Protein AF-K6ACB8-F1 (afdb_monomer)

Radius of gyration: 43.97 Å; Cα contacts (8 Å, |Δi|>4): 950; chains: 1; bounding box: 107×72×126 Å

Structure (mmCIF, N/CA/C/O backbone):
data_AF-K6ACB8-F1
#
_entry.id   AF-K6ACB8-F1
#
loop_
_atom_site.group_PDB
_atom_site.id
_atom_site.type_symbol
_atom_site.label_atom_id
_atom_site.label_alt_id
_atom_site.label_comp_id
_atom_site.label_asym_id
_atom_site.label_entity_id
_atom_site.label_seq_id
_atom_site.pdbx_PDB_ins_code
_atom_site.Cartn_x
_atom_site.Cartn_y
_atom_site.Cartn_z
_atom_site.occupancy
_atom_site.B_iso_or_equiv
_atom_site.auth_seq_id
_atom_site.auth_comp_id
_atom_site.auth_asym_id
_atom_site.auth_atom_id
_atom_site.pdbx_PDB_model_num
ATOM 1 N N . MET A 1 1 ? -70.035 5.439 -23.340 1.00 44.81 1 MET A N 1
ATOM 2 C CA . MET A 1 1 ? -68.671 5.122 -23.829 1.00 44.81 1 MET A CA 1
ATOM 3 C C . MET A 1 1 ? -67.648 6.242 -23.545 1.00 44.81 1 MET A C 1
ATOM 5 O O . MET A 1 1 ? -66.600 6.256 -24.169 1.00 44.81 1 MET A O 1
ATOM 9 N N . SER A 1 2 ? -67.902 7.170 -22.604 1.00 49.31 2 SER A N 1
ATOM 10 C CA . SER A 1 2 ? -67.088 8.393 -22.425 1.00 49.31 2 SER A CA 1
ATOM 11 C C . SER A 1 2 ? -66.385 8.543 -21.066 1.00 49.31 2 SER A C 1
ATOM 13 O O . SER A 1 2 ? -65.501 9.389 -20.952 1.00 49.31 2 SER A O 1
ATOM 15 N N . GLU A 1 3 ? -66.698 7.729 -20.052 1.00 41.22 3 GLU A N 1
ATOM 16 C CA . GLU A 1 3 ? -66.040 7.839 -18.734 1.00 41.22 3 GLU A CA 1
ATOM 17 C C . GLU A 1 3 ? -64.888 6.845 -18.530 1.00 41.22 3 GLU A C 1
ATOM 19 O O . GLU A 1 3 ? -63.887 7.180 -17.898 1.00 41.22 3 GLU A O 1
ATOM 24 N N . TRP A 1 4 ? -64.940 5.673 -19.169 1.00 35.53 4 TRP A N 1
ATOM 25 C CA . TRP A 1 4 ? -63.866 4.674 -19.085 1.00 35.53 4 TRP A CA 1
ATOM 26 C C . TRP A 1 4 ? -62.577 5.089 -19.823 1.00 35.53 4 TRP A C 1
ATOM 28 O O . TRP A 1 4 ? -61.481 4.794 -19.352 1.00 35.53 4 TRP A O 1
ATOM 38 N N . CYS A 1 5 ? -62.670 5.858 -20.918 1.00 37.06 5 CYS A N 1
ATOM 39 C CA . CYS A 1 5 ? -61.485 6.353 -21.638 1.00 37.06 5 CYS A CA 1
ATOM 40 C C . CYS A 1 5 ? -60.727 7.468 -20.895 1.00 37.06 5 CYS A C 1
ATOM 42 O O . CYS A 1 5 ? -59.519 7.604 -21.078 1.00 37.06 5 CYS A O 1
ATOM 44 N N . LYS A 1 6 ? -61.386 8.249 -20.025 1.00 43.75 6 LYS A N 1
ATOM 45 C CA . LYS A 1 6 ? -60.704 9.297 -19.241 1.00 43.75 6 LYS A CA 1
ATOM 46 C C . LYS A 1 6 ? -59.892 8.717 -18.081 1.00 43.75 6 LYS A C 1
ATOM 48 O O . LYS A 1 6 ? -58.807 9.217 -17.790 1.00 43.75 6 LYS A O 1
ATOM 53 N N . TYR A 1 7 ? -60.373 7.636 -17.464 1.00 39.72 7 TYR A N 1
ATOM 54 C CA . TYR A 1 7 ? -59.703 7.012 -16.320 1.00 39.72 7 TYR A CA 1
ATOM 55 C C . TYR A 1 7 ? -58.422 6.255 -16.718 1.00 39.72 7 TYR A C 1
ATOM 57 O O . TYR A 1 7 ? -57.434 6.266 -15.983 1.00 39.72 7 TYR A O 1
ATOM 65 N N . ILE A 1 8 ? -58.405 5.652 -17.913 1.00 46.03 8 ILE A N 1
ATOM 66 C CA . ILE A 1 8 ? -57.231 4.939 -18.444 1.00 46.03 8 ILE A CA 1
ATOM 67 C C . ILE A 1 8 ? -56.143 5.930 -18.896 1.00 46.03 8 ILE A C 1
ATOM 69 O O . ILE A 1 8 ? -54.969 5.717 -18.591 1.00 46.03 8 ILE A O 1
ATOM 73 N N . ASN A 1 9 ? -56.516 7.062 -19.508 1.00 50.16 9 ASN A N 1
ATOM 74 C CA . ASN A 1 9 ? -55.547 8.088 -19.915 1.00 50.16 9 ASN A CA 1
ATOM 75 C C . ASN A 1 9 ? -54.851 8.764 -18.724 1.00 50.16 9 ASN A C 1
ATOM 77 O O . ASN A 1 9 ? -53.656 9.029 -18.801 1.00 50.16 9 ASN A O 1
ATOM 81 N N . GLY A 1 10 ? -55.546 8.988 -17.603 1.00 46.25 10 GLY A N 1
ATOM 82 C CA . GLY A 1 10 ? -54.934 9.593 -16.413 1.00 46.25 10 GLY A CA 1
ATOM 83 C C . GLY A 1 10 ? -53.836 8.727 -15.784 1.00 46.25 10 GLY A C 1
ATOM 84 O O . GLY A 1 10 ? -52.773 9.235 -15.434 1.00 46.25 10 GLY A O 1
ATOM 85 N N . LYS A 1 11 ? -54.050 7.406 -15.695 1.00 47.59 11 LYS A N 1
ATOM 86 C CA . LYS A 1 11 ? -53.046 6.472 -15.155 1.00 47.59 11 LYS A CA 1
ATOM 87 C C . LYS A 1 11 ? -51.891 6.218 -16.120 1.00 47.59 11 LYS A C 1
ATOM 89 O O . LYS A 1 11 ? -50.762 6.089 -15.659 1.00 47.59 11 LYS A O 1
ATOM 94 N N . LEU A 1 12 ? -52.151 6.181 -17.429 1.00 49.16 12 LEU A N 1
ATOM 95 C CA . LEU A 1 12 ? -51.104 5.996 -18.437 1.00 49.16 12 LEU A CA 1
ATOM 96 C C . LEU A 1 12 ? -50.181 7.223 -18.516 1.00 49.16 12 LEU A C 1
ATOM 98 O O . LEU A 1 12 ? -48.966 7.069 -18.555 1.00 49.16 12 LEU A O 1
ATOM 102 N N . VAL A 1 13 ? -50.741 8.436 -18.447 1.00 54.50 13 VAL A N 1
ATOM 103 C CA . VAL A 1 13 ? -49.963 9.686 -18.412 1.00 54.50 13 VAL A CA 1
ATOM 104 C C . VAL A 1 13 ? -49.143 9.789 -17.126 1.00 54.50 13 VAL A C 1
ATOM 106 O O . VAL A 1 13 ? -47.977 10.169 -17.192 1.00 54.50 13 VAL A O 1
ATOM 109 N N . LEU A 1 14 ? -49.695 9.379 -15.976 1.00 48.53 14 LEU A N 1
ATOM 110 C CA . LEU A 1 14 ? -48.953 9.345 -14.712 1.00 48.53 14 LEU A CA 1
ATOM 111 C C . LEU A 1 14 ? -47.809 8.317 -14.748 1.00 48.53 14 LEU A C 1
ATOM 113 O O . LEU A 1 14 ? -46.712 8.637 -14.312 1.00 48.53 14 LEU A O 1
ATOM 117 N N . LEU A 1 15 ? -48.034 7.128 -15.323 1.00 51.59 15 LEU A N 1
ATOM 118 C CA . LEU A 1 15 ? -47.010 6.088 -15.497 1.00 51.59 15 LEU A CA 1
ATOM 119 C C . LEU A 1 15 ? -45.886 6.528 -16.442 1.00 51.59 15 LEU A C 1
ATOM 121 O O . LEU A 1 15 ? -44.714 6.303 -16.140 1.00 51.59 15 LEU A O 1
ATOM 125 N N . ILE A 1 16 ? -46.226 7.197 -17.547 1.00 55.41 16 ILE A N 1
ATOM 126 C CA . ILE A 1 16 ? -45.246 7.739 -18.497 1.00 55.41 16 ILE A CA 1
ATOM 127 C C . ILE A 1 16 ? -44.465 8.898 -17.863 1.00 55.41 16 ILE A C 1
ATOM 129 O O . ILE A 1 16 ? -43.254 8.947 -18.034 1.00 55.41 16 ILE A O 1
ATOM 133 N N . LEU A 1 17 ? -45.102 9.774 -17.075 1.00 50.09 17 LEU A N 1
ATOM 134 C CA . LEU A 1 17 ? -44.422 10.838 -16.318 1.00 50.09 17 LEU A CA 1
ATOM 135 C C . LEU A 1 17 ? -43.514 10.283 -15.215 1.00 50.09 17 LEU A C 1
ATOM 137 O O . LEU A 1 17 ? -42.391 10.750 -15.059 1.00 50.09 17 LEU A O 1
ATOM 141 N N . THR A 1 18 ? -43.940 9.251 -14.480 1.00 53.41 18 THR A N 1
ATOM 142 C CA . THR A 1 18 ? -43.072 8.591 -13.492 1.00 53.41 18 THR A CA 1
ATOM 143 C C . THR A 1 18 ? -41.926 7.829 -14.156 1.00 53.41 18 THR A C 1
ATOM 145 O O . THR A 1 18 ? -40.823 7.804 -13.620 1.00 53.41 18 THR A O 1
ATOM 148 N N . GLY A 1 19 ? -42.160 7.258 -15.343 1.00 48.25 19 GLY A N 1
ATOM 149 C CA . GLY A 1 19 ? -41.153 6.551 -16.131 1.00 48.25 19 GLY A CA 1
ATOM 150 C C . GLY A 1 19 ? -40.124 7.488 -16.764 1.00 48.25 19 GLY A C 1
ATOM 151 O O . GLY A 1 19 ? -38.938 7.174 -16.749 1.00 48.25 19 GLY A O 1
ATOM 152 N N . THR A 1 20 ? -40.536 8.662 -17.254 1.00 53.19 20 THR A N 1
ATOM 153 C CA . THR A 1 20 ? -39.617 9.678 -17.793 1.00 53.19 20 THR A CA 1
ATOM 154 C C . THR A 1 20 ? -38.852 10.405 -16.694 1.00 53.19 20 THR A C 1
ATOM 156 O O . THR A 1 20 ? -37.671 10.678 -16.882 1.00 53.19 20 THR A O 1
ATOM 159 N N . ILE A 1 21 ? -39.449 10.633 -15.518 1.00 51.03 21 ILE A N 1
ATOM 160 C CA . ILE A 1 21 ? -38.726 11.152 -14.345 1.00 51.03 21 ILE A CA 1
ATOM 161 C C . ILE A 1 21 ? -37.691 10.129 -13.848 1.00 51.03 21 ILE A C 1
ATOM 163 O O . ILE A 1 21 ? -36.564 10.520 -13.551 1.00 51.03 21 ILE A O 1
ATOM 167 N N . LEU A 1 22 ? -38.004 8.824 -13.839 1.00 48.09 22 LEU A N 1
ATOM 168 C CA . LEU A 1 22 ? -37.006 7.789 -13.536 1.00 48.09 22 LEU A CA 1
ATOM 169 C C . LEU A 1 22 ? -35.892 7.732 -14.593 1.00 48.09 22 LEU A C 1
ATOM 171 O O . LEU A 1 22 ? -34.725 7.621 -14.228 1.00 48.09 22 LEU A O 1
ATOM 175 N N . LEU A 1 23 ? -36.224 7.858 -15.884 1.00 45.00 23 LEU A N 1
ATOM 176 C CA . LEU A 1 23 ? -35.227 7.824 -16.959 1.00 45.00 23 LEU A CA 1
ATOM 177 C C . LEU A 1 23 ? -34.291 9.040 -16.926 1.00 45.00 23 LEU A C 1
ATOM 179 O O . LEU A 1 23 ? -33.081 8.866 -17.052 1.00 45.00 23 LEU A O 1
ATOM 183 N N . VAL A 1 24 ? -34.817 10.243 -16.665 1.00 46.47 24 VAL A N 1
ATOM 184 C CA . VAL A 1 24 ? -34.018 11.475 -16.528 1.00 46.47 24 VAL A CA 1
ATOM 185 C C . VAL A 1 24 ? -33.127 11.435 -15.278 1.00 46.47 24 VAL A C 1
ATOM 187 O O . VAL A 1 24 ? -32.009 11.951 -15.311 1.00 46.47 24 VAL A O 1
ATOM 190 N N . LEU A 1 25 ? -33.559 10.756 -14.208 1.00 40.09 25 LEU A N 1
ATOM 191 C CA . LEU A 1 25 ? -32.727 10.502 -13.025 1.00 40.09 25 LEU A CA 1
ATOM 192 C C . LEU A 1 25 ? -31.642 9.437 -13.274 1.00 40.09 25 LEU A C 1
ATOM 194 O O . LEU A 1 25 ? -30.581 9.517 -12.663 1.00 40.09 25 LEU A O 1
ATOM 198 N N . THR A 1 26 ? -31.844 8.493 -14.202 1.00 41.00 26 THR A N 1
ATOM 199 C CA . THR A 1 26 ? -30.806 7.509 -14.581 1.00 41.00 26 THR A CA 1
ATOM 200 C C . THR A 1 26 ? -29.807 8.015 -15.625 1.00 41.00 26 THR A C 1
ATOM 202 O O . THR A 1 26 ? -28.664 7.570 -15.628 1.00 41.00 26 THR A O 1
ATOM 205 N N . THR A 1 27 ? -30.177 8.971 -16.486 1.00 33.94 27 THR A N 1
ATOM 206 C CA . THR A 1 27 ? -29.257 9.546 -17.490 1.00 33.94 27 THR A CA 1
ATOM 207 C C . THR A 1 27 ? -28.462 10.745 -16.984 1.00 33.94 27 THR A C 1
ATOM 209 O O . THR A 1 27 ? -27.560 11.216 -17.670 1.00 33.94 27 THR A O 1
ATOM 212 N N . CYS A 1 28 ? -28.754 11.228 -15.775 1.00 33.97 28 CYS A N 1
ATOM 213 C CA . CYS A 1 28 ? -27.942 12.222 -15.084 1.00 33.97 28 CYS A CA 1
ATOM 214 C C . CYS A 1 28 ? -27.212 11.589 -13.893 1.00 33.97 28 CYS A C 1
ATOM 216 O O . CYS A 1 28 ? -27.163 12.156 -12.803 1.00 33.97 28 CYS A O 1
ATOM 218 N N . SER A 1 29 ? -26.584 10.425 -14.100 1.00 38.28 29 SER A N 1
ATOM 219 C CA . SER A 1 29 ? -25.398 10.114 -13.309 1.00 38.28 29 SER A CA 1
ATOM 220 C C . SER A 1 29 ? -24.325 11.112 -13.743 1.00 38.28 29 SER A C 1
ATOM 222 O O . SER A 1 29 ? -23.550 10.866 -14.672 1.00 38.28 29 SER A O 1
ATOM 224 N N . LYS A 1 30 ? -24.265 12.274 -13.083 1.00 35.50 30 LYS A N 1
ATOM 225 C CA . LYS A 1 30 ? -22.963 12.916 -12.901 1.00 35.50 30 LYS A CA 1
ATOM 226 C C . LYS A 1 30 ? -22.046 11.783 -12.453 1.00 35.50 30 LYS A C 1
ATOM 228 O O . LYS A 1 30 ? -22.329 11.173 -11.427 1.00 35.50 30 LYS A O 1
ATOM 233 N N . ARG A 1 31 ? -21.025 11.447 -13.251 1.00 34.62 31 ARG A N 1
ATOM 234 C CA . ARG A 1 31 ? -19.879 10.690 -12.742 1.00 34.62 31 ARG A CA 1
ATOM 235 C C . ARG A 1 31 ? -19.476 11.445 -11.484 1.00 34.62 31 ARG A C 1
ATOM 237 O O . ARG A 1 31 ? -18.997 12.575 -11.598 1.00 34.62 31 ARG A O 1
ATOM 244 N N . GLU A 1 32 ? -19.793 10.901 -10.311 1.00 36.16 32 GLU A N 1
ATOM 245 C CA . GLU A 1 32 ? -19.153 11.344 -9.087 1.00 36.16 32 GLU A CA 1
ATOM 246 C C . GLU A 1 32 ? -17.672 11.203 -9.394 1.00 36.16 32 GLU A C 1
ATOM 248 O O . GLU A 1 32 ? -17.184 10.116 -9.698 1.00 36.16 32 GLU A O 1
ATOM 253 N N . LYS A 1 33 ? -17.003 12.348 -9.504 1.00 42.16 33 LYS A N 1
ATOM 254 C CA . LYS A 1 33 ? -15.558 12.392 -9.629 1.00 42.16 33 LYS A CA 1
ATOM 255 C C . LYS A 1 33 ? -15.080 11.686 -8.366 1.00 42.16 33 LYS A C 1
ATOM 257 O O . LYS A 1 33 ? -15.388 12.196 -7.289 1.00 42.16 33 LYS A O 1
ATOM 262 N N . GLU A 1 34 ? -14.498 10.492 -8.502 1.00 54.28 34 GLU A N 1
ATOM 263 C CA . GLU A 1 34 ? -14.070 9.695 -7.350 1.00 54.28 34 GLU A CA 1
ATOM 264 C C . GLU A 1 34 ? -13.308 10.619 -6.398 1.00 54.28 34 GLU A C 1
ATOM 266 O O . GLU A 1 34 ? -12.374 11.321 -6.793 1.00 54.28 34 GLU A O 1
ATOM 271 N N . GLU A 1 35 ? -13.826 10.736 -5.178 1.00 64.31 35 GLU A N 1
ATOM 272 C CA . GLU A 1 35 ? -13.274 11.618 -4.163 1.00 64.31 35 GLU A CA 1
ATOM 273 C C . GLU A 1 35 ? -11.849 11.136 -3.867 1.00 64.31 35 GLU A C 1
ATOM 275 O O . GLU A 1 35 ? -11.658 9.990 -3.460 1.00 64.31 35 GLU A O 1
ATOM 280 N N . MET A 1 36 ? -10.849 11.989 -4.116 1.00 83.81 36 MET A N 1
ATOM 281 C CA . MET A 1 36 ? -9.441 11.677 -3.862 1.00 83.81 36 MET A CA 1
ATOM 282 C C . MET A 1 36 ? -9.274 11.146 -2.433 1.00 83.81 36 MET A C 1
ATOM 284 O O . MET A 1 36 ? -9.703 11.780 -1.467 1.00 83.81 36 MET A O 1
ATOM 288 N N . HIS A 1 37 ? -8.640 9.985 -2.289 1.00 89.50 37 HIS A N 1
ATOM 289 C CA . HIS A 1 37 ? -8.497 9.334 -0.994 1.00 89.50 37 HIS A CA 1
ATOM 290 C C . HIS A 1 37 ? -7.350 9.951 -0.189 1.00 89.50 37 HIS A C 1
ATOM 292 O O . HIS A 1 37 ? -6.181 9.767 -0.521 1.00 89.50 37 HIS A O 1
ATOM 298 N N . THR A 1 38 ? -7.663 10.629 0.910 1.00 92.62 38 THR A N 1
ATOM 299 C CA . THR A 1 38 ? -6.647 11.093 1.864 1.00 92.62 38 THR A CA 1
ATOM 300 C C . THR A 1 38 ? -6.257 9.969 2.826 1.00 92.62 38 THR A C 1
ATOM 302 O O . THR A 1 38 ? -7.117 9.345 3.453 1.00 92.62 38 THR A O 1
ATOM 305 N N . ILE A 1 39 ? -4.955 9.714 2.947 1.00 94.06 39 ILE A N 1
ATOM 306 C CA . ILE A 1 39 ? -4.366 8.655 3.765 1.00 94.06 39 ILE A CA 1
ATOM 307 C C . ILE A 1 39 ? -3.438 9.290 4.804 1.00 94.06 39 ILE A C 1
ATOM 309 O O . ILE A 1 39 ? -2.364 9.782 4.470 1.00 94.06 39 ILE A O 1
ATOM 313 N N . ASP A 1 40 ? -3.830 9.235 6.075 1.00 92.69 40 ASP A N 1
ATOM 314 C CA . ASP A 1 40 ? -3.013 9.724 7.187 1.00 92.69 40 ASP A CA 1
ATOM 315 C C . ASP A 1 40 ? -2.018 8.661 7.666 1.00 92.69 40 ASP A C 1
ATOM 317 O O . ASP A 1 40 ? -2.412 7.633 8.224 1.00 92.69 40 ASP A O 1
ATOM 321 N N . ILE A 1 41 ? -0.725 8.912 7.444 1.00 90.81 41 ILE A N 1
ATOM 322 C CA . ILE A 1 41 ? 0.380 8.038 7.873 1.00 90.81 41 ILE A CA 1
ATOM 323 C C . ILE A 1 41 ? 1.342 8.708 8.852 1.00 90.81 41 ILE A C 1
ATOM 325 O O . ILE A 1 41 ? 2.375 8.125 9.175 1.00 90.81 41 ILE A O 1
ATOM 329 N N . ARG A 1 42 ? 1.000 9.889 9.373 1.00 86.25 42 ARG A N 1
ATOM 330 C CA . ARG A 1 42 ? 1.903 10.750 10.157 1.00 86.25 42 ARG A CA 1
ATOM 331 C C . ARG A 1 42 ? 2.543 10.050 11.345 1.00 86.25 42 ARG A C 1
ATOM 333 O O . ARG A 1 42 ? 3.759 9.930 11.434 1.00 86.25 42 ARG A O 1
ATOM 340 N N . SER A 1 43 ? 1.715 9.559 12.265 1.00 85.38 43 SER A N 1
ATOM 341 C CA . SER A 1 43 ? 2.197 8.783 13.410 1.00 85.38 43 SER A CA 1
ATOM 342 C C . SER A 1 43 ? 2.629 7.384 12.984 1.00 85.38 43 S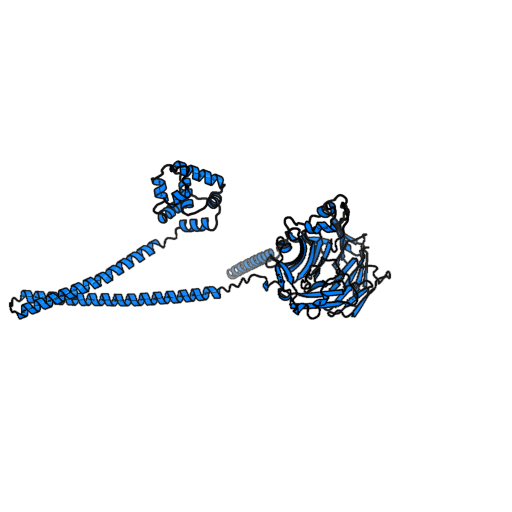ER A C 1
ATOM 344 O O . SER A 1 43 ? 3.566 6.830 13.547 1.00 85.38 43 SER A O 1
ATOM 346 N N . GLY A 1 44 ? 1.979 6.827 11.962 1.00 87.25 44 GLY A N 1
ATOM 347 C CA . GLY A 1 44 ? 2.186 5.461 11.507 1.00 87.25 44 GLY A CA 1
ATOM 348 C C . GLY A 1 44 ? 3.567 5.179 10.916 1.00 87.25 44 GLY A C 1
ATOM 349 O O . GLY A 1 44 ? 4.062 4.066 11.073 1.00 87.25 44 GLY A O 1
ATOM 350 N N . CYS A 1 45 ? 4.200 6.154 10.256 1.00 87.94 45 CYS A N 1
ATOM 351 C CA . CYS A 1 45 ? 5.548 5.991 9.701 1.00 87.94 45 CYS A CA 1
ATOM 352 C C . CYS A 1 45 ? 6.659 6.145 10.757 1.00 87.94 45 CYS A C 1
ATOM 354 O O . CYS A 1 45 ? 7.778 5.689 10.535 1.00 87.94 45 CYS A O 1
ATOM 356 N N . ILE A 1 46 ? 6.357 6.760 11.909 1.00 89.19 46 ILE A N 1
ATOM 357 C CA . ILE A 1 46 ? 7.304 6.967 13.021 1.00 89.19 46 ILE A CA 1
ATOM 358 C C . ILE A 1 46 ? 7.105 5.919 14.129 1.00 89.19 46 ILE A C 1
ATOM 360 O O . ILE A 1 46 ? 8.062 5.484 14.767 1.00 89.19 46 ILE A O 1
ATOM 364 N N . TYR A 1 47 ? 5.866 5.488 14.358 1.00 90.81 47 TYR A N 1
ATOM 365 C CA . TYR A 1 47 ? 5.486 4.559 15.422 1.00 90.81 47 TYR A CA 1
ATOM 366 C C . TYR A 1 47 ? 4.553 3.460 14.881 1.00 90.81 47 TYR A C 1
ATOM 368 O O . TYR A 1 47 ? 3.387 3.383 15.282 1.00 90.81 47 TYR A O 1
ATOM 376 N N . PRO A 1 48 ? 5.024 2.607 13.950 1.00 92.88 48 PRO A N 1
ATOM 377 C CA . PRO A 1 48 ? 4.225 1.490 13.463 1.00 92.88 48 PRO A CA 1
ATOM 378 C C . PRO A 1 48 ? 3.951 0.479 14.582 1.00 92.88 48 PRO A C 1
ATOM 380 O O . PRO A 1 48 ? 4.778 0.249 15.465 1.00 92.88 48 PRO A O 1
ATOM 383 N N . GLN A 1 49 ? 2.790 -0.170 14.527 1.00 92.81 49 GLN A N 1
ATOM 384 C CA . GLN A 1 49 ? 2.443 -1.220 15.476 1.00 92.81 49 GLN A CA 1
ATOM 385 C C . GLN A 1 49 ? 3.077 -2.549 15.054 1.00 92.81 49 GLN A C 1
ATOM 387 O O . GLN A 1 49 ? 2.776 -3.070 13.980 1.00 92.81 49 GLN A O 1
ATOM 392 N N . ALA A 1 50 ? 3.902 -3.144 15.915 1.00 92.56 50 ALA A N 1
ATOM 393 C CA . ALA A 1 50 ? 4.415 -4.490 15.680 1.00 92.56 50 ALA A CA 1
ATOM 394 C C . ALA A 1 50 ? 3.286 -5.529 15.766 1.00 92.56 50 ALA A C 1
ATOM 396 O O . ALA A 1 50 ? 2.603 -5.628 16.789 1.00 92.56 50 ALA A O 1
ATOM 397 N N . ILE A 1 51 ? 3.094 -6.313 14.702 1.00 93.25 51 ILE A N 1
ATOM 398 C CA . ILE A 1 51 ? 2.095 -7.388 14.650 1.00 93.25 51 ILE A CA 1
ATOM 399 C C . ILE A 1 51 ? 2.665 -8.649 13.982 1.00 93.25 51 ILE A C 1
ATOM 401 O O . ILE A 1 51 ? 3.514 -8.547 13.094 1.00 93.25 51 ILE A O 1
ATOM 405 N N . PRO A 1 52 ? 2.180 -9.853 14.335 1.00 94.19 52 PRO A N 1
ATOM 406 C CA . PRO A 1 52 ? 2.555 -11.072 13.624 1.00 94.19 52 PRO A CA 1
ATOM 407 C C . PRO A 1 52 ? 2.101 -11.033 12.160 1.00 94.19 52 PRO A C 1
ATOM 409 O O . PRO A 1 52 ? 0.946 -10.716 11.880 1.00 94.19 52 PRO A O 1
ATOM 412 N N . LEU A 1 53 ? 2.955 -11.435 11.221 1.00 95.00 53 LEU A N 1
ATOM 413 C CA . LEU A 1 53 ? 2.638 -11.518 9.791 1.00 95.00 53 LEU A CA 1
ATOM 414 C C . LEU A 1 53 ? 1.437 -12.443 9.527 1.00 95.00 53 LEU A C 1
ATOM 416 O O . LEU A 1 53 ? 0.560 -12.129 8.719 1.00 95.00 53 LEU A O 1
ATOM 420 N N . SER A 1 54 ? 1.339 -13.541 10.277 1.00 94.62 54 SER A N 1
ATOM 421 C CA . SER A 1 54 ? 0.222 -14.499 10.238 1.00 94.62 54 SER A CA 1
ATOM 422 C C . SER A 1 54 ? -1.138 -13.900 10.630 1.00 94.62 54 SER A C 1
ATOM 424 O O . SER A 1 54 ? -2.195 -14.483 10.362 1.00 94.62 54 SER A O 1
ATOM 426 N N . SER A 1 55 ? -1.159 -12.706 11.233 1.00 94.12 55 SER A N 1
ATOM 427 C CA . SER A 1 55 ? -2.402 -11.983 11.513 1.00 94.12 55 SER A CA 1
ATOM 428 C C . SER A 1 55 ? -3.090 -11.515 10.223 1.00 94.12 55 SER A C 1
ATOM 430 O O . SER A 1 55 ? -4.317 -11.608 10.131 1.00 94.12 55 SER A O 1
ATOM 432 N N . ILE A 1 56 ? -2.313 -11.161 9.193 1.00 95.62 56 ILE A N 1
ATOM 433 C CA . ILE A 1 56 ? -2.796 -10.614 7.915 1.00 95.62 56 ILE A CA 1
ATOM 434 C C . ILE A 1 56 ? -2.652 -11.583 6.726 1.00 95.62 56 ILE A C 1
ATOM 436 O O . ILE A 1 56 ? -3.217 -11.332 5.660 1.00 95.62 56 ILE A O 1
ATOM 440 N N . THR A 1 57 ? -1.927 -12.695 6.895 1.00 96.00 57 THR A N 1
ATOM 441 C CA . THR A 1 57 ? -1.593 -13.650 5.818 1.00 96.00 57 THR A CA 1
ATOM 442 C C . THR A 1 57 ? -2.077 -15.074 6.094 1.00 96.00 57 THR A C 1
ATOM 444 O O . THR A 1 57 ? -2.196 -15.486 7.247 1.00 96.00 57 THR A O 1
ATOM 447 N N . ASP A 1 58 ? -2.389 -15.812 5.026 1.00 95.56 58 ASP A N 1
ATOM 448 C CA . ASP A 1 58 ? -2.801 -17.224 5.065 1.00 95.56 58 ASP A CA 1
ATOM 449 C C . ASP A 1 58 ? -1.600 -18.181 5.034 1.00 95.56 58 ASP A C 1
ATOM 451 O O . ASP A 1 58 ? -1.624 -19.239 5.663 1.00 95.56 58 ASP A O 1
ATOM 455 N N . SER A 1 59 ? -0.551 -17.823 4.291 1.00 94.31 59 SER A N 1
ATOM 456 C CA . SER A 1 59 ? 0.659 -18.630 4.137 1.00 94.31 59 SER A CA 1
ATOM 457 C C . SER A 1 59 ? 1.879 -17.760 3.859 1.00 94.31 59 SER A C 1
ATOM 459 O O . SER A 1 59 ? 1.759 -16.659 3.317 1.00 94.31 59 SER A O 1
ATOM 461 N N . VAL A 1 60 ? 3.054 -18.288 4.195 1.00 94.38 60 VAL A N 1
ATOM 462 C CA . VAL A 1 60 ? 4.356 -17.708 3.863 1.00 94.38 60 VAL A CA 1
ATOM 463 C C . VAL A 1 60 ? 5.197 -18.783 3.182 1.00 94.38 60 VAL A C 1
ATOM 465 O O . VAL A 1 60 ? 5.222 -19.926 3.636 1.00 94.38 60 VAL A O 1
ATOM 468 N N . GLU A 1 61 ? 5.845 -18.427 2.079 1.00 93.12 61 GLU A N 1
ATOM 469 C CA . GLU A 1 61 ? 6.745 -19.290 1.313 1.00 93.12 61 GLU A CA 1
ATOM 470 C C . GLU A 1 61 ? 8.105 -18.592 1.187 1.00 93.12 61 GLU A C 1
ATOM 472 O O . GLU A 1 61 ? 8.171 -17.401 0.873 1.00 93.12 61 GLU A O 1
ATOM 477 N N . ILE A 1 62 ? 9.183 -19.334 1.438 1.00 92.12 62 ILE A N 1
ATOM 478 C CA . ILE A 1 62 ? 10.566 -18.880 1.262 1.00 92.12 62 ILE A CA 1
ATOM 479 C C . ILE A 1 62 ? 11.128 -19.615 0.053 1.00 92.12 62 ILE A C 1
ATOM 481 O O . ILE A 1 62 ? 11.065 -20.842 -0.029 1.00 92.12 62 ILE A O 1
ATOM 485 N N . ILE A 1 63 ? 11.622 -18.851 -0.912 1.00 92.38 63 ILE A N 1
ATOM 486 C CA . ILE A 1 63 ? 12.020 -19.344 -2.223 1.00 92.38 63 ILE A CA 1
ATOM 487 C C . ILE A 1 63 ? 13.477 -18.982 -2.450 1.00 92.38 63 ILE A C 1
ATOM 489 O O . ILE A 1 63 ? 13.848 -17.810 -2.409 1.00 92.38 63 ILE A O 1
ATOM 493 N N . HIS A 1 64 ? 14.280 -20.006 -2.716 1.00 90.44 64 HIS A N 1
ATOM 494 C CA . HIS A 1 64 ? 15.700 -19.875 -3.002 1.00 90.44 64 HIS A CA 1
ATOM 495 C C . HIS A 1 64 ? 15.934 -19.986 -4.502 1.00 90.44 64 HIS A C 1
ATOM 497 O O . HIS A 1 64 ? 15.485 -20.941 -5.139 1.00 90.44 64 HIS A O 1
ATOM 503 N N . PHE A 1 65 ? 16.674 -19.031 -5.049 1.00 89.00 65 PHE A N 1
ATOM 504 C CA . PHE A 1 65 ? 17.122 -19.050 -6.430 1.00 89.00 65 PHE A CA 1
ATOM 505 C C . PHE A 1 65 ? 18.585 -19.463 -6.485 1.00 89.00 65 PHE A C 1
ATOM 507 O O . PHE A 1 65 ? 19.398 -19.064 -5.657 1.00 89.00 65 PHE A O 1
ATOM 514 N N . SER A 1 66 ? 18.925 -20.287 -7.474 1.00 83.94 66 SER A N 1
ATOM 515 C CA . SER A 1 66 ? 20.312 -20.712 -7.682 1.00 83.94 66 SER A CA 1
ATOM 516 C C . SER A 1 66 ? 21.196 -19.573 -8.197 1.00 83.94 66 SER A C 1
ATOM 518 O O . SER A 1 66 ? 22.385 -19.546 -7.896 1.00 83.94 66 SER A O 1
ATOM 520 N N . ASP A 1 67 ? 20.610 -18.643 -8.954 1.00 82.62 67 ASP A N 1
ATOM 521 C CA . ASP A 1 67 ? 21.285 -17.470 -9.500 1.00 82.62 67 ASP A CA 1
ATOM 522 C C . ASP A 1 67 ? 20.783 -16.192 -8.806 1.00 82.62 67 ASP A C 1
ATOM 524 O O . ASP A 1 67 ? 19.571 -16.037 -8.623 1.00 82.62 67 ASP A O 1
ATOM 528 N N . PRO A 1 68 ? 21.677 -15.242 -8.470 1.00 85.00 68 PRO A N 1
ATOM 529 C CA . PRO A 1 68 ? 21.266 -13.956 -7.933 1.00 85.00 68 PRO A CA 1
ATOM 530 C C . PRO A 1 68 ? 20.407 -13.154 -8.919 1.00 85.00 68 PRO A C 1
ATOM 532 O O . PRO A 1 68 ? 20.719 -13.051 -10.111 1.00 85.00 68 PRO A O 1
ATOM 535 N N . PHE A 1 69 ? 19.369 -12.517 -8.393 1.00 85.69 69 PHE A N 1
ATOM 536 C CA . PHE A 1 69 ? 18.446 -11.643 -9.097 1.00 85.69 69 PHE A CA 1
ATOM 537 C C . PHE A 1 69 ? 18.589 -10.183 -8.664 1.00 85.69 69 PHE A C 1
ATOM 539 O O . PHE A 1 69 ? 19.106 -9.856 -7.593 1.00 85.69 69 PHE A O 1
ATOM 546 N N . TYR A 1 70 ? 18.071 -9.280 -9.494 1.00 85.75 70 TYR A N 1
ATOM 547 C CA . TYR A 1 70 ? 17.890 -7.884 -9.113 1.00 85.75 70 TYR A CA 1
ATOM 548 C C . TYR A 1 70 ? 16.530 -7.719 -8.432 1.00 85.75 70 TYR A C 1
ATOM 550 O O . TYR A 1 70 ? 15.501 -8.035 -9.023 1.00 85.75 70 TYR A O 1
ATOM 558 N N . ARG A 1 71 ? 16.501 -7.193 -7.200 1.00 83.19 71 ARG A N 1
ATOM 559 C CA . ARG A 1 71 ? 15.279 -7.077 -6.372 1.00 83.19 71 ARG A CA 1
ATOM 560 C C . ARG A 1 71 ? 14.106 -6.335 -7.050 1.00 83.19 71 ARG A C 1
ATOM 562 O O . ARG A 1 71 ? 12.964 -6.524 -6.657 1.00 83.19 71 ARG A O 1
ATOM 569 N N . ASP A 1 72 ? 14.355 -5.494 -8.061 1.00 83.94 72 ASP A N 1
ATOM 570 C CA . ASP A 1 72 ? 13.306 -4.801 -8.838 1.00 83.94 72 ASP A CA 1
ATOM 571 C C . ASP A 1 72 ? 12.844 -5.515 -10.103 1.00 83.94 72 ASP A C 1
ATOM 573 O O . ASP A 1 72 ? 12.011 -4.987 -10.838 1.00 83.94 72 ASP A O 1
ATOM 577 N N . LYS A 1 73 ? 13.401 -6.689 -10.378 1.00 91.75 73 LYS A N 1
ATOM 578 C CA . LYS A 1 73 ? 13.205 -7.416 -11.627 1.00 91.75 73 LYS A CA 1
ATOM 579 C C . LYS A 1 73 ? 12.699 -8.828 -11.373 1.00 91.7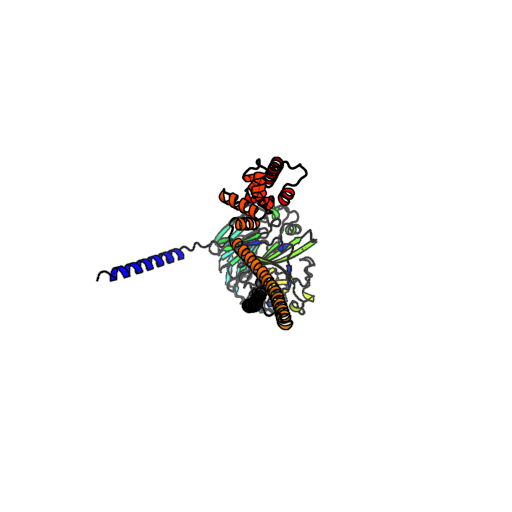5 73 LYS A C 1
ATOM 581 O O . LYS A 1 73 ? 13.143 -9.789 -11.995 1.00 91.75 73 LYS A O 1
ATOM 586 N N . VAL A 1 74 ? 11.762 -8.930 -10.439 1.00 95.00 74 VAL A N 1
ATOM 587 C CA . VAL A 1 74 ? 11.058 -10.163 -10.110 1.00 95.00 74 VAL A CA 1
ATOM 588 C C . VAL A 1 74 ? 9.567 -9.893 -10.241 1.00 95.00 74 VAL A C 1
ATOM 590 O O . VAL A 1 74 ? 9.043 -8.988 -9.601 1.00 95.00 74 VAL A O 1
ATOM 593 N N . LEU A 1 75 ? 8.879 -10.668 -11.074 1.00 95.56 75 LEU A N 1
ATOM 594 C CA . LEU A 1 75 ? 7.425 -10.639 -11.184 1.00 95.56 75 LEU A CA 1
ATOM 595 C C . LEU A 1 75 ? 6.871 -11.944 -10.633 1.00 95.56 75 LEU A C 1
ATOM 597 O O . LEU A 1 75 ? 7.196 -13.026 -11.125 1.00 95.56 75 LEU A O 1
ATOM 601 N N . LEU A 1 76 ? 6.008 -11.837 -9.626 1.00 95.12 76 LEU A N 1
ATOM 602 C CA . LEU A 1 76 ? 5.216 -12.965 -9.165 1.00 95.12 76 LEU A CA 1
ATOM 603 C C . LEU A 1 76 ? 3.883 -12.989 -9.915 1.00 95.12 76 LEU A C 1
ATOM 605 O O . LEU A 1 76 ? 3.054 -12.085 -9.759 1.00 95.12 76 LEU A O 1
ATOM 609 N N . LEU A 1 77 ? 3.703 -14.034 -10.718 1.00 92.50 77 LEU A N 1
ATOM 610 C CA . LEU A 1 77 ? 2.462 -14.357 -11.416 1.00 92.50 77 LEU A CA 1
ATOM 611 C C . LEU A 1 77 ? 1.742 -15.501 -10.676 1.00 92.50 77 LEU A C 1
ATOM 613 O O . LEU A 1 77 ? 2.273 -16.059 -9.713 1.00 92.50 77 LEU A O 1
ATOM 617 N N . ASP A 1 78 ? 0.542 -15.867 -11.136 1.00 82.75 78 ASP A N 1
ATOM 618 C CA . ASP A 1 78 ? -0.347 -16.848 -10.485 1.00 82.75 78 ASP A CA 1
ATOM 619 C C . ASP A 1 78 ? 0.379 -18.127 -10.013 1.00 82.75 78 ASP A C 1
ATOM 621 O O . ASP A 1 78 ? 0.274 -18.524 -8.850 1.00 82.75 78 ASP A O 1
ATOM 625 N N . SER A 1 79 ? 1.146 -18.768 -10.903 1.00 86.44 79 SER A N 1
ATOM 626 C CA . SER A 1 79 ? 1.815 -20.052 -10.636 1.00 86.44 79 SER A CA 1
ATOM 627 C C . SER A 1 79 ? 3.319 -20.059 -10.903 1.00 86.44 79 SER A C 1
ATOM 629 O O . SER A 1 79 ? 3.967 -21.088 -10.703 1.00 86.44 79 SER A O 1
ATOM 631 N N . VAL A 1 80 ? 3.877 -18.948 -11.379 1.00 94.81 80 VAL A N 1
ATOM 632 C CA . VAL A 1 80 ? 5.266 -18.852 -11.846 1.00 94.81 80 VAL A CA 1
ATOM 633 C C . VAL A 1 80 ? 5.892 -17.530 -11.430 1.00 94.81 80 VAL A C 1
ATOM 635 O O . VAL A 1 80 ? 5.198 -16.557 -11.133 1.00 94.81 80 VAL A O 1
ATOM 638 N N . ILE A 1 81 ? 7.218 -17.506 -11.416 1.00 96.38 81 ILE A N 1
ATOM 639 C CA . ILE A 1 81 ? 8.018 -16.344 -11.049 1.00 96.38 81 ILE A CA 1
ATOM 640 C C . ILE A 1 81 ? 8.917 -16.014 -12.227 1.00 96.38 81 ILE A C 1
ATOM 642 O O . ILE A 1 81 ? 9.679 -16.867 -12.682 1.00 96.38 81 ILE A O 1
ATOM 646 N N . VAL A 1 82 ? 8.820 -14.787 -12.722 1.00 96.56 82 VAL A N 1
ATOM 647 C CA . VAL A 1 82 ? 9.711 -14.273 -13.760 1.00 96.56 82 VAL A CA 1
ATOM 648 C C . VAL A 1 82 ? 10.820 -13.500 -13.075 1.00 96.56 82 VAL A C 1
ATOM 650 O O . VAL A 1 82 ? 10.550 -12.594 -12.292 1.00 96.56 82 VAL A O 1
ATOM 653 N N . VAL A 1 83 ? 12.062 -13.862 -13.360 1.00 95.69 83 VAL A N 1
ATOM 654 C CA . VAL A 1 83 ? 13.244 -13.283 -12.732 1.00 95.69 83 VAL A CA 1
ATOM 655 C C . VAL A 1 83 ? 14.194 -12.815 -13.816 1.00 95.69 83 VAL A C 1
ATOM 657 O O . VAL A 1 83 ? 14.647 -13.601 -14.647 1.00 95.69 83 VAL A O 1
ATOM 660 N N . GLU A 1 84 ? 14.525 -11.531 -13.806 1.00 93.94 84 GLU A N 1
ATOM 661 C CA . GLU A 1 84 ? 15.642 -11.022 -14.588 1.00 93.94 84 GLU A CA 1
ATOM 662 C C . GLU A 1 84 ? 16.936 -11.172 -13.785 1.00 93.94 84 GLU A C 1
ATOM 664 O O . GLU A 1 84 ? 17.089 -10.669 -12.668 1.00 93.94 84 GLU A O 1
ATOM 669 N N . SER A 1 85 ? 17.857 -11.933 -14.367 1.00 90.12 85 SER A N 1
ATOM 670 C CA . SER A 1 85 ? 19.163 -12.237 -13.796 1.00 90.12 85 SER A CA 1
ATOM 671 C C . SER A 1 85 ? 20.264 -11.504 -14.559 1.00 90.12 85 SER A C 1
ATOM 673 O O . SER A 1 85 ? 20.044 -10.830 -15.570 1.00 90.12 85 SER A O 1
ATOM 675 N N . LYS A 1 86 ? 21.517 -11.701 -14.143 1.00 85.25 86 LYS A N 1
ATOM 676 C CA . LYS A 1 86 ? 22.671 -11.143 -14.857 1.00 85.25 86 LYS A CA 1
ATOM 677 C C . LYS A 1 86 ? 22.740 -11.568 -16.331 1.00 85.25 86 LYS A C 1
ATOM 679 O O . LYS A 1 86 ? 23.248 -10.779 -17.122 1.00 85.25 86 LYS A O 1
ATOM 684 N N . LYS A 1 87 ? 22.247 -12.756 -16.704 1.00 87.75 87 LYS A N 1
ATOM 685 C CA . LYS A 1 87 ? 22.424 -13.339 -18.052 1.00 87.75 87 LYS A CA 1
ATOM 686 C C . LYS A 1 87 ? 21.162 -13.343 -18.909 1.00 87.75 87 LYS A C 1
ATOM 688 O O . LYS A 1 87 ? 21.261 -13.224 -20.126 1.00 87.75 87 LYS A O 1
ATOM 693 N N . SER A 1 88 ? 20.000 -13.508 -18.295 1.00 94.25 88 SER A N 1
ATOM 694 C CA . SER A 1 88 ? 18.747 -13.697 -19.022 1.00 94.25 88 SER A CA 1
ATOM 695 C C . SER A 1 88 ? 17.530 -13.492 -18.131 1.00 94.25 88 SER A C 1
ATOM 697 O O . SER A 1 88 ? 17.641 -13.412 -16.903 1.00 94.25 88 SER A O 1
ATOM 699 N N . CYS A 1 89 ? 16.365 -13.406 -18.766 1.00 95.81 89 CYS A N 1
ATOM 700 C CA . CYS A 1 89 ? 15.078 -13.408 -18.103 1.00 95.81 89 CYS A CA 1
ATOM 701 C C . CYS A 1 89 ? 14.574 -14.850 -18.078 1.00 95.81 89 CYS A C 1
ATOM 703 O O . CYS A 1 89 ? 14.508 -15.526 -19.109 1.00 95.81 89 CYS A O 1
ATOM 705 N N . GLN A 1 90 ? 14.285 -15.335 -16.880 1.00 95.44 90 GLN A N 1
ATOM 706 C CA . GLN A 1 90 ? 14.073 -16.742 -16.586 1.00 95.44 90 GLN A CA 1
ATOM 707 C C . GLN A 1 90 ? 12.740 -16.938 -15.871 1.00 95.44 90 GLN A C 1
ATOM 709 O O . GLN A 1 90 ? 12.260 -16.060 -15.156 1.00 95.44 90 GLN A O 1
ATOM 714 N N . LEU A 1 91 ? 12.161 -18.116 -16.056 1.00 95.56 91 LEU A N 1
ATOM 715 C CA . LEU A 1 91 ? 10.917 -18.545 -15.446 1.00 95.56 91 LEU A CA 1
ATOM 716 C C . LEU A 1 91 ? 11.202 -19.628 -14.407 1.00 95.56 91 LEU A C 1
ATOM 718 O O . LEU A 1 91 ? 11.894 -20.607 -14.698 1.00 95.56 91 LEU A O 1
ATOM 722 N N . PHE A 1 92 ? 10.623 -19.475 -13.225 1.00 95.50 92 PHE A N 1
ATOM 723 C CA . PHE A 1 92 ? 10.740 -20.398 -12.102 1.00 95.50 92 PHE A CA 1
ATOM 724 C C . PHE A 1 92 ? 9.362 -20.829 -11.605 1.00 95.50 92 PHE A C 1
ATOM 726 O O . PHE A 1 92 ? 8.377 -20.098 -11.739 1.00 95.50 92 PHE A O 1
ATOM 733 N N . ASP A 1 93 ? 9.288 -22.017 -11.011 1.00 93.81 93 ASP A N 1
ATOM 734 C CA . ASP A 1 93 ? 8.104 -22.435 -10.265 1.00 93.81 93 ASP A CA 1
ATOM 735 C C . ASP A 1 93 ? 8.055 -21.779 -8.871 1.00 93.81 93 ASP A C 1
ATOM 737 O O . ASP A 1 93 ? 8.988 -21.110 -8.421 1.00 93.81 93 ASP A O 1
ATOM 741 N N . ARG A 1 94 ? 6.957 -22.009 -8.143 1.00 91.25 94 ARG A N 1
ATOM 742 C CA . ARG A 1 94 ? 6.753 -21.518 -6.766 1.00 91.25 94 ARG A CA 1
ATOM 743 C C . ARG A 1 94 ? 7.738 -22.079 -5.733 1.00 91.25 94 ARG A C 1
ATOM 745 O O . ARG A 1 94 ? 7.721 -21.639 -4.592 1.00 91.25 94 ARG A O 1
ATOM 752 N N . LYS A 1 95 ? 8.570 -23.056 -6.101 1.00 90.88 95 LYS A N 1
ATOM 753 C CA . LYS A 1 95 ? 9.612 -23.642 -5.248 1.00 90.88 95 LYS A CA 1
ATOM 754 C C . LYS A 1 95 ? 11.009 -23.130 -5.607 1.00 90.88 95 LYS A C 1
ATOM 756 O O . LYS A 1 95 ? 11.978 -23.605 -5.023 1.00 90.88 95 LYS A O 1
ATOM 761 N N . GLY A 1 96 ? 11.124 -22.196 -6.556 1.00 91.44 96 GLY A N 1
ATOM 762 C CA . GLY A 1 96 ? 12.409 -21.668 -7.019 1.00 91.44 96 GLY A CA 1
ATOM 763 C C . GLY A 1 96 ? 13.136 -22.603 -7.983 1.00 91.44 96 GLY A C 1
ATOM 764 O O . GLY A 1 96 ? 14.316 -22.408 -8.266 1.00 91.44 96 GLY A O 1
ATOM 765 N N . LYS A 1 97 ? 12.458 -23.625 -8.522 1.00 93.75 97 LYS A N 1
ATOM 766 C CA . LYS A 1 97 ? 13.043 -24.488 -9.545 1.00 93.75 97 LYS A CA 1
ATOM 767 C C . LYS A 1 97 ? 12.949 -23.800 -10.900 1.00 93.75 97 LYS A C 1
ATOM 769 O O . LYS A 1 97 ? 11.865 -23.410 -11.333 1.00 93.75 97 LYS A O 1
ATOM 774 N N . PHE A 1 98 ? 14.086 -23.703 -11.582 1.00 95.00 98 PHE A N 1
ATOM 775 C CA . PHE A 1 98 ? 14.153 -23.204 -12.951 1.00 95.00 98 PHE A CA 1
ATOM 776 C C . PHE A 1 98 ? 13.262 -24.041 -13.879 1.00 95.00 98 PHE A C 1
ATOM 778 O O . PHE A 1 98 ? 13.354 -25.272 -13.905 1.00 95.00 98 PHE A O 1
ATOM 785 N N . ILE A 1 99 ? 12.407 -23.358 -14.637 1.00 95.06 99 ILE A N 1
ATOM 786 C CA . ILE A 1 99 ? 11.550 -23.942 -15.669 1.00 95.06 99 ILE A CA 1
ATOM 787 C C . ILE A 1 99 ? 12.205 -23.730 -17.032 1.00 95.06 99 ILE A C 1
ATOM 789 O O . ILE A 1 99 ? 12.467 -24.702 -17.742 1.00 95.06 99 ILE A O 1
ATOM 793 N N . LYS A 1 100 ? 12.445 -22.467 -17.410 1.00 94.75 100 LYS A N 1
ATOM 794 C CA . LYS A 1 100 ? 13.020 -22.115 -18.711 1.00 94.75 100 LYS A CA 1
ATOM 795 C C . LYS A 1 100 ? 13.558 -20.691 -18.761 1.00 94.75 100 LYS A C 1
ATOM 797 O O . LYS A 1 100 ? 13.222 -19.847 -17.940 1.00 94.75 100 LYS A O 1
ATOM 802 N N . GLU A 1 101 ? 14.343 -20.419 -19.790 1.00 95.94 101 GLU A N 1
ATOM 803 C CA . GLU A 1 101 ? 14.723 -19.070 -20.192 1.00 95.94 101 GLU A CA 1
ATOM 804 C C . GLU A 1 101 ? 13.680 -18.523 -21.175 1.00 95.94 101 GLU A C 1
ATOM 806 O O . GLU A 1 101 ? 13.318 -19.225 -22.122 1.00 95.94 101 GLU A O 1
ATOM 811 N N . ILE A 1 102 ? 13.177 -17.308 -20.932 1.00 96.56 102 ILE A N 1
ATOM 812 C CA . ILE A 1 102 ? 12.153 -16.668 -21.778 1.00 96.56 102 ILE A CA 1
ATOM 813 C C . ILE A 1 102 ? 12.725 -15.574 -22.683 1.00 96.56 102 ILE A C 1
ATOM 815 O O . ILE A 1 102 ? 12.147 -15.284 -23.724 1.00 96.56 102 ILE A O 1
ATOM 819 N N . ALA A 1 103 ? 13.862 -14.983 -22.311 1.00 96.50 103 ALA A N 1
ATOM 820 C CA . ALA A 1 103 ? 14.567 -14.006 -23.132 1.00 96.50 103 ALA A CA 1
ATOM 821 C C . ALA A 1 103 ? 16.057 -13.982 -22.770 1.00 96.50 103 ALA A C 1
ATOM 823 O O . ALA A 1 103 ? 16.412 -14.063 -21.592 1.00 96.50 103 ALA A O 1
ATOM 824 N N . ARG A 1 104 ? 16.933 -13.828 -23.767 1.00 95.25 104 ARG A N 1
ATOM 825 C CA . ARG A 1 104 ? 18.393 -13.766 -23.586 1.00 95.25 104 ARG A CA 1
ATOM 826 C C . ARG A 1 104 ? 18.909 -12.342 -23.635 1.00 95.25 104 ARG A C 1
ATOM 828 O O . ARG A 1 104 ? 18.397 -11.524 -24.402 1.00 95.25 104 ARG A O 1
ATOM 835 N N . LYS A 1 105 ? 19.965 -12.076 -22.860 1.00 94.81 105 LYS A N 1
ATOM 836 C CA . LYS A 1 105 ? 20.700 -10.827 -23.012 1.00 94.81 105 LYS A CA 1
ATOM 837 C C . LYS A 1 105 ? 21.611 -10.852 -24.222 1.00 94.81 105 LYS A C 1
ATOM 839 O O . LYS A 1 105 ? 22.388 -11.789 -24.387 1.00 94.81 105 LYS A O 1
ATOM 844 N N . GLY A 1 106 ? 21.572 -9.772 -24.985 1.00 94.69 106 GLY A N 1
ATOM 845 C CA . GLY A 1 106 ? 22.418 -9.572 -26.147 1.00 94.69 106 GLY A CA 1
ATOM 846 C C . GLY A 1 106 ? 21.850 -8.514 -27.083 1.00 94.69 106 GLY A C 1
ATOM 847 O O . GLY A 1 106 ? 20.977 -7.735 -26.703 1.00 94.69 106 GLY A O 1
ATOM 848 N N . ASN A 1 107 ? 22.394 -8.464 -28.294 1.00 93.25 107 ASN A N 1
ATOM 849 C CA . ASN A 1 107 ? 22.087 -7.426 -29.282 1.00 93.25 107 ASN A CA 1
ATOM 850 C C . ASN A 1 107 ? 21.360 -7.984 -30.513 1.00 93.25 107 ASN A C 1
ATOM 852 O O . ASN A 1 107 ? 21.114 -7.236 -31.461 1.00 93.25 107 ASN A O 1
ATOM 856 N N . ALA A 1 108 ? 21.039 -9.282 -30.538 1.00 94.12 108 ALA A N 1
ATOM 857 C CA . ALA A 1 108 ? 20.254 -9.851 -31.623 1.00 94.12 108 ALA A CA 1
ATOM 858 C C . ALA A 1 108 ? 18.815 -9.279 -31.645 1.00 94.12 108 ALA A C 1
ATOM 860 O O . ALA A 1 108 ? 18.326 -8.746 -30.640 1.00 94.12 108 ALA A O 1
ATOM 861 N N . PRO A 1 109 ? 18.098 -9.375 -32.782 1.00 92.44 109 PRO A N 1
ATOM 862 C CA . PRO A 1 109 ? 16.742 -8.835 -32.917 1.00 92.44 109 PRO A CA 1
ATOM 863 C C . PRO A 1 109 ? 15.731 -9.355 -31.885 1.00 92.44 109 PRO A C 1
ATOM 865 O O . PRO A 1 109 ? 14.820 -8.619 -31.516 1.00 92.44 109 PRO A O 1
ATOM 868 N N . ASP A 1 110 ? 15.914 -10.567 -31.371 1.00 94.69 110 ASP A N 1
ATOM 869 C CA . ASP A 1 110 ? 15.095 -11.225 -30.348 1.00 94.69 110 ASP A CA 1
ATOM 870 C C . ASP A 1 110 ? 15.723 -11.197 -28.938 1.00 94.69 110 ASP A C 1
ATOM 872 O O . ASP A 1 110 ? 15.102 -11.636 -27.973 1.00 94.69 110 ASP A O 1
ATOM 876 N N . GLU A 1 111 ? 16.917 -10.626 -28.777 1.00 95.88 111 GLU A N 1
ATOM 877 C CA . GLU A 1 111 ? 17.621 -10.470 -27.495 1.00 95.88 111 GLU A CA 1
ATOM 878 C C . GLU A 1 111 ? 17.476 -9.052 -26.934 1.00 95.88 111 GLU A C 1
ATOM 880 O O . GLU A 1 111 ? 17.235 -8.106 -27.681 1.00 95.88 111 GLU A O 1
ATOM 885 N N . TYR A 1 112 ? 17.654 -8.871 -25.625 1.00 95.00 112 TYR A N 1
ATOM 886 C CA . TYR A 1 112 ? 17.598 -7.549 -24.990 1.00 95.00 112 TYR A CA 1
ATOM 887 C C . TYR A 1 112 ? 18.950 -7.165 -24.360 1.00 95.00 112 TYR A C 1
ATOM 889 O O . TYR A 1 112 ? 19.567 -7.985 -23.686 1.00 95.00 112 TYR A O 1
ATOM 897 N N . PRO A 1 113 ? 19.455 -5.932 -24.520 1.00 91.50 113 PRO A N 1
ATOM 898 C CA . PRO A 1 113 ? 20.803 -5.591 -24.055 1.00 91.50 113 PRO A CA 1
ATOM 899 C C . PRO A 1 113 ? 20.871 -5.380 -22.536 1.00 91.50 113 PRO A C 1
ATOM 901 O O . PRO A 1 113 ? 21.846 -5.749 -21.880 1.00 91.50 113 PRO A O 1
ATOM 904 N N . ASN A 1 114 ? 19.834 -4.772 -21.960 1.00 92.12 114 ASN A N 1
ATOM 905 C CA . ASN A 1 114 ? 19.688 -4.519 -20.531 1.00 92.12 114 ASN A CA 1
ATOM 906 C C . ASN A 1 114 ? 18.201 -4.406 -20.160 1.00 92.12 114 ASN A C 1
ATOM 908 O O . ASN A 1 114 ? 17.342 -4.349 -21.037 1.00 92.12 114 ASN A O 1
ATOM 912 N N . CYS A 1 115 ? 17.904 -4.392 -18.860 1.00 93.94 115 CYS A N 1
ATOM 913 C CA . CYS A 1 115 ? 16.542 -4.331 -18.344 1.00 93.94 115 CYS A CA 1
ATOM 914 C C . CYS A 1 115 ? 16.386 -3.154 -17.368 1.00 93.94 115 CYS A C 1
ATOM 916 O O . CYS A 1 115 ? 16.571 -3.302 -16.159 1.00 93.94 115 CYS A O 1
ATOM 918 N N . LEU A 1 116 ? 15.995 -1.990 -17.885 1.00 92.31 116 LEU A N 1
ATOM 919 C CA . LEU A 1 116 ? 15.548 -0.846 -17.088 1.00 92.31 116 LEU A CA 1
ATOM 920 C C . LEU A 1 116 ? 14.209 -1.133 -16.403 1.00 92.31 116 LEU A C 1
ATOM 922 O O . LEU A 1 116 ? 14.040 -0.784 -15.236 1.00 92.31 116 LEU A O 1
ATOM 926 N N . ALA A 1 117 ? 13.260 -1.768 -17.091 1.00 93.81 117 ALA A N 1
ATOM 927 C CA . ALA A 1 117 ? 11.925 -2.068 -16.574 1.00 93.81 117 ALA A CA 1
ATOM 928 C C . ALA A 1 117 ? 11.490 -3.477 -16.991 1.00 93.81 117 ALA A C 1
ATOM 930 O O . ALA A 1 117 ? 11.674 -3.870 -18.140 1.00 93.81 117 ALA A O 1
ATOM 931 N N . LEU A 1 118 ? 10.926 -4.220 -16.037 1.00 95.75 118 LEU A N 1
ATOM 932 C CA . LEU A 1 118 ? 10.346 -5.540 -16.254 1.00 95.75 118 LEU A CA 1
ATOM 933 C C . LEU A 1 118 ? 8.869 -5.442 -15.882 1.00 95.75 118 LEU A C 1
ATOM 935 O O . LEU A 1 118 ? 8.550 -5.197 -14.721 1.00 95.75 118 LEU A O 1
ATOM 939 N N . ASN A 1 119 ? 7.988 -5.593 -16.864 1.00 95.75 119 ASN A N 1
ATOM 940 C CA . ASN A 1 119 ? 6.545 -5.468 -16.690 1.00 95.75 119 ASN A CA 1
ATOM 941 C C . ASN A 1 119 ? 5.829 -6.699 -17.255 1.00 95.75 119 ASN A C 1
ATOM 943 O O . ASN A 1 119 ? 6.360 -7.398 -18.118 1.00 95.75 119 ASN A O 1
ATOM 947 N N . GLU A 1 120 ? 4.601 -6.928 -16.799 1.00 93.75 120 GLU A N 1
ATOM 948 C CA . GLU A 1 120 ? 3.695 -7.925 -17.365 1.00 93.75 120 GLU A CA 1
ATOM 949 C C . GLU A 1 120 ? 2.373 -7.264 -17.757 1.00 93.75 120 GLU A C 1
ATOM 951 O O . GLU A 1 120 ? 1.898 -6.333 -17.097 1.00 93.75 120 GLU A O 1
ATOM 956 N N . TRP A 1 121 ? 1.822 -7.718 -18.882 1.00 93.12 121 TRP A N 1
ATOM 957 C CA . TRP A 1 121 ? 0.489 -7.355 -19.337 1.00 93.12 121 TRP A CA 1
ATOM 958 C C . TRP A 1 121 ? -0.116 -8.494 -20.163 1.00 93.12 121 TRP A C 1
ATOM 960 O O . TRP A 1 121 ? 0.466 -8.911 -21.168 1.00 93.12 121 TRP A O 1
ATOM 970 N N . ASN A 1 122 ? -1.299 -8.972 -19.764 1.00 90.88 122 ASN A N 1
ATOM 971 C CA . ASN A 1 122 ? -2.055 -10.035 -20.440 1.00 90.88 122 ASN A CA 1
ATOM 972 C C . ASN A 1 122 ? -1.236 -11.315 -20.729 1.00 90.88 122 ASN A C 1
ATOM 974 O O . ASN A 1 122 ? -1.389 -11.940 -21.776 1.00 90.88 122 ASN A O 1
ATOM 978 N N . GLY A 1 123 ? -0.362 -11.716 -19.807 1.00 90.38 123 GLY A N 1
ATOM 979 C CA . GLY A 1 123 ? 0.490 -12.902 -19.918 1.00 90.38 123 GLY A CA 1
ATOM 980 C C . GLY A 1 123 ? 1.758 -12.704 -20.751 1.00 90.38 123 GLY A C 1
ATOM 981 O O . GLY A 1 123 ? 2.525 -13.654 -20.914 1.00 90.38 123 GLY A O 1
ATOM 982 N N . ASN A 1 124 ? 2.006 -11.495 -21.257 1.00 96.06 124 ASN A N 1
ATOM 983 C CA . ASN A 1 124 ? 3.229 -11.149 -21.972 1.00 96.06 124 ASN A CA 1
ATOM 984 C C . ASN A 1 124 ? 4.185 -10.365 -21.073 1.00 96.06 124 ASN A C 1
ATOM 986 O O . ASN A 1 124 ? 3.774 -9.512 -20.285 1.00 96.06 124 ASN A O 1
ATOM 990 N N . ILE A 1 125 ? 5.475 -10.636 -21.232 1.00 97.38 125 ILE A N 1
ATOM 991 C CA . ILE A 1 125 ? 6.566 -10.001 -20.503 1.00 97.38 125 ILE A CA 1
ATOM 992 C C . ILE A 1 125 ? 7.177 -8.908 -21.369 1.00 97.38 125 ILE A C 1
ATOM 994 O O . ILE A 1 125 ? 7.625 -9.156 -22.488 1.00 97.38 125 ILE A O 1
ATOM 998 N N . TYR A 1 126 ? 7.204 -7.700 -20.822 1.00 97.38 126 TYR A N 1
ATOM 999 C CA . TYR A 1 126 ? 7.743 -6.505 -21.450 1.00 97.38 126 TYR A CA 1
ATOM 1000 C C . TYR A 1 126 ? 9.059 -6.157 -20.764 1.00 97.38 126 TYR A C 1
ATOM 1002 O O . TYR A 1 126 ? 9.082 -5.810 -19.580 1.00 97.38 126 TYR A O 1
ATOM 1010 N N . ILE A 1 127 ? 10.152 -6.264 -21.514 1.00 96.94 127 ILE A N 1
ATOM 1011 C CA . ILE A 1 127 ? 11.495 -5.911 -21.061 1.00 96.94 127 ILE A CA 1
ATOM 1012 C C . ILE A 1 127 ? 11.897 -4.635 -21.779 1.00 96.94 127 ILE A C 1
ATOM 1014 O O . ILE A 1 127 ? 12.039 -4.637 -23.002 1.00 96.94 127 ILE A O 1
ATOM 1018 N N . THR A 1 128 ? 12.085 -3.557 -21.025 1.00 93.94 128 THR A N 1
ATOM 1019 C CA . THR A 1 128 ? 12.505 -2.276 -21.590 1.00 93.94 128 THR A CA 1
ATOM 1020 C C . THR A 1 128 ? 13.903 -1.905 -21.143 1.00 93.94 128 THR A C 1
ATOM 1022 O O . THR A 1 128 ? 14.230 -2.055 -19.966 1.00 93.94 128 THR A O 1
ATOM 1025 N N . ASP A 1 129 ? 14.712 -1.403 -22.072 1.00 90.56 129 ASP A N 1
ATOM 1026 C CA . ASP A 1 129 ? 16.075 -0.940 -21.824 1.00 90.56 129 ASP A CA 1
ATOM 1027 C C . ASP A 1 129 ? 16.149 0.569 -21.493 1.00 90.56 129 ASP A C 1
ATOM 1029 O O . ASP A 1 129 ? 15.151 1.293 -21.525 1.00 90.56 129 ASP A O 1
ATOM 1033 N N . HIS A 1 130 ? 17.346 1.061 -21.161 1.00 85.19 130 HIS A N 1
ATOM 1034 C CA . HIS A 1 130 ? 17.584 2.484 -20.856 1.00 85.19 130 HIS A CA 1
ATOM 1035 C C . HIS A 1 130 ? 17.354 3.452 -22.030 1.00 85.19 130 HIS A C 1
ATOM 1037 O O . HIS A 1 130 ? 17.160 4.647 -21.803 1.00 85.19 130 HIS A O 1
ATOM 1043 N N . ASN A 1 131 ? 17.357 2.948 -23.264 1.00 84.00 131 ASN A N 1
ATOM 1044 C CA . ASN A 1 131 ? 17.087 3.726 -24.471 1.00 84.00 131 ASN A CA 1
ATOM 1045 C C . ASN A 1 131 ? 15.589 3.721 -24.824 1.00 84.00 131 ASN A C 1
ATOM 1047 O O . ASN A 1 131 ? 15.197 4.245 -25.861 1.00 84.00 131 ASN A O 1
ATOM 1051 N N . GLY A 1 132 ? 14.741 3.116 -23.983 1.00 85.56 132 GLY A N 1
ATOM 1052 C CA . GLY A 1 132 ? 13.305 3.019 -24.216 1.00 85.56 132 GLY A CA 1
ATOM 1053 C C . GLY A 1 132 ? 12.911 1.948 -25.238 1.00 85.56 132 GLY A C 1
ATOM 1054 O O . GLY A 1 132 ? 11.760 1.928 -25.679 1.00 85.56 132 GLY A O 1
ATOM 1055 N N . VAL A 1 133 ? 13.817 1.037 -25.609 1.00 91.56 133 VAL A N 1
ATOM 1056 C CA . VAL A 1 133 ? 13.502 -0.105 -26.476 1.00 91.56 133 VAL A CA 1
ATOM 1057 C C . VAL A 1 133 ? 12.810 -1.174 -25.646 1.00 91.56 133 VAL A C 1
ATOM 1059 O O . VAL A 1 133 ? 13.416 -1.782 -24.766 1.00 91.56 133 VAL A O 1
ATOM 1062 N N . THR A 1 134 ? 11.530 -1.411 -25.926 1.00 94.69 134 THR A N 1
ATOM 1063 C CA . THR A 1 134 ? 10.719 -2.428 -25.249 1.00 94.69 134 THR A CA 1
ATOM 1064 C C . THR A 1 134 ? 10.579 -3.659 -26.126 1.00 94.69 134 THR A C 1
ATOM 1066 O O . THR A 1 134 ? 10.053 -3.571 -27.233 1.00 94.69 134 THR A O 1
ATOM 1069 N N . LYS A 1 135 ? 11.007 -4.816 -25.623 1.00 96.06 135 LYS A N 1
ATOM 1070 C CA . LYS A 1 135 ? 10.828 -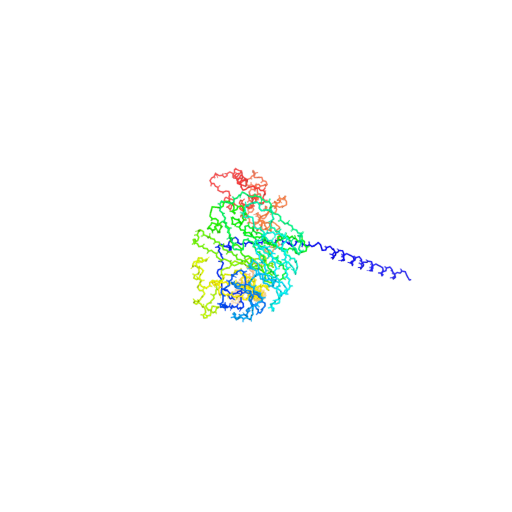6.119 -26.270 1.00 96.06 135 LYS A CA 1
ATOM 1071 C C . LYS A 1 135 ? 9.786 -6.944 -25.535 1.00 96.06 135 LYS A C 1
ATOM 1073 O O . LYS A 1 135 ? 9.769 -6.970 -24.304 1.00 96.06 135 LYS A O 1
ATOM 1078 N N . VAL A 1 136 ? 8.923 -7.601 -26.304 1.00 97.62 136 VAL A N 1
ATOM 1079 C CA . VAL A 1 136 ? 7.780 -8.355 -25.783 1.00 97.62 136 VAL A CA 1
ATOM 1080 C C . VAL A 1 136 ? 7.979 -9.844 -26.019 1.00 97.62 136 VAL A C 1
ATOM 1082 O O . VAL A 1 136 ? 8.269 -10.267 -27.140 1.00 97.62 136 VAL A O 1
ATOM 1085 N N . TYR A 1 137 ? 7.788 -10.632 -24.965 1.00 98.00 137 TYR A N 1
ATOM 1086 C CA . TYR A 1 137 ? 7.953 -12.081 -24.964 1.00 98.00 137 TYR A CA 1
ATOM 1087 C C . TYR A 1 137 ? 6.733 -12.757 -24.344 1.00 98.00 137 TYR A C 1
ATOM 1089 O O . TYR A 1 137 ? 6.170 -12.262 -23.370 1.00 98.00 137 TYR A O 1
ATOM 1097 N N . THR A 1 138 ? 6.343 -13.917 -24.859 1.00 96.75 138 THR A N 1
ATOM 1098 C CA . THR A 1 138 ? 5.399 -14.794 -24.151 1.00 96.75 138 THR A CA 1
ATOM 1099 C C . THR A 1 138 ? 6.085 -15.472 -22.963 1.00 96.75 138 THR A C 1
ATOM 1101 O O . THR A 1 138 ? 7.312 -15.603 -22.928 1.00 96.75 138 THR A O 1
ATOM 1104 N N . LEU A 1 139 ? 5.305 -15.999 -22.015 1.00 94.56 139 LEU A N 1
ATOM 1105 C CA . LEU A 1 139 ? 5.840 -16.865 -20.950 1.00 94.56 139 LEU A CA 1
ATOM 1106 C C . LEU A 1 139 ? 6.500 -18.147 -21.485 1.00 94.56 139 LEU A C 1
ATOM 1108 O O . LEU A 1 139 ? 7.353 -18.730 -20.817 1.00 94.56 139 LEU A O 1
ATOM 1112 N N . ASP A 1 140 ? 6.163 -18.556 -22.709 1.00 94.19 140 ASP A N 1
ATOM 1113 C CA . ASP A 1 140 ? 6.817 -19.660 -23.405 1.00 94.19 140 ASP A CA 1
ATOM 1114 C C . ASP A 1 140 ? 8.143 -19.262 -24.072 1.00 94.19 140 ASP A C 1
ATOM 1116 O O . ASP A 1 140 ? 8.816 -20.120 -24.645 1.00 94.19 140 ASP A O 1
ATOM 1120 N N . GLY A 1 141 ? 8.573 -18.005 -23.963 1.00 94.94 141 GLY A N 1
ATOM 1121 C CA . GLY A 1 141 ? 9.847 -17.524 -24.497 1.00 94.94 141 GLY A CA 1
ATOM 1122 C C . GLY A 1 141 ? 9.836 -17.240 -25.998 1.00 94.94 141 GLY A C 1
ATOM 1123 O O . GLY A 1 141 ? 10.891 -17.147 -26.619 1.00 94.94 141 GLY A O 1
ATOM 1124 N N . GLN A 1 142 ? 8.652 -17.110 -26.600 1.00 96.88 142 GLN A N 1
ATOM 1125 C CA . GLN A 1 142 ? 8.530 -16.621 -27.970 1.00 96.88 142 GLN A CA 1
ATOM 1126 C C . GLN A 1 142 ? 8.629 -15.093 -27.977 1.00 96.88 142 GLN A C 1
ATOM 1128 O O . GLN A 1 142 ? 7.809 -14.422 -27.349 1.00 96.88 142 GLN A O 1
ATOM 1133 N N . PHE A 1 143 ? 9.593 -14.554 -28.723 1.00 97.88 143 PHE A N 1
ATOM 1134 C CA . PHE A 1 143 ? 9.667 -13.128 -29.037 1.00 97.88 143 PHE A CA 1
ATOM 1135 C C . PHE A 1 143 ? 8.510 -12.719 -29.960 1.00 97.88 143 PHE A C 1
ATOM 1137 O O . PHE A 1 143 ? 8.235 -13.395 -30.954 1.00 97.88 143 PHE A O 1
ATOM 1144 N N . LEU A 1 144 ? 7.836 -11.620 -29.621 1.00 96.50 144 LEU A N 1
ATOM 1145 C CA . LEU A 1 144 ? 6.655 -11.136 -30.335 1.00 96.50 144 LEU A CA 1
ATOM 1146 C C . LEU A 1 144 ? 6.941 -9.864 -31.132 1.00 96.50 144 LEU A C 1
ATOM 1148 O O . LEU A 1 144 ? 6.756 -9.839 -32.346 1.00 96.50 144 LEU A O 1
ATOM 1152 N N . GLU A 1 145 ? 7.364 -8.796 -30.456 1.00 95.25 145 GLU A N 1
ATOM 1153 C CA . GLU A 1 145 ? 7.508 -7.478 -31.076 1.00 95.25 145 GLU A CA 1
ATOM 1154 C C . GLU A 1 145 ? 8.527 -6.607 -30.324 1.00 95.25 145 GLU A C 1
ATOM 1156 O O . GLU A 1 145 ? 8.861 -6.848 -29.161 1.00 95.25 145 GLU A O 1
ATOM 1161 N N . THR A 1 146 ? 9.035 -5.579 -31.009 1.00 94.81 146 THR A N 1
ATOM 1162 C CA . THR A 1 146 ? 9.836 -4.495 -30.428 1.00 94.81 146 THR A CA 1
ATOM 1163 C C . THR A 1 146 ? 9.132 -3.155 -30.628 1.00 94.81 146 THR A C 1
ATOM 1165 O O . THR A 1 146 ? 8.693 -2.838 -31.735 1.00 94.81 146 THR A O 1
ATOM 1168 N N . PHE A 1 147 ? 9.084 -2.353 -29.568 1.00 93.19 147 PHE A N 1
ATOM 1169 C CA . PHE A 1 147 ? 8.608 -0.974 -29.566 1.00 93.19 147 PHE A CA 1
ATOM 1170 C C . PHE A 1 147 ? 9.770 -0.041 -29.247 1.00 93.19 147 PHE A C 1
ATOM 1172 O O . PHE A 1 147 ? 10.449 -0.215 -28.236 1.00 93.19 147 PHE A O 1
ATOM 1179 N N . LEU A 1 148 ? 9.988 0.954 -30.103 1.00 90.44 148 LEU A N 1
ATOM 1180 C CA . LEU A 1 148 ? 10.973 2.000 -29.874 1.00 90.44 148 LEU A CA 1
ATOM 1181 C C . LEU A 1 148 ? 10.276 3.211 -29.258 1.00 90.44 148 LEU A C 1
ATOM 1183 O O . LEU A 1 148 ? 9.308 3.727 -29.819 1.00 90.44 148 LEU A O 1
ATOM 1187 N N . CYS A 1 149 ? 10.763 3.661 -28.105 1.00 87.38 149 CYS A N 1
ATOM 1188 C CA . CYS A 1 149 ? 10.347 4.944 -27.569 1.00 87.38 149 CYS A CA 1
ATOM 1189 C C . CYS A 1 149 ? 10.877 6.066 -28.484 1.00 87.38 149 CYS A C 1
ATOM 1191 O O . CYS A 1 149 ? 12.070 6.081 -28.779 1.00 87.38 149 CYS A O 1
ATOM 1193 N N . PRO A 1 150 ? 10.041 7.019 -28.932 1.00 84.94 150 PRO A N 1
ATOM 1194 C CA . PRO A 1 150 ? 10.457 8.088 -29.851 1.00 84.94 150 PRO A CA 1
ATOM 1195 C C . PRO A 1 150 ? 11.337 9.173 -29.193 1.00 84.94 150 PRO A C 1
ATOM 1197 O O . PRO A 1 150 ? 11.484 10.269 -29.731 1.00 84.94 150 PRO A O 1
ATOM 1200 N N . ILE A 1 151 ? 11.865 8.911 -27.999 1.00 82.31 151 ILE A N 1
ATOM 1201 C CA . ILE A 1 151 ? 12.621 9.843 -27.162 1.00 82.31 151 ILE A CA 1
ATOM 1202 C C . ILE A 1 151 ? 13.761 9.111 -26.461 1.00 82.31 151 ILE A C 1
ATOM 1204 O O . ILE A 1 151 ? 13.660 7.924 -26.152 1.00 82.31 151 ILE A O 1
ATOM 1208 N N . ASP A 1 152 ? 14.800 9.867 -26.126 1.00 78.50 152 ASP A N 1
ATOM 1209 C CA . ASP A 1 152 ? 15.953 9.339 -25.413 1.00 78.50 152 ASP A CA 1
ATOM 1210 C C . ASP A 1 152 ? 15.776 9.429 -23.890 1.00 78.50 152 ASP A C 1
ATOM 1212 O O . ASP A 1 152 ? 15.342 10.451 -23.345 1.00 78.50 152 ASP A O 1
ATOM 1216 N N . PHE A 1 153 ? 16.228 8.373 -23.209 1.00 84.25 153 PHE A N 1
ATOM 1217 C CA . PHE A 1 153 ? 16.425 8.280 -21.761 1.00 84.25 153 PHE A CA 1
ATOM 1218 C C . PHE A 1 153 ? 15.154 8.422 -20.900 1.00 84.25 153 PHE A C 1
ATOM 1220 O O . PHE A 1 153 ? 14.606 9.511 -20.696 1.00 84.25 153 PHE A O 1
ATOM 1227 N N . LEU A 1 154 ? 14.743 7.299 -20.305 1.00 89.88 154 LEU A N 1
ATOM 1228 C CA . LEU A 1 154 ? 13.650 7.197 -19.336 1.00 89.88 154 LEU A CA 1
ATOM 1229 C C . LEU A 1 154 ? 14.165 6.619 -18.011 1.00 89.88 154 LEU A C 1
ATOM 1231 O O . LEU A 1 154 ? 15.062 5.778 -17.995 1.00 89.88 154 LEU A O 1
ATOM 1235 N N . SER A 1 155 ? 13.581 7.055 -16.895 1.00 91.25 155 SER A N 1
ATOM 1236 C CA . SER A 1 155 ? 13.942 6.580 -15.550 1.00 91.25 155 SER A CA 1
ATOM 1237 C C . SER A 1 155 ? 13.168 5.332 -15.137 1.00 91.25 155 SER A C 1
ATOM 1239 O O . SER A 1 155 ? 13.662 4.525 -14.356 1.00 91.25 155 SER A O 1
ATOM 1241 N N . THR A 1 156 ? 11.940 5.177 -15.628 1.00 93.12 156 THR A N 1
ATOM 1242 C CA . THR A 1 156 ? 11.128 3.963 -15.484 1.00 93.12 156 THR A CA 1
ATOM 1243 C C . THR A 1 156 ? 9.980 3.994 -16.487 1.00 93.12 156 THR A C 1
ATOM 1245 O O . THR A 1 156 ? 9.635 5.061 -17.006 1.00 93.12 156 THR A O 1
ATOM 1248 N N . ILE A 1 157 ? 9.399 2.830 -16.774 1.00 94.69 157 ILE A N 1
ATOM 1249 C CA . ILE A 1 157 ? 8.375 2.657 -17.806 1.00 94.69 157 ILE A CA 1
ATOM 1250 C C . ILE A 1 157 ? 7.259 1.766 -17.280 1.00 94.69 157 ILE A C 1
ATOM 1252 O O . ILE A 1 157 ? 7.513 0.694 -16.728 1.00 94.69 157 ILE A O 1
ATOM 1256 N N . GLY A 1 158 ? 6.026 2.221 -17.478 1.00 95.19 158 GLY A N 1
ATOM 1257 C CA . GLY A 1 158 ? 4.809 1.465 -17.241 1.00 95.19 158 GLY A CA 1
ATOM 1258 C C . GLY A 1 158 ? 4.155 1.074 -18.562 1.00 95.19 158 GLY A C 1
ATOM 1259 O O . GLY A 1 158 ? 4.071 1.875 -19.493 1.00 95.19 158 GLY A O 1
ATOM 1260 N N . VAL A 1 159 ? 3.666 -0.159 -18.639 1.00 95.69 159 VAL A N 1
ATOM 1261 C CA . VAL A 1 159 ? 2.846 -0.638 -19.760 1.00 95.69 159 VAL A CA 1
ATOM 1262 C C . VAL A 1 159 ? 1.412 -0.205 -19.497 1.00 95.69 159 VAL A C 1
ATOM 1264 O O . VAL A 1 159 ? 0.890 -0.543 -18.439 1.00 95.69 159 VAL A O 1
ATOM 1267 N N . LEU A 1 160 ? 0.776 0.542 -20.404 1.00 94.94 160 LEU A N 1
ATOM 1268 C CA . LEU A 1 160 ? -0.626 0.968 -20.268 1.00 94.94 160 LEU A CA 1
ATOM 1269 C C . LEU A 1 160 ? -1.574 -0.099 -20.810 1.00 94.94 160 LEU A C 1
ATOM 1271 O O . LEU A 1 160 ? -2.548 -0.449 -20.141 1.00 94.94 160 LEU A O 1
ATOM 1275 N N . ASN A 1 161 ? -1.245 -0.603 -21.998 1.00 93.12 161 ASN A N 1
ATOM 1276 C CA . ASN A 1 161 ? -1.908 -1.687 -22.708 1.00 93.12 161 ASN A CA 1
ATOM 1277 C C . ASN A 1 161 ? -0.900 -2.366 -23.659 1.00 93.12 161 ASN A C 1
ATOM 1279 O O . ASN A 1 161 ? 0.298 -2.119 -23.571 1.00 93.12 161 ASN A O 1
ATOM 1283 N N . GLU A 1 162 ? -1.375 -3.201 -24.585 1.00 93.44 162 GLU A N 1
ATOM 1284 C CA . GLU A 1 162 ? -0.520 -4.019 -25.456 1.00 93.44 162 GLU A CA 1
ATOM 1285 C C . GLU A 1 162 ? 0.496 -3.227 -26.297 1.00 93.44 162 GLU A C 1
ATOM 1287 O O . GLU A 1 162 ? 1.526 -3.792 -26.669 1.00 93.44 162 GLU A O 1
ATOM 1292 N N . LYS A 1 163 ? 0.210 -1.953 -26.611 1.00 93.25 163 LYS A N 1
ATOM 1293 C CA . LYS A 1 163 ? 0.993 -1.129 -27.553 1.00 93.25 163 LYS A CA 1
ATOM 1294 C C . LYS A 1 163 ? 1.326 0.275 -27.048 1.00 93.25 163 LYS A C 1
ATOM 1296 O O . LYS A 1 163 ? 2.023 1.014 -27.743 1.00 93.25 163 LYS A O 1
ATOM 1301 N N . GLU A 1 164 ? 0.809 0.658 -25.886 1.00 95.38 164 GLU A N 1
ATOM 1302 C CA . GLU A 1 164 ? 0.981 1.992 -25.317 1.00 95.38 164 GLU A CA 1
ATOM 1303 C C . GLU A 1 164 ? 1.691 1.926 -23.970 1.00 95.38 164 GLU A C 1
ATOM 1305 O O . GLU A 1 164 ? 1.453 1.042 -23.140 1.00 95.38 164 GLU A O 1
ATOM 1310 N N . PHE A 1 165 ? 2.534 2.921 -23.737 1.00 95.81 165 PHE A N 1
ATOM 1311 C CA . PHE A 1 165 ? 3.443 2.990 -22.611 1.00 95.81 165 PHE A CA 1
ATOM 1312 C C . PHE A 1 165 ? 3.441 4.392 -22.011 1.00 95.81 165 PHE A C 1
ATOM 1314 O O . PHE A 1 165 ? 3.097 5.386 -22.659 1.00 95.81 165 PHE A O 1
ATOM 1321 N N . VAL A 1 166 ? 3.873 4.466 -20.759 1.00 96.44 166 VAL A N 1
ATOM 1322 C CA . VAL A 1 166 ? 4.166 5.714 -20.064 1.00 96.44 166 VAL A CA 1
ATOM 1323 C C . VAL A 1 166 ? 5.596 5.662 -19.540 1.00 96.44 166 VAL A C 1
ATOM 1325 O O . VAL A 1 166 ? 5.983 4.726 -18.845 1.00 96.44 166 VAL A O 1
ATOM 1328 N N . GLY A 1 167 ? 6.396 6.660 -19.893 1.00 94.88 167 GLY A N 1
ATOM 1329 C CA . GLY A 1 167 ? 7.744 6.854 -19.375 1.00 94.88 167 GLY A CA 1
ATOM 1330 C C . GLY A 1 167 ? 7.765 7.963 -18.333 1.00 94.88 167 GLY A C 1
ATOM 1331 O O . GLY A 1 167 ? 7.158 9.011 -18.543 1.00 94.88 167 GLY A O 1
ATOM 1332 N N . TYR A 1 168 ? 8.477 7.751 -17.229 1.00 94.88 168 TYR A N 1
ATOM 1333 C CA . TYR A 1 168 ? 8.808 8.797 -16.260 1.00 94.88 168 TYR A CA 1
ATOM 1334 C C . TYR A 1 168 ? 10.236 9.286 -16.499 1.00 94.88 168 TYR A C 1
ATOM 1336 O O . TYR A 1 168 ? 11.144 8.470 -16.688 1.00 94.88 168 TYR A O 1
ATOM 1344 N N . ARG A 1 169 ? 10.441 10.603 -16.452 1.00 92.69 169 ARG A N 1
ATOM 1345 C CA . ARG A 1 169 ? 11.768 11.222 -16.445 1.00 92.69 169 ARG A CA 1
ATOM 1346 C C . ARG A 1 169 ? 11.910 12.022 -15.171 1.00 92.69 169 ARG A C 1
ATOM 1348 O O . ARG A 1 169 ? 11.070 12.842 -14.827 1.00 92.69 169 ARG A O 1
ATOM 1355 N N . ILE A 1 170 ? 12.997 11.747 -14.483 1.00 91.81 170 ILE A N 1
ATOM 1356 C CA . ILE A 1 170 ? 13.357 12.424 -13.249 1.00 91.81 170 ILE A CA 1
ATOM 1357 C C . ILE A 1 170 ? 14.112 13.717 -13.551 1.00 91.81 170 ILE A C 1
ATOM 1359 O O . ILE A 1 170 ? 14.980 13.768 -14.427 1.00 91.81 170 ILE A O 1
ATOM 1363 N N . ASN A 1 171 ? 13.822 14.756 -12.780 1.00 91.62 171 ASN A N 1
ATOM 1364 C CA . ASN A 1 171 ? 14.464 16.050 -12.928 1.00 91.62 171 ASN A CA 1
ATOM 1365 C C . ASN A 1 171 ? 15.807 16.114 -12.182 1.00 91.62 171 ASN A C 1
ATOM 1367 O O . ASN A 1 171 ? 15.935 16.753 -11.149 1.00 91.62 171 ASN A O 1
ATOM 1371 N N . TYR A 1 172 ? 16.846 15.443 -12.684 1.00 87.38 172 TYR A N 1
ATOM 1372 C CA . TYR A 1 172 ? 18.145 15.435 -11.991 1.00 87.38 172 TYR A CA 1
ATOM 1373 C C . TYR A 1 172 ? 18.801 16.816 -11.890 1.00 87.38 172 TYR A C 1
ATOM 1375 O O . TYR A 1 172 ? 19.480 17.102 -10.912 1.00 87.38 172 TYR A O 1
ATOM 1383 N N . LYS A 1 173 ? 18.649 17.650 -12.921 1.00 88.62 173 LYS A N 1
ATOM 1384 C CA . LYS A 1 173 ? 19.376 18.924 -13.062 1.00 88.62 173 LYS A CA 1
ATOM 1385 C C . LYS A 1 173 ? 18.553 20.149 -12.675 1.00 88.62 173 LYS A C 1
ATOM 1387 O O . LYS A 1 173 ? 19.070 21.258 -12.711 1.00 88.62 173 LYS A O 1
ATOM 1392 N N . GLY A 1 174 ? 17.275 19.957 -12.363 1.00 90.62 174 GLY A N 1
ATOM 1393 C CA . GLY A 1 174 ? 16.331 21.033 -12.083 1.00 90.62 174 GLY A CA 1
ATOM 1394 C C . GLY A 1 174 ? 15.676 21.628 -13.330 1.00 90.62 174 GLY A C 1
ATOM 1395 O O . GLY A 1 174 ? 14.679 22.330 -13.198 1.00 90.62 174 GLY A O 1
ATOM 1396 N N . ASN A 1 175 ? 16.154 21.303 -14.533 1.00 91.75 175 ASN A N 1
ATOM 1397 C CA . ASN A 1 175 ? 15.682 21.861 -15.803 1.00 91.75 175 ASN A CA 1
ATOM 1398 C C . ASN A 1 175 ? 15.057 20.833 -16.770 1.00 91.75 175 ASN A C 1
ATOM 1400 O O . ASN A 1 175 ? 14.910 21.125 -17.959 1.00 91.75 175 ASN A O 1
ATOM 1404 N N . GLU A 1 176 ? 14.706 19.633 -16.297 1.00 92.19 176 GLU A N 1
ATOM 1405 C CA . GLU A 1 176 ? 13.947 18.672 -17.101 1.00 92.19 176 GLU A CA 1
ATOM 1406 C C . GLU A 1 176 ? 12.543 19.221 -17.381 1.00 92.19 176 GLU A C 1
ATOM 1408 O O . GLU A 1 176 ? 11.818 19.630 -16.473 1.00 92.19 176 GLU A O 1
ATOM 1413 N N . LYS A 1 177 ? 12.153 19.221 -18.656 1.00 92.00 177 LYS A N 1
ATOM 1414 C CA . LYS A 1 177 ? 10.857 19.742 -19.095 1.00 92.00 177 LYS A CA 1
ATOM 1415 C C . LYS A 1 177 ? 9.784 18.678 -19.048 1.00 92.00 177 LYS A C 1
ATOM 1417 O O . LYS A 1 177 ? 8.649 18.990 -18.704 1.00 92.00 177 LYS A O 1
ATOM 1422 N N . ASP A 1 178 ? 10.123 17.446 -19.402 1.00 93.00 178 ASP A N 1
ATOM 1423 C CA . ASP A 1 178 ? 9.183 16.340 -19.451 1.00 93.00 178 ASP A CA 1
ATOM 1424 C C . ASP A 1 178 ? 9.220 15.562 -18.131 1.00 93.00 178 ASP A C 1
ATOM 1426 O O . ASP A 1 178 ? 10.231 14.967 -17.789 1.00 93.00 178 ASP A O 1
ATOM 1430 N N . ARG A 1 179 ? 8.104 15.515 -17.404 1.00 94.00 179 ARG A N 1
ATOM 1431 C CA . ARG A 1 179 ? 7.921 14.667 -16.214 1.00 94.00 179 ARG A CA 1
ATOM 1432 C C . ARG A 1 179 ? 7.420 13.278 -16.598 1.00 94.00 179 ARG A C 1
ATOM 1434 O O . ARG A 1 179 ? 7.935 12.269 -16.123 1.00 94.00 179 ARG A O 1
ATOM 1441 N N . MET A 1 180 ? 6.406 13.218 -17.461 1.00 95.38 180 MET A N 1
ATOM 1442 C CA . MET A 1 180 ? 5.863 11.958 -17.980 1.00 95.38 180 MET A CA 1
ATOM 1443 C C . MET A 1 180 ? 5.572 12.052 -19.464 1.00 95.38 180 MET A C 1
ATOM 1445 O O . MET A 1 180 ? 5.136 13.093 -19.953 1.00 95.38 180 MET A O 1
ATOM 1449 N N . ILE A 1 181 ? 5.771 10.948 -20.175 1.00 95.12 181 ILE A N 1
ATOM 1450 C CA . ILE A 1 181 ? 5.580 10.892 -21.619 1.00 95.12 181 ILE A CA 1
ATOM 1451 C C . ILE A 1 181 ? 4.773 9.648 -21.959 1.00 95.12 181 ILE A C 1
ATOM 1453 O O . ILE A 1 181 ? 5.169 8.532 -21.633 1.00 95.12 181 ILE A O 1
ATOM 1457 N N . PHE A 1 182 ? 3.635 9.857 -22.612 1.00 96.62 182 PHE A N 1
ATOM 1458 C CA . PHE A 1 182 ? 2.743 8.811 -23.089 1.00 96.62 182 PHE A CA 1
ATOM 1459 C C . PHE A 1 182 ? 3.048 8.557 -24.554 1.00 96.62 182 PHE A C 1
ATOM 1461 O O . PHE A 1 182 ? 2.993 9.483 -25.366 1.00 96.62 182 PHE A O 1
ATOM 1468 N N . TYR A 1 183 ? 3.378 7.320 -24.895 1.00 95.12 183 TYR A N 1
ATOM 1469 C CA . TYR A 1 183 ? 3.838 6.983 -26.234 1.00 95.12 183 TYR A CA 1
ATOM 1470 C C . TYR A 1 183 ? 3.366 5.598 -26.665 1.00 95.12 183 TYR A C 1
ATOM 1472 O O . TYR A 1 183 ? 3.046 4.736 -25.849 1.00 95.12 183 TYR A O 1
ATOM 1480 N N . GLY A 1 184 ? 3.320 5.402 -27.973 1.00 92.31 184 GLY A N 1
ATOM 1481 C CA . GLY A 1 184 ? 3.142 4.110 -28.616 1.00 92.31 184 GLY A CA 1
ATOM 1482 C C . GLY A 1 184 ? 4.240 3.908 -29.648 1.00 92.31 184 GLY A C 1
ATOM 1483 O O . GLY A 1 184 ? 5.278 4.572 -29.609 1.00 92.31 184 GLY A O 1
ATOM 1484 N N . LYS A 1 185 ? 4.000 3.017 -30.607 1.00 86.19 185 LYS A N 1
ATOM 1485 C CA . LYS A 1 185 ? 4.912 2.817 -31.735 1.00 86.19 185 LYS A CA 1
ATOM 1486 C C . LYS A 1 185 ? 5.032 4.111 -32.551 1.00 86.19 185 LYS A C 1
ATOM 1488 O O . LYS A 1 185 ? 4.043 4.581 -33.111 1.00 86.19 185 LYS A O 1
ATOM 1493 N N . ASP A 1 186 ? 6.225 4.701 -32.548 1.00 82.75 186 ASP A N 1
ATOM 1494 C CA . ASP A 1 186 ? 6.605 5.901 -33.312 1.00 82.75 186 ASP A CA 1
ATOM 1495 C C . ASP A 1 186 ? 5.749 7.160 -33.055 1.00 82.75 186 ASP A C 1
ATOM 1497 O O . ASP A 1 186 ? 5.825 8.135 -33.800 1.00 82.75 186 ASP A O 1
ATOM 1501 N N . THR A 1 187 ? 4.927 7.170 -32.000 1.00 91.62 187 THR A N 1
ATOM 1502 C CA . THR A 1 187 ? 3.960 8.246 -31.730 1.00 91.62 187 THR A CA 1
ATOM 1503 C C . THR A 1 187 ? 4.003 8.654 -30.266 1.00 91.62 187 THR A C 1
ATOM 1505 O O . THR A 1 187 ? 4.036 7.805 -29.378 1.00 91.62 187 THR A O 1
ATOM 1508 N N . ILE A 1 188 ? 3.951 9.961 -30.010 1.00 94.81 188 ILE A N 1
ATOM 1509 C CA . ILE A 1 188 ? 3.779 10.531 -28.669 1.00 94.81 188 ILE A CA 1
ATOM 1510 C C . ILE A 1 188 ? 2.344 11.028 -28.552 1.00 94.81 188 ILE A C 1
ATOM 1512 O O . ILE A 1 188 ? 1.927 11.891 -29.321 1.00 94.81 188 ILE A O 1
ATOM 1516 N N . PHE A 1 189 ? 1.602 10.495 -27.586 1.00 95.19 189 PHE A N 1
ATOM 1517 C CA . PHE A 1 189 ? 0.214 10.873 -27.331 1.00 95.19 189 PHE A CA 1
ATOM 1518 C C . PHE A 1 189 ? 0.117 12.109 -26.441 1.00 95.19 189 PHE A C 1
ATOM 1520 O O . PHE A 1 189 ? -0.720 12.975 -26.680 1.00 95.19 189 PHE A O 1
ATOM 1527 N N . ASN A 1 190 ? 0.973 12.202 -25.418 1.00 96.50 190 ASN A N 1
ATOM 1528 C CA . ASN A 1 190 ? 0.977 13.332 -24.495 1.00 96.50 190 ASN A CA 1
ATOM 1529 C C . ASN A 1 190 ? 2.319 13.484 -23.762 1.00 96.50 190 ASN A C 1
ATOM 1531 O O . ASN A 1 190 ? 3.046 12.510 -23.558 1.00 96.50 190 ASN A O 1
ATOM 1535 N N . ARG A 1 191 ? 2.617 14.710 -23.324 1.00 95.75 191 ARG A N 1
ATOM 1536 C CA . ARG A 1 191 ? 3.757 15.060 -22.471 1.00 95.75 191 ARG A CA 1
ATOM 1537 C C . ARG A 1 191 ? 3.250 15.869 -21.288 1.00 95.75 191 ARG A C 1
ATOM 1539 O O . ARG A 1 191 ? 2.632 16.915 -21.463 1.00 95.75 191 ARG A O 1
ATOM 1546 N N . LEU A 1 192 ? 3.519 15.387 -20.083 1.00 96.31 192 LEU A N 1
ATOM 1547 C CA . LEU A 1 192 ? 3.258 16.122 -18.854 1.00 96.31 192 LEU A CA 1
ATOM 1548 C C . LEU A 1 192 ? 4.551 16.783 -18.412 1.00 96.31 192 LEU A C 1
ATOM 1550 O O . LEU A 1 192 ? 5.558 16.096 -18.251 1.00 96.31 192 LEU A O 1
ATOM 1554 N N . SER A 1 193 ? 4.517 18.093 -18.199 1.00 95.19 193 SER A N 1
ATOM 1555 C CA . SER A 1 193 ? 5.707 18.857 -17.836 1.00 95.19 193 SER A CA 1
ATOM 1556 C C . SER A 1 193 ? 5.878 19.035 -16.333 1.00 95.19 193 SER A C 1
ATOM 1558 O O . SER A 1 193 ? 4.907 19.023 -15.569 1.00 95.19 193 SER A O 1
ATOM 1560 N N . TYR A 1 194 ? 7.122 19.250 -15.909 1.00 93.19 194 TYR A N 1
ATOM 1561 C CA . TYR A 1 194 ? 7.392 19.816 -14.590 1.00 93.19 194 TYR A CA 1
ATOM 1562 C C . TYR A 1 194 ? 6.830 21.242 -14.503 1.00 93.19 194 TYR A C 1
ATOM 1564 O O . TYR A 1 194 ? 6.867 22.003 -15.466 1.00 93.19 194 TYR A O 1
ATOM 1572 N N . GLN A 1 195 ? 6.279 21.604 -13.341 1.00 88.31 195 GLN A N 1
ATOM 1573 C CA . GLN A 1 195 ? 5.682 22.931 -13.121 1.00 88.31 195 GLN A CA 1
ATOM 1574 C C . GLN A 1 195 ? 6.694 23.984 -12.655 1.00 88.31 195 GLN A C 1
ATOM 1576 O O . GLN A 1 195 ? 6.386 25.174 -12.649 1.00 88.31 195 GLN A O 1
ATOM 1581 N N . LYS A 1 196 ? 7.869 23.544 -12.201 1.00 88.88 196 LYS A N 1
ATOM 1582 C CA . LYS A 1 196 ? 8.915 24.384 -11.624 1.00 88.88 196 LYS A CA 1
ATOM 1583 C C . LYS A 1 196 ? 10.262 23.965 -12.189 1.00 88.88 196 LYS A C 1
ATOM 1585 O O . LYS A 1 196 ? 10.508 22.772 -12.357 1.00 88.88 196 LYS A O 1
ATOM 1590 N N . GLU A 1 197 ? 11.114 24.953 -12.416 1.00 90.19 197 GLU A N 1
ATOM 1591 C CA . GLU A 1 197 ? 12.534 24.756 -12.676 1.00 90.19 197 GLU A CA 1
ATOM 1592 C C . GLU A 1 197 ? 13.326 25.060 -11.402 1.00 90.19 197 GLU A C 1
ATOM 1594 O O . GLU A 1 197 ? 12.945 25.918 -10.600 1.00 90.19 197 GLU A O 1
ATOM 1599 N N . TYR A 1 198 ? 14.428 24.346 -11.226 1.00 90.62 198 TYR A N 1
ATOM 1600 C CA . TYR A 1 198 ? 15.342 24.482 -10.104 1.00 90.62 198 TYR A CA 1
ATOM 1601 C C . TYR A 1 198 ? 16.761 24.698 -10.623 1.00 90.62 198 TYR A C 1
ATOM 1603 O O . TYR A 1 198 ? 17.095 24.343 -11.755 1.00 90.62 198 TYR A O 1
ATOM 1611 N N . THR A 1 199 ? 17.605 25.293 -9.788 1.00 87.50 199 THR A N 1
ATOM 1612 C CA . THR A 1 199 ? 19.043 25.340 -10.048 1.00 87.50 199 THR A CA 1
ATOM 1613 C C . THR A 1 199 ? 19.649 23.946 -9.919 1.00 87.50 199 THR A C 1
ATOM 1615 O O . THR A 1 199 ? 19.085 23.080 -9.249 1.00 87.50 199 THR A O 1
ATOM 1618 N N . GLU A 1 200 ? 20.820 23.750 -10.523 1.00 85.38 200 GLU A N 1
ATOM 1619 C CA . GLU A 1 200 ? 21.555 22.488 -10.433 1.00 85.38 200 GLU A CA 1
ATOM 1620 C C . GLU A 1 200 ? 21.745 22.069 -8.960 1.00 85.38 200 GLU A C 1
ATOM 1622 O O . GLU A 1 200 ? 22.042 22.931 -8.119 1.00 85.38 200 GLU A O 1
ATOM 1627 N N . PRO A 1 201 ? 21.524 20.784 -8.613 1.00 86.62 201 PRO A N 1
ATOM 1628 C CA . PRO A 1 201 ? 21.666 20.331 -7.236 1.00 86.62 201 PRO A CA 1
ATOM 1629 C C . PRO A 1 201 ? 23.122 20.444 -6.776 1.00 86.62 201 PRO A C 1
ATOM 1631 O O . PRO A 1 201 ? 24.051 20.282 -7.566 1.00 86.62 201 PRO A O 1
ATOM 1634 N N . LYS A 1 202 ? 23.330 20.655 -5.472 1.00 85.44 202 LYS A N 1
ATOM 1635 C CA . LYS A 1 202 ? 24.682 20.669 -4.886 1.00 85.44 202 LYS A CA 1
ATOM 1636 C C . LYS A 1 202 ? 25.420 19.339 -5.068 1.00 85.44 202 LYS A C 1
ATOM 1638 O O . LYS A 1 202 ? 26.631 19.345 -5.253 1.00 85.44 202 LYS A O 1
ATOM 1643 N N . ASN A 1 203 ? 24.693 18.223 -5.000 1.00 85.06 203 ASN A N 1
ATOM 1644 C CA . ASN A 1 203 ? 25.194 16.876 -5.253 1.00 85.06 203 ASN A CA 1
ATOM 1645 C C . ASN A 1 203 ? 24.106 16.004 -5.882 1.00 85.06 203 ASN A C 1
ATOM 1647 O O . ASN A 1 203 ? 22.917 16.151 -5.598 1.00 85.06 203 ASN A O 1
ATOM 1651 N N . TYR A 1 204 ? 24.532 15.063 -6.721 1.00 79.06 204 TYR A N 1
ATOM 1652 C CA . TYR A 1 204 ? 23.644 14.121 -7.390 1.00 79.06 204 TYR A CA 1
ATOM 1653 C C . TYR A 1 204 ? 23.402 12.884 -6.528 1.00 79.06 204 TYR A C 1
ATOM 1655 O O . TYR A 1 204 ? 24.313 12.376 -5.881 1.00 79.06 204 TYR A O 1
ATOM 1663 N N . PHE A 1 205 ? 22.181 12.359 -6.575 1.00 78.75 205 PHE A N 1
ATOM 1664 C CA . PHE A 1 205 ? 21.836 11.072 -5.981 1.00 78.75 205 PHE A CA 1
ATOM 1665 C C . PHE A 1 205 ? 20.852 10.320 -6.865 1.00 78.75 205 PHE A C 1
ATOM 1667 O O . PHE A 1 205 ? 20.048 10.915 -7.587 1.00 78.75 205 PHE A O 1
ATOM 1674 N N . PHE A 1 206 ? 20.903 8.997 -6.765 1.00 74.50 206 PHE A N 1
ATOM 1675 C CA . PHE A 1 206 ? 19.949 8.102 -7.392 1.00 74.50 206 PHE A CA 1
ATOM 1676 C C . PHE A 1 206 ? 19.378 7.176 -6.328 1.00 74.50 206 PHE A C 1
ATOM 1678 O O . PHE A 1 206 ? 20.102 6.354 -5.766 1.00 74.50 206 PHE A O 1
ATOM 1685 N N . PHE A 1 207 ? 18.078 7.291 -6.065 1.00 78.31 207 PHE A N 1
ATOM 1686 C CA . PHE A 1 207 ? 17.378 6.274 -5.295 1.00 78.31 207 PHE A CA 1
ATOM 1687 C C . PHE A 1 207 ? 16.751 5.253 -6.232 1.00 78.31 207 PHE A C 1
ATOM 1689 O O . PHE A 1 207 ? 16.133 5.576 -7.250 1.00 78.31 207 PHE A O 1
ATOM 1696 N N . ARG A 1 208 ? 16.886 3.986 -5.842 1.00 76.62 208 ARG A N 1
ATOM 1697 C CA . ARG A 1 208 ? 16.077 2.901 -6.388 1.00 76.62 208 ARG A CA 1
ATOM 1698 C C . ARG A 1 208 ? 14.602 3.312 -6.282 1.00 76.62 208 ARG A C 1
ATOM 1700 O O . ARG A 1 208 ? 14.198 3.781 -5.227 1.00 76.62 208 ARG A O 1
ATOM 1707 N N . LYS A 1 209 ? 13.834 3.159 -7.367 1.00 85.50 209 LYS A N 1
ATOM 1708 C CA . LYS A 1 209 ? 12.432 3.611 -7.482 1.00 85.50 209 LYS A CA 1
ATOM 1709 C C . LYS A 1 209 ? 12.206 5.090 -7.108 1.00 85.50 209 LYS A C 1
ATOM 1711 O O . LYS A 1 209 ? 11.269 5.409 -6.383 1.00 85.50 209 LYS A O 1
ATOM 1716 N N . ASP A 1 210 ? 13.031 6.004 -7.625 1.00 89.00 210 ASP A N 1
ATOM 1717 C CA . ASP A 1 210 ? 12.745 7.444 -7.499 1.00 89.00 210 ASP A CA 1
ATOM 1718 C C . ASP A 1 210 ? 11.381 7.804 -8.121 1.00 89.00 210 ASP A C 1
ATOM 1720 O O . ASP A 1 210 ? 10.593 8.543 -7.549 1.00 89.00 210 ASP A O 1
ATOM 1724 N N . GLY A 1 211 ? 11.046 7.172 -9.243 1.00 92.06 211 GLY A N 1
ATOM 1725 C CA . GLY A 1 211 ? 9.672 7.035 -9.703 1.00 92.06 211 GLY A CA 1
ATOM 1726 C C . GLY A 1 211 ? 9.408 5.587 -10.075 1.00 92.06 211 GLY A C 1
ATOM 1727 O O . GLY A 1 211 ? 10.287 4.920 -10.633 1.00 92.06 211 GLY A O 1
ATOM 1728 N N . HIS A 1 212 ? 8.217 5.077 -9.775 1.00 93.94 212 HIS A N 1
ATOM 1729 C CA . HIS A 1 212 ? 7.849 3.715 -10.147 1.00 93.94 212 HIS A CA 1
ATOM 1730 C C . HIS A 1 212 ? 6.367 3.547 -10.441 1.00 93.94 212 HIS A C 1
ATOM 1732 O O . HIS A 1 212 ? 5.493 4.086 -9.759 1.00 93.94 212 HIS A O 1
ATOM 1738 N N . PHE A 1 213 ? 6.115 2.718 -11.451 1.00 95.81 213 PHE A N 1
ATOM 1739 C CA . PHE A 1 213 ? 4.786 2.278 -11.827 1.00 95.81 213 PHE A CA 1
ATOM 1740 C C . PHE A 1 213 ? 4.460 0.947 -11.153 1.00 95.81 213 PHE A C 1
ATOM 1742 O O . PHE A 1 213 ? 5.303 0.053 -11.075 1.00 95.81 213 PHE A O 1
ATOM 1749 N N . VAL A 1 214 ? 3.226 0.814 -10.681 1.00 95.19 214 VAL A N 1
ATOM 1750 C CA . VAL A 1 214 ? 2.699 -0.406 -10.072 1.00 95.19 214 VAL A CA 1
ATOM 1751 C C . VAL A 1 214 ? 1.402 -0.765 -10.768 1.00 95.19 214 VAL A C 1
ATOM 1753 O O . VAL A 1 214 ? 0.420 -0.022 -10.706 1.00 95.19 214 VAL A O 1
ATOM 1756 N N . ARG A 1 215 ? 1.393 -1.915 -11.438 1.00 92.12 215 ARG A N 1
ATOM 1757 C CA . ARG A 1 215 ? 0.176 -2.477 -12.015 1.00 92.12 215 ARG A CA 1
ATOM 1758 C C . ARG A 1 215 ? -0.662 -3.100 -10.902 1.00 92.12 215 ARG A C 1
ATOM 1760 O O . ARG A 1 215 ? -0.164 -3.899 -10.117 1.00 92.12 215 ARG A O 1
ATOM 1767 N N . THR A 1 216 ? -1.933 -2.728 -10.850 1.00 89.50 216 THR A N 1
ATOM 1768 C CA . THR A 1 216 ? -2.953 -3.361 -10.012 1.00 89.50 216 THR A CA 1
ATOM 1769 C C . THR A 1 216 ? -3.949 -4.100 -10.913 1.00 89.50 216 THR A C 1
ATOM 1771 O O . THR A 1 216 ? -3.973 -3.854 -12.126 1.00 89.50 216 THR A O 1
ATOM 1774 N N . PRO A 1 217 ? -4.833 -4.946 -10.355 1.00 82.44 217 PRO A N 1
ATOM 1775 C CA . PRO A 1 217 ? -5.903 -5.577 -11.129 1.00 82.44 217 PRO A CA 1
ATOM 1776 C C . PRO A 1 217 ? -6.846 -4.596 -11.849 1.00 82.44 217 PRO A C 1
ATOM 1778 O O . PRO A 1 217 ? -7.577 -5.001 -12.750 1.00 82.44 217 PRO A O 1
ATOM 1781 N N . HIS A 1 218 ? -6.871 -3.320 -11.448 1.00 82.06 218 HIS A N 1
ATOM 1782 C CA . HIS A 1 218 ? -7.826 -2.327 -11.949 1.00 82.06 218 HIS A CA 1
ATOM 1783 C C . HIS A 1 218 ? -7.172 -1.162 -12.699 1.00 82.06 218 HIS A C 1
ATOM 1785 O O . HIS A 1 218 ? -7.818 -0.534 -13.536 1.00 82.06 218 HIS A O 1
ATOM 1791 N N . SER A 1 219 ? -5.913 -0.840 -12.405 1.00 89.69 219 SER A N 1
ATOM 1792 C CA . SER A 1 219 ? -5.280 0.394 -12.868 1.00 89.69 219 SER A CA 1
ATOM 1793 C C . SER A 1 219 ? -3.755 0.290 -12.901 1.00 89.69 219 SER A C 1
ATOM 1795 O O . SER A 1 219 ? -3.159 -0.685 -12.447 1.00 89.69 219 SER A O 1
ATOM 1797 N N . LEU A 1 220 ? -3.108 1.297 -13.485 1.00 95.62 220 LEU A N 1
ATOM 1798 C CA . LEU A 1 220 ? -1.676 1.525 -13.333 1.00 95.62 220 LEU A CA 1
ATOM 1799 C C . LEU A 1 220 ? -1.502 2.705 -12.380 1.00 95.62 220 LEU A C 1
ATOM 1801 O O . LEU A 1 220 ? -2.027 3.785 -12.648 1.00 95.62 220 LEU A O 1
ATOM 1805 N N . LEU A 1 221 ? -0.795 2.505 -11.275 1.00 96.50 221 LEU A N 1
ATOM 1806 C CA . LEU A 1 221 ? -0.489 3.557 -10.312 1.00 96.50 221 LEU A CA 1
ATOM 1807 C C . LEU A 1 221 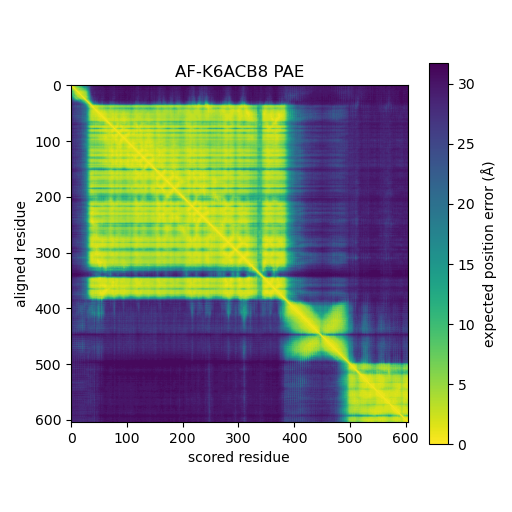? 0.956 4.030 -10.477 1.00 96.50 221 LEU A C 1
ATOM 1809 O O . LEU A 1 221 ? 1.816 3.263 -10.901 1.00 96.50 221 LEU A O 1
ATOM 1813 N N . MET A 1 222 ? 1.225 5.280 -10.115 1.00 96.75 222 MET A N 1
ATOM 1814 C CA . MET A 1 222 ? 2.543 5.907 -10.149 1.00 96.75 222 MET A CA 1
ATOM 1815 C C . MET A 1 222 ? 2.823 6.608 -8.824 1.00 96.75 222 MET A C 1
ATOM 1817 O O . MET A 1 222 ? 1.981 7.353 -8.313 1.00 96.75 222 MET A O 1
ATOM 1821 N N . LYS A 1 223 ? 4.032 6.410 -8.301 1.00 96.00 223 LYS A N 1
ATOM 1822 C CA . LYS A 1 223 ? 4.552 7.141 -7.146 1.00 96.00 223 LYS A CA 1
ATOM 1823 C C . LYS A 1 223 ? 5.937 7.684 -7.474 1.00 96.00 223 LYS A C 1
ATOM 1825 O O . LYS A 1 223 ? 6.788 6.955 -7.967 1.00 96.00 223 LYS A O 1
ATOM 1830 N N . GLU A 1 224 ? 6.138 8.964 -7.187 1.00 94.50 224 GLU A N 1
ATOM 1831 C CA . GLU A 1 224 ? 7.449 9.621 -7.210 1.00 94.50 224 GLU A CA 1
ATOM 1832 C C . GLU A 1 224 ? 7.974 9.773 -5.783 1.00 94.50 224 GLU A C 1
ATOM 1834 O O . GLU A 1 224 ? 7.192 9.841 -4.836 1.00 94.50 224 GLU A O 1
ATOM 1839 N N . LEU A 1 225 ? 9.286 9.869 -5.615 1.00 91.69 225 LEU A N 1
ATOM 1840 C CA . LEU A 1 225 ? 9.967 9.921 -4.330 1.00 91.69 225 LEU A CA 1
ATOM 1841 C C . LEU A 1 225 ? 9.537 11.137 -3.508 1.00 91.69 225 LEU A C 1
ATOM 1843 O O . LEU A 1 225 ? 9.064 10.982 -2.384 1.00 91.69 225 LEU A O 1
ATOM 1847 N N . LEU A 1 226 ? 9.646 12.328 -4.098 1.00 91.44 226 LEU A N 1
ATOM 1848 C CA . LEU A 1 226 ? 9.429 13.622 -3.440 1.00 91.44 226 LEU A CA 1
ATOM 1849 C C . LEU A 1 226 ? 8.043 14.214 -3.724 1.00 91.44 226 LEU A C 1
ATOM 1851 O O . LEU A 1 226 ? 7.858 15.428 -3.730 1.00 91.44 226 LEU A O 1
ATOM 1855 N N . ASN A 1 227 ? 7.065 13.340 -3.959 1.00 91.88 227 ASN A N 1
ATOM 1856 C CA . ASN A 1 227 ? 5.668 13.702 -4.160 1.00 91.88 227 ASN A CA 1
ATOM 1857 C C . ASN A 1 227 ? 4.796 12.967 -3.137 1.00 91.88 227 ASN A C 1
ATOM 1859 O O . ASN A 1 227 ? 4.938 11.760 -2.943 1.00 91.88 227 ASN A O 1
ATOM 1863 N N . ASP A 1 228 ? 3.893 13.675 -2.478 1.00 92.44 228 ASP A N 1
ATOM 1864 C CA . ASP A 1 228 ? 2.957 13.120 -1.494 1.00 92.44 228 ASP A CA 1
ATOM 1865 C C . ASP A 1 228 ? 1.737 12.434 -2.125 1.00 92.44 228 ASP A C 1
ATOM 1867 O O . ASP A 1 228 ? 0.934 11.818 -1.430 1.00 92.44 228 ASP A O 1
ATOM 1871 N N . THR A 1 229 ? 1.590 12.521 -3.440 1.00 94.19 229 THR A N 1
ATOM 1872 C CA . THR A 1 229 ? 0.431 12.029 -4.169 1.00 94.19 229 THR A CA 1
ATOM 1873 C C . THR A 1 229 ? 0.789 10.755 -4.932 1.00 94.19 229 THR A C 1
ATOM 1875 O O . THR A 1 229 ? 1.782 10.689 -5.661 1.00 94.19 229 THR A O 1
ATOM 1878 N N . ILE A 1 230 ? -0.042 9.726 -4.781 1.00 96.06 230 ILE A N 1
ATOM 1879 C CA . ILE A 1 230 ? -0.061 8.560 -5.666 1.00 96.06 230 ILE A CA 1
ATOM 1880 C C . ILE A 1 230 ? -1.056 8.859 -6.779 1.00 96.06 230 ILE A C 1
ATOM 1882 O O . ILE A 1 230 ? -2.222 9.174 -6.521 1.00 96.06 230 ILE A O 1
ATOM 1886 N N . TYR A 1 231 ? -0.604 8.727 -8.018 1.00 96.62 231 TYR A N 1
ATOM 1887 C CA . TYR A 1 231 ? -1.424 8.993 -9.188 1.00 96.62 231 TYR A CA 1
ATOM 1888 C C . TYR A 1 231 ? -1.896 7.699 -9.830 1.00 96.62 231 TYR A C 1
ATOM 1890 O O . TYR A 1 231 ? -1.136 6.741 -9.945 1.00 96.62 231 TYR A O 1
ATOM 1898 N N . GLN A 1 232 ? -3.127 7.698 -10.318 1.00 96.44 232 GLN A N 1
ATOM 1899 C CA . GLN A 1 232 ? -3.577 6.740 -11.310 1.00 96.44 232 GLN A CA 1
ATOM 1900 C C . GLN A 1 232 ? -3.221 7.251 -12.702 1.00 96.44 232 GLN A C 1
ATOM 1902 O O . GLN A 1 232 ? -3.441 8.415 -13.032 1.00 96.44 232 GLN A O 1
ATOM 1907 N N . VAL A 1 233 ? -2.675 6.367 -13.528 1.00 97.31 233 VAL A N 1
ATOM 1908 C CA . VAL A 1 233 ? -2.316 6.654 -14.911 1.00 97.31 233 VAL A CA 1
ATOM 1909 C C . VAL A 1 233 ? -3.435 6.171 -15.827 1.00 97.31 233 VAL A C 1
ATOM 1911 O O . VAL A 1 233 ? -3.792 4.991 -15.836 1.00 97.31 233 VAL A O 1
ATOM 1914 N N . SER A 1 234 ? -4.000 7.091 -16.603 1.00 94.31 234 SER A N 1
ATOM 1915 C CA . SER A 1 234 ? -5.111 6.824 -17.509 1.00 94.31 234 SER A CA 1
ATOM 1916 C C . SER A 1 234 ? -4.608 6.536 -18.920 1.00 94.31 234 SER A C 1
ATOM 1918 O O . SER A 1 234 ? -4.046 7.406 -19.584 1.00 94.31 234 SER A O 1
ATOM 1920 N N . SER A 1 235 ? -4.880 5.323 -19.407 1.00 90.75 235 SER A N 1
ATOM 1921 C CA . SER A 1 235 ? -4.673 4.969 -20.819 1.00 90.75 235 SER A CA 1
ATOM 1922 C C . SER A 1 235 ? -5.673 5.673 -21.743 1.00 90.75 235 SER A C 1
ATOM 1924 O O . SER A 1 235 ? -5.359 5.907 -22.898 1.00 90.75 235 SER A O 1
ATOM 1926 N N . ALA A 1 236 ? -6.864 6.035 -21.252 1.00 92.69 236 ALA A N 1
ATOM 1927 C CA . ALA A 1 236 ? -7.915 6.627 -22.082 1.00 92.69 236 ALA A CA 1
ATOM 1928 C C . ALA A 1 236 ? -7.696 8.120 -22.367 1.00 92.69 236 ALA A C 1
ATOM 1930 O O . ALA A 1 236 ? -8.126 8.622 -23.401 1.00 92.69 236 ALA A O 1
ATOM 1931 N N . THR A 1 237 ? -7.079 8.837 -21.427 1.00 94.75 237 THR A N 1
ATOM 1932 C CA . THR A 1 237 ? -6.840 10.287 -21.526 1.00 94.75 237 THR A CA 1
ATOM 1933 C C . THR A 1 237 ? -5.362 10.636 -21.672 1.00 94.75 237 THR A C 1
ATOM 1935 O O . THR A 1 237 ? -5.039 11.819 -21.760 1.00 94.75 237 THR A O 1
ATOM 1938 N N . HIS A 1 238 ? -4.476 9.630 -21.660 1.00 96.88 238 HIS A N 1
ATOM 1939 C CA . HIS A 1 238 ? -3.016 9.783 -21.653 1.00 96.88 238 HIS A CA 1
ATOM 1940 C C . HIS A 1 238 ? -2.562 10.836 -20.636 1.00 96.88 238 HIS A C 1
ATOM 1942 O O . HIS A 1 238 ? -1.808 11.758 -20.945 1.00 96.88 238 HIS A O 1
ATOM 1948 N N . ASN A 1 239 ? -3.103 10.741 -19.421 1.00 96.44 239 ASN A N 1
ATOM 1949 C CA . ASN A 1 239 ? -2.879 11.694 -18.340 1.00 96.44 239 ASN A CA 1
ATOM 1950 C C . ASN A 1 239 ? -2.831 10.970 -16.987 1.00 96.44 239 ASN A C 1
ATOM 1952 O O . ASN A 1 239 ? -3.090 9.767 -16.900 1.00 96.44 239 ASN A O 1
ATOM 1956 N N . ILE A 1 240 ? -2.501 11.705 -15.931 1.00 95.88 240 ILE A N 1
ATOM 1957 C CA . ILE A 1 240 ? -2.510 11.220 -14.555 1.00 95.88 240 ILE A CA 1
ATOM 1958 C C . ILE A 1 240 ? -3.576 11.931 -13.728 1.00 95.88 240 ILE A C 1
ATOM 1960 O O . ILE A 1 240 ? -3.805 13.131 -13.876 1.00 95.88 240 ILE A O 1
ATOM 1964 N N . GLU A 1 241 ? -4.196 11.188 -12.822 1.00 95.06 241 GLU A N 1
ATOM 1965 C CA . GLU A 1 241 ? -5.215 11.688 -11.904 1.00 95.06 241 GLU A CA 1
ATOM 1966 C C . GLU A 1 241 ? -4.812 11.336 -10.464 1.00 95.06 241 GLU A C 1
ATOM 1968 O O . GLU A 1 241 ? -4.341 10.222 -10.226 1.00 95.06 241 GLU A O 1
ATOM 1973 N N . PRO A 1 242 ? -4.927 12.261 -9.492 1.00 95.38 242 PRO A N 1
ATOM 1974 C CA . PRO A 1 242 ? -4.649 11.948 -8.092 1.00 95.38 242 PRO A CA 1
ATOM 1975 C C . PRO A 1 242 ? -5.565 10.824 -7.597 1.00 95.38 242 PRO A C 1
ATOM 1977 O O . PRO A 1 242 ? -6.783 10.983 -7.600 1.00 95.38 242 PRO A O 1
ATOM 1980 N N . ALA A 1 243 ? -4.982 9.709 -7.157 1.00 94.44 243 ALA A N 1
ATOM 1981 C CA . ALA A 1 243 ? -5.726 8.582 -6.596 1.00 94.44 243 ALA A CA 1
ATOM 1982 C C . ALA A 1 243 ? -5.699 8.615 -5.064 1.00 94.44 243 ALA A C 1
ATOM 1984 O O . ALA A 1 243 ? -6.734 8.475 -4.411 1.00 94.44 243 ALA A O 1
ATOM 1985 N N . TYR A 1 244 ? -4.515 8.861 -4.493 1.00 95.06 244 TYR A N 1
ATOM 1986 C CA . TYR A 1 244 ? -4.319 8.944 -3.049 1.00 95.06 244 TYR A CA 1
ATOM 1987 C C . TYR A 1 244 ? -3.423 10.129 -2.687 1.00 95.06 244 TYR A C 1
ATOM 1989 O O . TYR A 1 244 ? -2.366 10.304 -3.291 1.00 95.06 244 TYR A O 1
ATOM 1997 N N . LEU A 1 245 ? -3.814 10.901 -1.676 1.00 95.12 245 LEU A N 1
ATOM 1998 C CA . LEU A 1 245 ? -2.992 11.942 -1.058 1.00 95.12 245 LEU A CA 1
ATOM 1999 C C . LEU A 1 245 ? -2.465 11.431 0.286 1.00 95.12 245 LEU A C 1
ATOM 2001 O O . LEU A 1 245 ? -3.257 11.051 1.149 1.00 95.12 245 LEU A O 1
ATOM 2005 N N . LEU A 1 246 ? -1.146 11.410 0.464 1.00 95.00 246 LEU A N 1
ATOM 2006 C CA . LEU A 1 246 ? -0.494 10.957 1.691 1.00 95.00 246 LEU A CA 1
ATOM 2007 C C . LEU A 1 246 ? -0.251 12.147 2.629 1.00 95.00 246 LEU A C 1
ATOM 2009 O O . LEU A 1 246 ? 0.557 13.024 2.335 1.00 95.00 246 LEU A O 1
ATOM 2013 N N . GLU A 1 247 ? -0.915 12.157 3.781 1.00 92.81 247 GLU A N 1
ATOM 2014 C CA . GLU A 1 247 ? -0.715 13.186 4.804 1.00 92.81 247 GLU A CA 1
ATOM 2015 C C . GLU A 1 247 ? 0.484 12.828 5.682 1.00 92.81 247 GLU A C 1
ATOM 2017 O O . GLU A 1 247 ? 0.522 11.773 6.325 1.00 92.81 247 GLU A O 1
ATOM 2022 N N . LEU A 1 248 ? 1.470 13.726 5.693 1.00 88.44 248 LEU A N 1
ATOM 2023 C CA . LEU A 1 248 ? 2.771 13.557 6.348 1.00 88.44 248 LEU A CA 1
ATOM 2024 C C . LEU A 1 248 ? 3.175 14.768 7.211 1.00 88.44 248 LEU A C 1
ATOM 2026 O O . LEU A 1 248 ? 4.249 14.752 7.808 1.00 88.44 248 LEU A O 1
ATOM 2030 N N . ASP A 1 249 ? 2.333 15.806 7.293 1.00 84.38 249 ASP A N 1
ATOM 2031 C CA . ASP A 1 249 ? 2.619 17.091 7.952 1.00 84.38 249 ASP A CA 1
ATOM 2032 C C . ASP A 1 249 ? 4.023 17.634 7.607 1.00 84.38 249 ASP A C 1
ATOM 2034 O O . ASP A 1 249 ? 4.308 17.953 6.452 1.00 84.38 249 ASP A O 1
ATOM 2038 N N . SER A 1 250 ? 4.917 17.739 8.598 1.00 84.06 250 SER A N 1
ATOM 2039 C CA . SER A 1 250 ? 6.276 18.269 8.445 1.00 84.06 250 SER A CA 1
ATOM 2040 C C . SER A 1 250 ? 7.214 17.352 7.661 1.00 84.06 250 SER A C 1
ATOM 2042 O O . SER A 1 250 ? 8.272 17.808 7.238 1.00 84.06 250 SER A O 1
ATOM 2044 N N . LEU A 1 251 ? 6.841 16.085 7.458 1.00 87.12 251 LEU A N 1
ATOM 2045 C CA . LEU A 1 251 ? 7.621 15.099 6.706 1.00 87.12 251 LEU A CA 1
ATOM 2046 C C . LEU A 1 251 ? 7.220 15.020 5.226 1.00 87.12 251 LEU A C 1
ATOM 2048 O O . LEU A 1 251 ? 7.650 14.112 4.508 1.00 87.12 251 LEU A O 1
ATOM 2052 N N . ARG A 1 252 ? 6.358 15.931 4.763 1.00 87.94 252 ARG A N 1
ATOM 2053 C CA . ARG A 1 252 ? 5.904 15.988 3.374 1.00 87.94 252 ARG A CA 1
ATOM 2054 C C . ARG A 1 252 ? 7.098 16.071 2.417 1.00 87.94 252 ARG A C 1
ATOM 2056 O O . ARG A 1 252 ? 7.974 16.916 2.580 1.00 87.94 252 ARG A O 1
ATOM 2063 N N . GLY A 1 253 ? 7.104 15.204 1.406 1.00 83.88 253 GLY A N 1
ATOM 2064 C CA . GLY A 1 253 ? 8.087 15.269 0.330 1.00 83.88 253 GLY A CA 1
ATOM 2065 C C . GLY A 1 253 ? 7.901 16.539 -0.501 1.00 83.88 253 GLY A C 1
ATOM 2066 O O . GLY A 1 253 ? 6.783 16.851 -0.910 1.00 83.88 253 GLY A O 1
ATOM 2067 N N . ASP A 1 254 ? 8.994 17.260 -0.742 1.00 86.31 254 ASP A N 1
ATOM 2068 C CA . ASP A 1 254 ? 9.057 18.391 -1.667 1.00 86.31 254 ASP A CA 1
ATOM 2069 C C . ASP A 1 254 ? 10.226 18.172 -2.628 1.00 86.31 254 ASP A C 1
ATOM 2071 O O . ASP A 1 254 ? 11.355 17.924 -2.201 1.00 86.31 254 ASP A O 1
ATOM 2075 N N . GLU A 1 255 ? 9.956 18.288 -3.927 1.00 89.19 255 GLU A N 1
ATOM 2076 C CA . GLU A 1 255 ? 10.952 18.186 -4.994 1.00 89.19 255 GLU A CA 1
ATOM 2077 C C . GLU A 1 255 ? 12.118 19.171 -4.787 1.00 89.19 255 GLU A C 1
ATOM 2079 O O . GLU A 1 255 ? 13.246 18.870 -5.169 1.00 89.19 255 GLU A O 1
ATOM 2084 N N . SER A 1 256 ? 11.892 20.310 -4.113 1.00 89.88 256 SER A N 1
ATOM 2085 C CA . SER A 1 256 ? 12.952 21.272 -3.777 1.00 89.88 256 SER A CA 1
ATOM 2086 C C . SER A 1 256 ? 14.091 20.670 -2.938 1.00 89.88 256 SER A C 1
ATOM 2088 O O . SER A 1 256 ? 15.244 21.083 -3.097 1.00 89.88 256 SER A O 1
ATOM 2090 N N . LEU A 1 257 ? 13.802 19.642 -2.123 1.00 89.69 257 LEU A N 1
ATOM 2091 C CA . LEU A 1 257 ? 14.795 18.944 -1.300 1.00 89.69 257 LEU A CA 1
ATOM 2092 C C . LEU A 1 257 ? 15.906 18.322 -2.150 1.00 89.69 257 LEU A C 1
ATOM 2094 O O . LEU A 1 257 ? 17.059 18.298 -1.722 1.00 89.69 257 LEU A O 1
ATOM 2098 N N . ARG A 1 258 ? 15.592 17.868 -3.372 1.00 89.38 258 ARG A N 1
ATOM 2099 C CA . ARG A 1 258 ? 16.581 17.285 -4.291 1.00 89.38 258 ARG A CA 1
ATOM 2100 C C . ARG A 1 258 ? 17.745 18.237 -4.559 1.00 89.38 258 ARG A C 1
ATOM 2102 O O . ARG A 1 258 ? 18.877 17.789 -4.702 1.00 89.38 258 ARG A O 1
ATOM 2109 N N . TYR A 1 259 ? 17.464 19.536 -4.615 1.00 90.81 259 TYR A N 1
ATOM 2110 C CA . TYR A 1 259 ? 18.424 20.553 -5.041 1.00 90.81 259 TYR A CA 1
ATOM 2111 C C . TYR A 1 259 ? 19.078 21.288 -3.871 1.00 90.81 259 TYR A C 1
ATOM 2113 O O . TYR A 1 259 ? 20.147 21.872 -4.038 1.00 90.81 259 TYR A O 1
ATOM 2121 N N . SER A 1 260 ? 18.460 21.261 -2.686 1.00 90.06 260 SER A N 1
ATOM 2122 C CA . SER A 1 260 ? 18.957 21.983 -1.512 1.00 90.06 260 SER A CA 1
ATOM 2123 C C . SER A 1 260 ? 19.940 21.188 -0.650 1.00 90.06 260 SER A C 1
ATOM 2125 O O . SER A 1 260 ? 20.751 21.797 0.052 1.00 90.06 260 SER A O 1
ATOM 2127 N N . LEU A 1 261 ? 19.847 19.853 -0.656 1.00 89.69 261 LEU A N 1
ATOM 2128 C CA . LEU A 1 261 ? 20.626 18.982 0.229 1.00 89.69 261 LEU A CA 1
ATOM 2129 C C . LEU A 1 261 ? 22.095 18.885 -0.196 1.00 89.69 261 LEU A C 1
ATOM 2131 O O . LEU A 1 261 ? 22.410 18.831 -1.383 1.00 89.69 261 LEU A O 1
ATOM 2135 N N . GLU A 1 262 ? 22.994 18.834 0.789 1.00 90.31 262 GLU A N 1
ATOM 2136 C CA . GLU A 1 262 ? 24.432 18.674 0.545 1.00 90.31 262 GLU A CA 1
ATOM 2137 C C . GLU A 1 262 ? 24.800 17.214 0.325 1.00 90.31 262 GLU A C 1
ATOM 2139 O O . GLU A 1 262 ? 25.474 16.911 -0.651 1.00 90.31 262 GLU A O 1
ATOM 2144 N N . ASN A 1 263 ? 24.313 16.298 1.167 1.00 87.44 263 ASN A N 1
ATOM 2145 C CA . ASN A 1 263 ? 24.531 14.860 0.995 1.00 87.44 263 ASN A CA 1
ATOM 2146 C C . ASN A 1 263 ? 23.183 14.125 0.977 1.00 87.44 263 ASN A C 1
ATOM 2148 O O . ASN A 1 263 ? 22.817 13.443 1.943 1.00 87.44 263 ASN A O 1
ATOM 2152 N N . PRO A 1 264 ? 22.401 14.273 -0.108 1.00 84.06 264 PRO A N 1
ATOM 2153 C CA . PRO A 1 264 ? 21.033 13.761 -0.174 1.00 84.06 264 PRO A CA 1
ATOM 2154 C C . PRO A 1 264 ? 20.920 12.252 0.082 1.00 84.06 264 PRO A C 1
ATOM 2156 O O . PRO A 1 264 ? 19.939 11.813 0.677 1.00 84.06 264 PRO A O 1
ATOM 2159 N N . GLU A 1 265 ? 21.936 11.461 -0.265 1.00 80.88 265 GLU A N 1
ATOM 2160 C CA . GLU A 1 265 ? 21.975 10.017 0.005 1.00 80.88 265 GLU A CA 1
ATOM 2161 C C . GLU A 1 265 ? 21.908 9.656 1.505 1.00 80.88 265 GLU A C 1
ATOM 2163 O O . GLU A 1 265 ? 21.313 8.642 1.870 1.00 80.88 265 GLU A O 1
ATOM 2168 N N . PHE A 1 266 ? 22.447 10.504 2.389 1.00 81.19 266 PHE A N 1
ATOM 2169 C CA . PHE A 1 266 ? 22.470 10.273 3.842 1.00 81.19 266 PHE A CA 1
ATOM 2170 C C . PHE A 1 266 ? 21.427 11.087 4.609 1.00 81.19 266 PHE A C 1
ATOM 2172 O O . PHE A 1 266 ? 21.102 10.772 5.762 1.00 81.19 266 PHE A O 1
ATOM 2179 N N . GLU A 1 267 ? 20.947 12.167 4.001 1.00 85.38 267 GLU A N 1
ATOM 2180 C CA . GLU A 1 267 ? 20.121 13.172 4.657 1.00 85.38 267 GLU A CA 1
ATOM 2181 C C . GLU A 1 267 ? 18.646 13.074 4.271 1.00 85.38 267 GLU A C 1
ATOM 2183 O O . GLU A 1 267 ? 17.796 13.348 5.116 1.00 85.38 267 GLU A O 1
ATOM 2188 N N . LEU A 1 268 ? 18.313 12.645 3.047 1.00 86.56 268 LEU A N 1
ATOM 2189 C CA . LEU A 1 268 ? 16.952 12.772 2.520 1.00 86.56 268 LEU A CA 1
ATOM 2190 C C . LEU A 1 268 ? 15.904 12.111 3.421 1.00 86.56 268 LEU A C 1
ATOM 2192 O O . LEU A 1 268 ? 14.891 12.723 3.759 1.00 86.56 268 LEU A O 1
ATOM 2196 N N . PHE A 1 269 ? 16.187 10.893 3.886 1.00 85.88 269 PHE A N 1
ATOM 2197 C CA . PHE A 1 269 ? 15.253 10.119 4.710 1.00 85.88 269 PHE A CA 1
ATOM 2198 C C . PHE A 1 269 ? 15.111 10.628 6.147 1.00 85.88 269 PHE A C 1
ATOM 2200 O O . PHE A 1 269 ? 14.338 10.065 6.921 1.00 85.88 269 PHE A O 1
ATOM 2207 N N . ARG A 1 270 ? 15.852 11.679 6.511 1.00 83.94 270 ARG A N 1
ATOM 2208 C CA . ARG A 1 270 ? 15.664 12.433 7.757 1.00 83.94 270 ARG A CA 1
ATOM 2209 C C . ARG A 1 270 ? 14.571 13.491 7.598 1.00 83.94 270 ARG A C 1
ATOM 2211 O O . ARG A 1 270 ? 13.883 13.797 8.568 1.00 83.94 270 ARG A O 1
ATOM 2218 N N . TYR A 1 271 ? 14.409 14.022 6.384 1.00 87.69 271 TYR A N 1
ATOM 2219 C CA . TYR A 1 271 ? 13.439 15.068 6.055 1.00 87.69 271 TYR A CA 1
ATOM 2220 C C . TYR A 1 271 ? 12.101 14.502 5.588 1.00 87.69 271 TYR A C 1
ATOM 2222 O O . TYR A 1 271 ? 11.057 15.034 5.946 1.00 87.69 271 TYR A O 1
ATOM 2230 N N . THR A 1 272 ? 12.115 13.416 4.814 1.00 90.50 272 THR A N 1
ATOM 2231 C CA . THR A 1 272 ? 10.892 12.799 4.292 1.00 90.50 272 THR A CA 1
ATOM 2232 C C . THR A 1 272 ? 11.038 11.277 4.207 1.00 90.50 272 THR A C 1
ATOM 2234 O O . THR A 1 272 ? 12.112 10.795 3.844 1.00 90.50 272 THR A O 1
ATOM 2237 N N . PRO A 1 273 ? 10.017 10.481 4.572 1.00 91.19 273 PRO A N 1
ATOM 2238 C CA . PRO A 1 273 ? 10.098 9.032 4.468 1.00 91.19 273 PRO A CA 1
ATOM 2239 C C . PRO A 1 273 ? 10.176 8.578 3.009 1.00 91.19 273 PRO A C 1
ATOM 2241 O O . PRO A 1 273 ? 9.452 9.061 2.139 1.00 91.19 273 PRO A O 1
ATOM 2244 N N . TYR A 1 274 ? 10.992 7.558 2.757 1.00 90.81 274 TYR A N 1
ATOM 2245 C CA . TYR A 1 274 ? 10.990 6.864 1.478 1.00 90.81 274 TYR A CA 1
ATOM 2246 C C . TYR A 1 274 ? 9.747 5.988 1.355 1.00 90.81 274 TYR A C 1
ATOM 2248 O O . TYR A 1 274 ? 9.618 5.009 2.089 1.00 90.81 274 TYR A O 1
ATOM 2256 N N . ILE A 1 275 ? 8.841 6.327 0.437 1.00 93.06 275 ILE A N 1
ATOM 2257 C CA . ILE A 1 275 ? 7.569 5.619 0.251 1.00 93.06 275 ILE A CA 1
ATOM 2258 C C . ILE A 1 275 ? 7.632 4.718 -0.982 1.00 93.06 275 ILE A C 1
ATOM 2260 O O . ILE A 1 275 ? 7.674 5.203 -2.112 1.00 93.06 275 ILE A O 1
ATOM 2264 N N . MET A 1 276 ? 7.530 3.407 -0.772 1.00 92.81 276 MET A N 1
ATOM 2265 C CA . MET A 1 276 ? 7.382 2.426 -1.847 1.00 92.81 276 MET A CA 1
ATOM 2266 C C . MET A 1 276 ? 5.929 1.977 -1.955 1.00 92.81 276 MET A C 1
ATOM 2268 O O . MET A 1 276 ? 5.423 1.262 -1.093 1.00 92.81 276 MET A O 1
ATOM 2272 N N . LEU A 1 277 ? 5.259 2.376 -3.037 1.00 95.75 277 LEU A N 1
ATOM 2273 C CA . LEU A 1 277 ? 3.958 1.816 -3.406 1.00 95.75 277 LEU A CA 1
ATOM 2274 C C . LEU A 1 277 ? 4.107 0.327 -3.748 1.00 95.75 277 LEU A C 1
ATOM 2276 O O . LEU A 1 277 ? 4.982 -0.020 -4.543 1.00 95.75 277 LEU A O 1
ATOM 2280 N N . LEU A 1 278 ? 3.259 -0.520 -3.157 1.00 96.00 278 LEU A N 1
ATOM 2281 C CA . LEU A 1 278 ? 3.261 -1.964 -3.392 1.00 96.00 278 LEU A CA 1
ATOM 2282 C C . LEU A 1 278 ? 2.166 -2.387 -4.365 1.00 96.00 278 LEU A C 1
ATOM 2284 O O . LEU A 1 278 ? 2.454 -3.142 -5.284 1.00 96.00 278 LEU A O 1
ATOM 2288 N N . GLY A 1 279 ? 0.933 -1.914 -4.165 1.00 95.31 279 GLY A N 1
ATOM 2289 C CA . GLY A 1 279 ? -0.211 -2.290 -4.994 1.00 95.31 279 GLY A CA 1
ATOM 2290 C C . GLY A 1 279 ? -1.533 -2.276 -4.237 1.00 95.31 279 GLY A C 1
ATOM 2291 O O . GLY A 1 279 ? -1.666 -1.657 -3.180 1.00 95.31 279 GLY A O 1
ATOM 2292 N N . GLU A 1 280 ? -2.524 -2.968 -4.790 1.00 95.12 280 GLU A N 1
ATOM 2293 C CA . GLU A 1 280 ? -3.868 -3.055 -4.226 1.00 95.12 280 GLU A CA 1
ATOM 2294 C C . GLU A 1 280 ? -4.319 -4.505 -4.078 1.00 95.12 280 GLU A C 1
ATOM 2296 O O . GLU A 1 280 ? -4.097 -5.335 -4.955 1.00 95.12 280 GLU A O 1
ATOM 2301 N N . HIS A 1 281 ? -5.030 -4.777 -2.984 1.00 94.00 281 HIS A N 1
ATOM 2302 C CA . HIS A 1 281 ? -5.671 -6.059 -2.706 1.00 94.00 281 HIS A CA 1
ATOM 2303 C C . HIS A 1 281 ? -7.121 -5.821 -2.299 1.00 94.00 281 HIS A C 1
ATOM 2305 O O . HIS A 1 281 ? -7.391 -5.254 -1.236 1.00 94.00 281 HIS A O 1
ATOM 2311 N N . ASN A 1 282 ? -8.079 -6.262 -3.114 1.00 90.94 282 ASN A N 1
ATOM 2312 C CA . ASN A 1 282 ? -9.506 -6.000 -2.896 1.00 90.94 282 ASN A CA 1
ATOM 2313 C C . ASN A 1 282 ? -9.782 -4.495 -2.660 1.00 90.94 282 ASN A C 1
ATOM 2315 O O . ASN A 1 282 ? -9.508 -3.659 -3.515 1.00 90.94 282 ASN A O 1
ATOM 2319 N N . SER A 1 283 ? -10.316 -4.113 -1.493 1.00 89.69 283 SER A N 1
ATOM 2320 C CA . SER A 1 283 ? -10.559 -2.706 -1.139 1.00 89.69 283 SER A CA 1
ATOM 2321 C C . SER A 1 283 ? -9.368 -2.004 -0.487 1.00 89.69 283 SER A C 1
ATOM 2323 O O . SER A 1 283 ? -9.516 -0.853 -0.088 1.00 89.69 283 SER A O 1
ATOM 2325 N N . THR A 1 284 ? -8.215 -2.664 -0.366 1.00 93.88 284 THR A N 1
ATOM 2326 C CA . THR A 1 284 ? -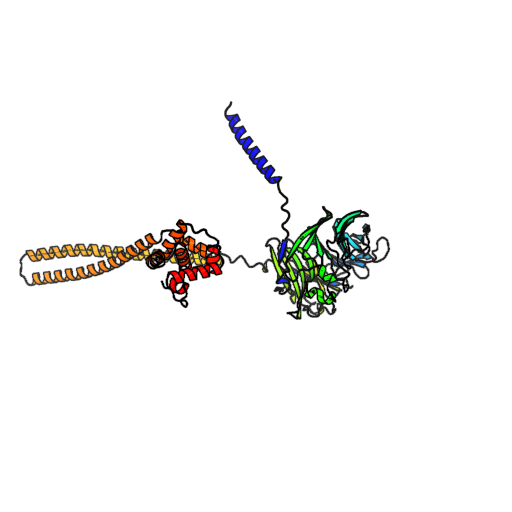7.061 -2.139 0.372 1.00 93.88 284 THR A CA 1
ATOM 2327 C C . THR A 1 284 ? -5.926 -1.694 -0.547 1.00 93.88 284 THR A C 1
ATOM 2329 O O . THR A 1 284 ? -5.622 -2.379 -1.520 1.00 93.88 284 THR A O 1
ATOM 2332 N N . CYS A 1 285 ? -5.294 -0.566 -0.223 1.00 95.31 285 CYS A N 1
ATOM 2333 C CA . CYS A 1 285 ? -4.087 -0.049 -0.871 1.00 95.31 285 CYS A CA 1
ATOM 2334 C C . CYS A 1 285 ? -2.886 -0.236 0.066 1.00 95.31 285 CYS A C 1
ATOM 2336 O O . CYS A 1 285 ? -2.992 0.037 1.266 1.00 95.31 285 CYS A O 1
ATOM 2338 N N . TRP A 1 286 ? -1.769 -0.718 -0.479 1.00 97.00 286 TRP A N 1
ATOM 2339 C CA . TRP A 1 286 ? -0.583 -1.115 0.274 1.00 97.00 286 TRP A CA 1
ATOM 2340 C C . TRP A 1 286 ? 0.657 -0.362 -0.188 1.00 97.00 286 TRP A C 1
ATOM 2342 O O . TRP A 1 286 ? 0.949 -0.267 -1.382 1.00 97.00 286 TRP A O 1
ATOM 2352 N N . PHE A 1 287 ? 1.426 0.125 0.777 1.00 96.19 287 PHE A N 1
ATOM 2353 C CA . PHE A 1 287 ? 2.711 0.780 0.555 1.00 96.19 287 PHE A CA 1
ATOM 2354 C C . PHE A 1 287 ? 3.574 0.676 1.815 1.00 96.19 287 PHE A C 1
ATOM 2356 O O . PHE A 1 287 ? 3.070 0.389 2.899 1.00 96.19 287 PHE A O 1
ATOM 2363 N N . THR A 1 288 ? 4.875 0.905 1.695 1.00 95.69 288 THR A N 1
ATOM 2364 C CA . THR A 1 288 ? 5.801 0.895 2.835 1.00 95.69 288 THR A CA 1
ATOM 2365 C C . THR A 1 288 ? 6.557 2.199 2.967 1.00 95.69 288 THR A C 1
ATOM 2367 O O . THR A 1 288 ? 6.850 2.828 1.951 1.00 95.69 288 THR A O 1
ATOM 2370 N N . THR A 1 289 ? 6.954 2.554 4.188 1.00 93.56 289 THR A N 1
ATOM 2371 C CA . THR A 1 289 ? 7.863 3.674 4.449 1.00 93.56 289 THR A CA 1
ATOM 2372 C C . THR A 1 289 ? 9.165 3.225 5.091 1.00 93.56 289 THR A C 1
ATOM 2374 O O . THR A 1 289 ? 9.147 2.385 5.995 1.00 93.56 289 THR A O 1
ATOM 2377 N N . VAL A 1 290 ? 10.267 3.865 4.696 1.00 90.19 290 VAL A N 1
ATOM 2378 C CA . VAL A 1 290 ? 11.532 3.869 5.442 1.00 90.19 290 VAL A CA 1
ATOM 2379 C C . VAL A 1 290 ? 11.818 5.292 5.913 1.00 90.19 290 VAL A C 1
ATOM 2381 O O . VAL A 1 290 ? 11.927 6.203 5.095 1.00 90.19 290 VAL A O 1
ATOM 2384 N N . TYR A 1 291 ? 11.933 5.490 7.225 1.00 88.62 291 TYR A N 1
ATOM 2385 C CA . TYR A 1 291 ? 12.204 6.797 7.831 1.00 88.62 291 TYR A CA 1
ATOM 2386 C C . TYR A 1 291 ? 13.422 6.735 8.753 1.00 88.62 291 TYR A C 1
ATOM 2388 O O . TYR A 1 291 ? 13.508 5.855 9.607 1.00 88.62 291 TYR A O 1
ATOM 2396 N N . SER A 1 292 ? 14.365 7.666 8.606 1.00 87.06 292 SER A N 1
ATOM 2397 C CA . SER A 1 292 ? 15.551 7.753 9.466 1.00 87.06 292 SER A CA 1
ATOM 2398 C C . SER A 1 292 ? 15.270 8.691 10.640 1.00 87.06 292 SER A C 1
ATOM 2400 O O . SER A 1 292 ? 15.392 9.908 10.513 1.00 87.06 292 SER A O 1
ATOM 2402 N N . SER A 1 293 ? 14.905 8.130 11.796 1.00 81.75 293 SER A N 1
ATOM 2403 C CA . SER A 1 293 ? 14.580 8.913 12.991 1.00 81.75 293 SER A CA 1
ATOM 2404 C C . SER A 1 293 ? 15.837 9.270 13.782 1.00 81.75 293 SER A C 1
ATOM 2406 O O . SER A 1 293 ? 16.533 8.391 14.296 1.00 81.75 293 SER A O 1
ATOM 2408 N N . TYR A 1 294 ? 16.095 10.573 13.932 1.00 77.00 294 TYR A N 1
ATOM 2409 C CA . TYR A 1 294 ? 17.146 11.074 14.821 1.00 77.00 294 TYR A CA 1
ATOM 2410 C C . TYR A 1 294 ? 16.807 10.818 16.293 1.00 77.00 294 TYR A C 1
ATOM 2412 O O . TYR A 1 294 ? 17.652 10.361 17.053 1.00 77.00 294 TYR A O 1
ATOM 2420 N N . GLU A 1 295 ? 15.559 11.058 16.696 1.00 79.56 295 GLU A N 1
ATOM 2421 C CA . GLU A 1 295 ? 15.116 10.842 18.078 1.00 79.56 295 GLU A CA 1
ATOM 2422 C C . GLU A 1 295 ? 15.318 9.386 18.517 1.00 79.56 295 GLU A C 1
ATOM 2424 O O . GLU A 1 295 ? 15.818 9.128 19.608 1.00 79.56 295 GLU A O 1
ATOM 2429 N N . GLN A 1 296 ? 14.993 8.430 17.641 1.00 78.50 296 GLN A N 1
ATOM 2430 C CA . GLN A 1 296 ? 15.113 7.003 17.943 1.00 78.50 296 GLN A CA 1
ATOM 2431 C C . GLN A 1 296 ? 16.476 6.403 17.559 1.00 78.50 296 GLN A C 1
ATOM 2433 O O . GLN A 1 296 ? 16.689 5.214 17.795 1.00 78.50 296 GLN A O 1
ATOM 2438 N N . GLN A 1 297 ? 17.379 7.187 16.953 1.00 80.62 297 GLN A N 1
ATOM 2439 C CA . GLN A 1 297 ? 18.699 6.750 16.467 1.00 80.62 297 GLN A CA 1
ATOM 2440 C C . GLN A 1 297 ? 18.642 5.459 15.624 1.00 80.62 297 GLN A C 1
ATOM 2442 O O . GLN A 1 297 ? 19.519 4.598 15.702 1.00 80.62 297 GLN A O 1
ATOM 2447 N N . LYS A 1 298 ? 17.581 5.299 14.823 1.00 81.81 298 LYS A N 1
ATOM 2448 C CA . LYS A 1 298 ? 17.362 4.117 13.979 1.00 81.81 298 LYS A CA 1
ATOM 2449 C C . LYS A 1 298 ? 16.533 4.446 12.745 1.00 81.81 298 LYS A C 1
ATOM 2451 O O . LYS A 1 298 ? 15.803 5.437 12.704 1.00 81.81 298 LYS A O 1
ATOM 2456 N N . GLN A 1 299 ? 16.602 3.557 11.760 1.00 82.88 299 GLN A N 1
ATOM 2457 C CA . GLN A 1 299 ? 15.633 3.525 10.671 1.00 82.88 299 GLN A CA 1
ATOM 2458 C C . GLN A 1 299 ? 14.369 2.780 11.095 1.00 82.88 299 GLN A C 1
ATOM 2460 O O . GLN A 1 299 ? 14.428 1.764 11.788 1.00 82.88 299 GLN A O 1
ATOM 2465 N N . ILE A 1 300 ? 13.229 3.303 10.668 1.00 87.00 300 ILE A N 1
ATOM 2466 C CA . ILE A 1 300 ? 11.899 2.793 10.968 1.00 87.00 300 ILE A CA 1
ATOM 2467 C C . ILE A 1 300 ? 11.304 2.278 9.668 1.00 87.00 300 ILE A C 1
ATOM 2469 O O . ILE A 1 300 ? 11.251 3.000 8.674 1.00 87.00 300 ILE A O 1
ATOM 2473 N N . TYR A 1 301 ? 10.878 1.021 9.699 1.00 90.31 301 TYR A N 1
ATOM 2474 C CA . TYR A 1 301 ? 10.303 0.307 8.570 1.00 90.31 301 TYR A CA 1
ATOM 2475 C C . TYR A 1 301 ? 8.835 0.045 8.882 1.00 90.31 301 TYR A C 1
ATOM 2477 O O . TYR A 1 301 ? 8.526 -0.681 9.827 1.00 90.31 301 TYR A O 1
ATOM 2485 N N . ALA A 1 302 ? 7.935 0.630 8.100 1.00 93.81 302 ALA A N 1
ATOM 2486 C CA . ALA A 1 302 ? 6.501 0.464 8.291 1.00 93.81 302 ALA A CA 1
ATOM 2487 C C . ALA A 1 302 ? 5.837 -0.028 7.007 1.00 93.81 302 ALA A C 1
ATOM 2489 O O . ALA A 1 302 ? 6.175 0.399 5.906 1.00 93.81 302 ALA A O 1
ATOM 2490 N N . THR A 1 303 ? 4.876 -0.933 7.164 1.00 96.50 303 THR A N 1
ATOM 2491 C CA . THR A 1 303 ? 3.943 -1.359 6.122 1.00 96.50 303 THR A CA 1
ATOM 2492 C C . THR A 1 303 ? 2.585 -0.748 6.409 1.00 96.50 303 THR A C 1
ATOM 2494 O O . THR A 1 303 ? 2.023 -0.948 7.485 1.00 96.50 303 THR A O 1
ATOM 2497 N N . HIS A 1 304 ? 2.042 -0.023 5.443 1.00 97.06 304 HIS A N 1
ATOM 2498 C CA . HIS A 1 304 ? 0.760 0.647 5.548 1.00 97.06 304 HIS A CA 1
ATOM 2499 C C . HIS A 1 304 ? -0.282 -0.083 4.710 1.00 97.06 304 HIS A C 1
ATOM 2501 O O . HIS A 1 304 ? -0.042 -0.430 3.554 1.00 97.06 304 HIS A O 1
ATOM 2507 N N . CYS A 1 305 ? -1.453 -0.284 5.301 1.00 96.06 305 CYS A N 1
ATOM 2508 C CA . CYS A 1 305 ? -2.642 -0.783 4.632 1.00 96.06 305 CYS A CA 1
ATOM 2509 C C . CYS A 1 305 ? -3.766 0.233 4.831 1.00 96.06 305 CYS A C 1
ATOM 2511 O O . CYS A 1 305 ? -4.263 0.409 5.946 1.00 96.06 305 CYS A O 1
ATOM 2513 N N . TYR A 1 306 ? -4.181 0.889 3.752 1.00 95.44 306 TYR A N 1
ATOM 2514 C CA . TYR A 1 306 ? -5.351 1.760 3.735 1.00 95.44 306 TYR A CA 1
ATOM 2515 C C . TYR A 1 306 ? -6.569 0.986 3.250 1.00 95.44 306 TYR A C 1
ATOM 2517 O O . TYR A 1 306 ? -6.529 0.391 2.177 1.00 95.44 306 TYR A O 1
ATOM 2525 N N . ASP A 1 307 ? -7.663 1.006 4.005 1.00 93.38 307 ASP A N 1
ATOM 2526 C CA . ASP A 1 307 ? -8.935 0.433 3.575 1.00 93.38 307 ASP A CA 1
ATOM 2527 C C . ASP A 1 307 ? -9.853 1.499 2.991 1.00 93.38 307 ASP A C 1
ATOM 2529 O O . ASP A 1 307 ? -10.392 2.333 3.720 1.00 93.38 307 ASP A O 1
ATOM 2533 N N . ARG A 1 308 ? -10.111 1.413 1.682 1.00 90.62 308 ARG A N 1
ATOM 2534 C CA . ARG A 1 308 ? -11.000 2.342 0.971 1.00 90.62 308 ARG A CA 1
ATOM 2535 C C . ARG A 1 308 ? -12.428 2.330 1.513 1.00 90.62 308 ARG A C 1
ATOM 2537 O O . ARG A 1 308 ? -13.115 3.341 1.418 1.00 90.62 308 ARG A O 1
ATOM 2544 N N . LYS A 1 309 ? -12.885 1.211 2.094 1.00 88.94 309 LYS A N 1
ATOM 2545 C CA . LYS A 1 309 ? -14.256 1.090 2.621 1.00 88.94 309 LYS A CA 1
ATOM 2546 C C . LYS A 1 309 ? -14.433 1.826 3.939 1.00 88.94 309 LYS A C 1
ATOM 2548 O O . LYS A 1 309 ? -15.399 2.562 4.105 1.00 88.94 309 LYS A O 1
ATOM 2553 N N . THR A 1 310 ? -13.524 1.609 4.886 1.00 89.38 310 THR A N 1
ATOM 2554 C CA . THR A 1 310 ? -13.601 2.240 6.212 1.00 89.38 310 THR A CA 1
ATOM 2555 C C . THR A 1 310 ? -12.863 3.577 6.291 1.00 89.38 310 THR A C 1
ATOM 2557 O O . THR A 1 310 ? -12.978 4.259 7.307 1.00 89.38 310 THR A O 1
ATOM 2560 N N . LYS A 1 311 ? -12.117 3.951 5.239 1.00 91.12 311 LYS A N 1
ATOM 2561 C CA . LYS A 1 311 ? -11.201 5.102 5.184 1.00 91.12 311 LYS A CA 1
ATOM 2562 C C . LYS A 1 311 ? -10.158 5.087 6.320 1.00 91.12 311 LYS A C 1
ATOM 2564 O O . LYS A 1 311 ? -9.671 6.136 6.729 1.00 91.12 311 LYS A O 1
ATOM 2569 N N . LYS A 1 312 ? -9.815 3.902 6.846 1.00 91.69 312 LYS A N 1
ATOM 2570 C CA . LYS A 1 312 ? -8.833 3.720 7.929 1.00 91.69 312 LYS A CA 1
ATOM 2571 C C . LYS A 1 312 ? -7.480 3.278 7.395 1.00 91.69 312 LYS A C 1
ATOM 2573 O O . LYS A 1 312 ? -7.401 2.528 6.425 1.00 91.69 312 LYS A O 1
ATOM 2578 N N . VAL A 1 313 ? -6.430 3.702 8.088 1.00 94.38 313 VAL A N 1
ATOM 2579 C CA . VAL A 1 313 ? -5.045 3.314 7.824 1.00 94.38 313 VAL A CA 1
ATOM 2580 C C . VAL A 1 313 ? -4.533 2.466 8.974 1.00 94.38 313 VAL A C 1
ATOM 2582 O O . VAL A 1 313 ? -4.716 2.807 10.141 1.00 94.38 313 VAL A O 1
ATOM 2585 N N . TYR A 1 314 ? -3.855 1.379 8.632 1.00 94.56 314 TYR A N 1
ATOM 2586 C CA . TYR A 1 314 ? -3.149 0.516 9.567 1.00 94.56 314 TYR A CA 1
ATOM 2587 C C . TYR A 1 314 ? -1.666 0.558 9.230 1.00 94.56 314 TYR A C 1
ATOM 2589 O O . TYR A 1 314 ? -1.287 0.202 8.118 1.00 94.56 314 TYR A O 1
ATOM 2597 N N . SER A 1 315 ? -0.839 1.005 10.174 1.00 95.62 315 SER A N 1
ATOM 2598 C CA . SER A 1 315 ? 0.612 1.131 9.996 1.00 95.62 315 SER A CA 1
ATOM 2599 C C . SER A 1 315 ? 1.318 0.128 10.893 1.00 95.62 315 SER A C 1
ATOM 2601 O O . SER A 1 315 ? 1.141 0.150 12.111 1.00 95.62 315 SER A O 1
ATOM 2603 N N . MET A 1 316 ? 2.055 -0.791 10.280 1.00 94.81 316 MET A N 1
ATOM 2604 C CA . MET A 1 316 ? 2.425 -2.061 10.891 1.00 94.81 316 MET A CA 1
ATOM 2605 C C . MET A 1 316 ? 3.905 -2.365 10.688 1.00 94.81 316 MET A C 1
ATOM 2607 O O . MET A 1 316 ? 4.438 -2.197 9.594 1.00 94.81 316 MET A O 1
ATOM 2611 N N . GLU A 1 317 ? 4.545 -2.895 11.720 1.00 93.75 317 GLU A N 1
ATOM 2612 C CA . GLU A 1 317 ? 5.823 -3.589 11.606 1.00 93.75 317 GLU A CA 1
ATOM 2613 C C . GLU A 1 317 ? 5.522 -5.095 11.612 1.00 93.75 317 GLU A C 1
ATOM 2615 O O . GLU A 1 317 ? 5.072 -5.651 12.616 1.00 93.75 317 GLU A O 1
ATOM 2620 N N . LEU A 1 318 ? 5.675 -5.756 10.463 1.00 93.75 318 LEU A N 1
ATOM 2621 C CA . LEU A 1 318 ? 5.242 -7.143 10.293 1.00 93.75 318 LEU A CA 1
ATOM 2622 C C . LEU A 1 318 ? 6.328 -8.108 10.774 1.00 93.75 318 LEU A C 1
ATOM 2624 O O . LEU A 1 318 ? 7.450 -8.090 10.276 1.00 93.75 318 LEU A O 1
ATOM 2628 N N . LYS A 1 319 ? 5.982 -8.989 11.715 1.00 91.88 319 LYS A N 1
ATOM 2629 C CA . LYS A 1 319 ? 6.908 -9.952 12.326 1.00 91.88 319 LYS A CA 1
ATOM 2630 C C . LYS A 1 319 ? 6.590 -11.388 11.925 1.00 91.88 319 LYS A C 1
ATOM 2632 O O . LYS A 1 319 ? 5.502 -11.893 12.195 1.00 91.88 319 LYS A O 1
ATOM 2637 N N . MET A 1 320 ? 7.540 -12.059 11.298 1.00 90.81 320 MET A N 1
ATOM 2638 C CA . MET A 1 320 ? 7.524 -13.492 11.037 1.00 90.81 320 MET A CA 1
ATOM 2639 C C . MET A 1 320 ? 7.703 -14.261 12.344 1.00 90.81 320 MET A C 1
ATOM 2641 O O . MET A 1 320 ? 8.524 -13.916 13.189 1.00 90.81 320 MET A O 1
ATOM 2645 N N . SER A 1 321 ? 6.953 -15.343 12.506 1.00 89.75 321 SER A N 1
ATOM 2646 C CA . SER A 1 321 ? 7.182 -16.304 13.583 1.00 89.75 321 SER A CA 1
ATOM 2647 C C . SER A 1 321 ? 8.216 -17.357 13.173 1.00 89.75 321 SER A C 1
ATOM 2649 O O . SER A 1 321 ? 8.438 -17.598 11.987 1.00 89.75 321 SER A O 1
ATOM 2651 N N . LEU A 1 322 ? 8.798 -18.068 14.146 1.00 85.56 322 LEU A N 1
ATOM 2652 C CA . LEU A 1 322 ? 9.638 -19.249 13.874 1.00 85.56 322 LEU A CA 1
ATOM 2653 C C . LEU A 1 322 ? 8.925 -20.284 12.989 1.00 85.56 322 LEU A C 1
ATOM 2655 O O . LEU A 1 322 ? 9.562 -20.955 12.185 1.00 85.56 322 LEU A O 1
ATOM 2659 N N . LYS A 1 323 ? 7.597 -20.394 13.109 1.00 86.00 323 LYS A N 1
ATOM 2660 C CA . LYS A 1 323 ? 6.785 -21.266 12.256 1.00 86.00 323 LYS A CA 1
ATOM 2661 C C . LYS A 1 323 ? 6.779 -20.791 10.802 1.00 86.00 323 LYS A C 1
ATOM 2663 O O . LYS A 1 323 ? 6.882 -21.628 9.914 1.00 86.00 323 LYS A O 1
ATOM 2668 N N . ASP A 1 324 ? 6.662 -19.483 10.577 1.00 83.81 324 ASP A N 1
ATOM 2669 C CA . ASP A 1 324 ? 6.670 -18.894 9.231 1.00 83.81 324 ASP A CA 1
ATOM 2670 C C . ASP A 1 324 ? 8.046 -19.038 8.569 1.00 83.81 324 ASP A C 1
ATOM 2672 O O . ASP A 1 324 ? 8.135 -19.239 7.364 1.00 83.81 324 ASP A O 1
ATOM 2676 N N . MET A 1 325 ? 9.115 -18.963 9.365 1.00 83.19 325 MET A N 1
ATOM 2677 C CA . MET A 1 325 ? 10.496 -19.100 8.890 1.00 83.19 325 MET A CA 1
ATOM 2678 C C . MET A 1 325 ? 10.932 -20.554 8.693 1.00 83.19 325 MET A C 1
ATOM 2680 O O . MET A 1 325 ? 11.855 -20.829 7.931 1.00 83.19 325 MET A O 1
ATOM 2684 N N . GLY A 1 326 ? 10.285 -21.499 9.377 1.00 83.06 326 GLY A N 1
ATOM 2685 C CA . GLY A 1 326 ? 10.583 -22.919 9.250 1.00 83.06 326 GLY A CA 1
ATOM 2686 C C . GLY A 1 326 ? 12.053 -23.238 9.536 1.00 83.06 326 GLY A C 1
ATOM 2687 O O . GLY A 1 326 ? 12.623 -22.788 10.528 1.00 83.06 326 GLY A O 1
ATOM 2688 N N . LYS A 1 327 ? 12.668 -24.048 8.667 1.00 77.50 327 LYS A N 1
ATOM 2689 C CA . LYS A 1 327 ? 14.088 -24.428 8.782 1.00 77.50 327 LYS A CA 1
ATOM 2690 C C . LYS A 1 327 ? 15.044 -23.318 8.334 1.00 77.50 327 LYS A C 1
ATOM 2692 O O . LYS A 1 327 ? 16.229 -23.395 8.645 1.00 77.50 327 LYS A O 1
ATOM 2697 N N . ASP A 1 328 ? 14.533 -22.291 7.663 1.00 71.81 328 ASP A N 1
ATOM 2698 C CA . ASP A 1 328 ? 15.333 -21.244 7.028 1.00 71.81 328 ASP A CA 1
ATOM 2699 C C . ASP A 1 328 ? 15.609 -20.064 7.971 1.00 71.81 328 ASP A C 1
ATOM 2701 O O . ASP A 1 328 ? 16.277 -19.108 7.590 1.00 71.81 328 ASP A O 1
ATOM 2705 N N . SER A 1 329 ? 15.169 -20.127 9.236 1.00 68.56 329 SER A N 1
ATOM 2706 C CA . SER A 1 329 ? 15.310 -19.037 10.215 1.00 68.56 329 SER A CA 1
ATOM 2707 C C . SER A 1 329 ? 16.748 -18.539 10.408 1.00 68.56 329 SER A C 1
ATOM 2709 O O . SER A 1 329 ? 16.951 -17.376 10.738 1.00 68.56 329 SER A O 1
ATOM 2711 N N . GLN A 1 330 ? 17.752 -19.400 10.208 1.00 62.41 330 GLN A N 1
ATOM 2712 C CA . GLN A 1 330 ? 19.172 -19.034 10.302 1.00 62.41 330 GLN A CA 1
ATOM 2713 C C . GLN A 1 330 ? 19.728 -18.406 9.011 1.00 62.41 330 GLN A C 1
ATOM 2715 O O . GLN A 1 330 ? 20.745 -17.722 9.064 1.00 62.41 330 GLN A O 1
ATOM 2720 N N . LEU A 1 331 ? 19.070 -18.621 7.868 1.00 61.69 331 LEU A N 1
ATOM 2721 C CA . LEU A 1 331 ? 19.495 -18.153 6.542 1.00 61.69 331 LEU A CA 1
ATOM 2722 C C . LEU A 1 331 ? 18.913 -16.780 6.179 1.00 61.69 331 LEU A C 1
ATOM 2724 O O . LEU A 1 331 ? 19.401 -16.128 5.265 1.00 61.69 331 LEU A O 1
ATOM 2728 N N . LEU A 1 332 ? 17.885 -16.322 6.898 1.00 64.69 332 LEU A N 1
ATOM 2729 C CA . LEU A 1 332 ? 17.219 -15.037 6.650 1.00 64.69 332 LEU A CA 1
ATOM 2730 C C . LEU A 1 332 ? 17.974 -13.823 7.223 1.00 64.69 332 LEU A C 1
ATOM 2732 O O . LEU A 1 332 ? 17.463 -12.703 7.154 1.00 64.69 332 LEU A O 1
ATOM 2736 N N . TYR A 1 333 ? 19.171 -14.019 7.783 1.00 62.00 333 TYR A N 1
ATOM 2737 C CA . TYR A 1 333 ? 20.054 -12.921 8.170 1.00 62.00 333 TYR A CA 1
ATOM 2738 C C . TYR A 1 333 ? 20.622 -12.249 6.915 1.00 62.00 333 TYR A C 1
ATOM 2740 O O . TYR A 1 333 ? 21.435 -12.833 6.204 1.00 62.00 333 TYR A O 1
ATOM 2748 N N . ASP A 1 334 ? 20.212 -11.007 6.648 1.00 53.12 334 ASP A N 1
ATOM 2749 C CA . ASP A 1 334 ? 20.809 -10.218 5.571 1.00 53.12 334 ASP A CA 1
ATOM 2750 C C . ASP A 1 334 ? 22.206 -9.736 5.999 1.00 53.12 334 ASP A C 1
ATOM 2752 O O . ASP A 1 334 ? 22.354 -8.879 6.871 1.00 53.12 334 ASP A O 1
ATOM 2756 N N . SER A 1 335 ? 23.247 -10.315 5.397 1.00 46.00 335 SER A N 1
ATOM 2757 C CA . SER A 1 335 ? 24.647 -9.960 5.645 1.00 46.00 335 SER A CA 1
ATOM 2758 C C . SER A 1 335 ? 25.177 -8.870 4.704 1.00 46.00 335 SER A C 1
ATOM 2760 O O . SER A 1 335 ? 26.366 -8.555 4.755 1.00 46.00 335 SER A O 1
ATOM 2762 N N . THR A 1 336 ? 24.350 -8.313 3.809 1.00 43.84 336 THR A N 1
ATOM 2763 C CA . THR A 1 336 ? 24.830 -7.526 2.655 1.00 43.84 336 THR A CA 1
ATOM 2764 C C . THR A 1 336 ? 25.115 -6.046 2.933 1.00 43.84 336 THR A C 1
ATOM 2766 O O . THR A 1 336 ? 25.468 -5.327 2.004 1.00 43.84 336 THR A O 1
ATOM 2769 N N . GLN A 1 337 ? 25.026 -5.574 4.185 1.00 39.84 337 GLN A N 1
ATOM 2770 C CA . GLN A 1 337 ? 25.331 -4.192 4.629 1.00 39.84 337 GLN A CA 1
ATOM 2771 C C . GLN A 1 337 ? 24.558 -3.049 3.921 1.00 39.84 337 GLN A C 1
ATOM 2773 O O . GLN A 1 337 ? 24.666 -1.902 4.347 1.00 39.84 337 GLN A O 1
ATOM 2778 N N . TYR A 1 338 ? 23.758 -3.328 2.885 1.00 41.19 338 TYR A N 1
ATOM 2779 C CA . TYR A 1 338 ? 23.036 -2.333 2.075 1.00 41.19 338 TYR A CA 1
ATOM 2780 C C . TYR A 1 338 ? 21.705 -1.868 2.688 1.00 41.19 338 TYR A C 1
ATOM 2782 O O . TYR A 1 338 ? 21.126 -0.873 2.260 1.00 41.19 338 TYR A O 1
ATOM 2790 N N . THR A 1 339 ? 21.256 -2.548 3.737 1.00 46.25 339 THR A N 1
ATOM 2791 C CA . THR A 1 339 ? 20.269 -2.068 4.712 1.00 46.25 339 THR A CA 1
ATOM 2792 C C . THR A 1 339 ? 20.917 -2.183 6.086 1.00 46.25 339 THR A C 1
ATOM 2794 O O . THR A 1 339 ? 21.616 -3.177 6.313 1.00 46.25 339 THR A O 1
ATOM 2797 N N . PRO A 1 340 ? 20.766 -1.205 7.000 1.00 40.97 340 PRO A N 1
ATOM 2798 C CA . PRO A 1 340 ? 21.487 -1.256 8.258 1.00 40.97 340 PRO A CA 1
ATOM 2799 C C . PRO A 1 340 ? 21.188 -2.548 9.033 1.00 40.97 340 PRO A C 1
ATOM 2801 O O . PRO A 1 340 ? 20.107 -3.124 8.881 1.00 40.97 340 PRO A O 1
ATOM 2804 N N . PRO A 1 341 ? 22.130 -2.997 9.882 1.00 36.97 341 PRO A N 1
ATOM 2805 C CA . PRO A 1 341 ? 22.227 -4.365 10.410 1.00 36.97 341 PRO A CA 1
ATOM 2806 C C . PRO A 1 341 ? 21.143 -4.757 11.435 1.00 36.97 341 PRO A C 1
ATOM 2808 O O . PRO A 1 341 ? 21.347 -5.666 12.235 1.00 36.97 341 PRO A O 1
ATOM 2811 N N . SER A 1 342 ? 20.017 -4.046 11.476 1.00 40.38 342 SER A N 1
ATOM 2812 C CA . SER A 1 342 ? 19.022 -4.090 12.553 1.00 40.38 342 SER A CA 1
ATOM 2813 C C . SER A 1 342 ? 17.592 -4.343 12.080 1.00 40.38 342 SER A C 1
ATOM 2815 O O . SER A 1 342 ? 16.643 -4.170 12.846 1.00 40.38 342 SER A O 1
ATOM 2817 N N . VAL A 1 343 ? 17.408 -4.818 10.850 1.00 50.62 343 VAL A N 1
ATOM 2818 C CA . VAL A 1 343 ? 16.206 -5.586 10.535 1.00 50.62 343 VAL A CA 1
ATOM 2819 C C . VAL A 1 343 ? 16.412 -6.937 11.214 1.00 50.62 343 VAL A C 1
ATOM 2821 O O . VAL A 1 343 ? 17.149 -7.776 10.702 1.00 50.62 343 VAL A O 1
ATOM 2824 N N . ASN A 1 344 ? 15.846 -7.121 12.414 1.00 59.69 344 ASN A N 1
ATOM 2825 C CA . ASN A 1 344 ? 15.785 -8.441 13.041 1.00 59.69 344 ASN A CA 1
ATOM 2826 C C . ASN A 1 344 ? 15.400 -9.473 11.969 1.00 59.69 344 ASN A C 1
ATOM 2828 O O . ASN A 1 344 ? 14.532 -9.205 11.139 1.00 59.69 344 ASN A O 1
ATOM 2832 N N . TRP A 1 345 ? 16.033 -10.645 11.994 1.00 67.56 345 TRP A N 1
ATOM 2833 C CA . TRP A 1 345 ? 15.766 -11.764 11.078 1.00 67.56 345 TRP A CA 1
ATOM 2834 C C . TRP A 1 345 ? 14.266 -12.114 10.972 1.00 67.56 345 TRP A C 1
ATOM 2836 O O . TRP A 1 345 ? 13.819 -12.629 9.950 1.00 67.56 345 TRP A O 1
ATOM 2846 N N . ASP A 1 346 ? 13.481 -11.768 11.998 1.00 81.88 346 ASP A N 1
ATOM 2847 C CA . ASP A 1 346 ? 12.031 -11.929 12.057 1.00 81.88 346 ASP A CA 1
ATOM 2848 C C . ASP A 1 346 ? 11.214 -10.844 11.325 1.00 81.88 346 ASP A C 1
ATOM 2850 O O . ASP A 1 346 ? 10.007 -10.991 11.184 1.00 81.88 346 ASP A O 1
ATOM 2854 N N . ASN A 1 347 ? 11.794 -9.745 10.846 1.00 86.56 347 ASN A N 1
ATOM 2855 C CA . ASN A 1 347 ? 11.020 -8.643 10.278 1.00 86.56 347 ASN A CA 1
ATOM 2856 C C . ASN A 1 347 ? 10.683 -8.887 8.800 1.00 86.56 347 ASN A C 1
ATOM 2858 O O . ASN A 1 347 ? 11.569 -8.997 7.955 1.00 86.56 347 ASN A O 1
ATOM 2862 N N . PHE A 1 348 ? 9.403 -8.898 8.447 1.00 91.56 348 PHE A N 1
ATOM 2863 C CA . PHE A 1 348 ? 8.940 -8.981 7.066 1.00 91.56 348 PHE A CA 1
ATOM 2864 C C . PHE A 1 348 ? 8.677 -7.579 6.514 1.00 91.56 348 PHE A C 1
ATOM 2866 O O . PHE A 1 348 ? 7.678 -6.947 6.846 1.00 91.56 348 PHE A O 1
ATOM 2873 N N . PHE A 1 349 ? 9.565 -7.091 5.651 1.00 92.88 349 PHE A N 1
ATOM 2874 C CA . PHE A 1 349 ? 9.408 -5.792 5.005 1.00 92.88 349 PHE A CA 1
ATOM 2875 C C . PHE A 1 349 ? 9.130 -5.974 3.507 1.00 92.88 349 PHE A C 1
ATOM 2877 O O . PHE A 1 349 ? 10.052 -6.315 2.759 1.00 92.88 349 PHE A O 1
ATOM 2884 N N . PRO A 1 350 ? 7.873 -5.834 3.058 1.00 95.38 350 PRO A N 1
ATOM 2885 C CA . PRO A 1 350 ? 7.538 -6.010 1.655 1.00 95.38 350 PRO A CA 1
ATOM 2886 C C . PRO A 1 350 ? 8.073 -4.854 0.807 1.00 95.38 350 PRO A C 1
ATOM 2888 O O . PRO A 1 350 ? 7.843 -3.693 1.112 1.00 95.38 350 PRO A O 1
ATOM 2891 N N . GLU A 1 351 ? 8.757 -5.176 -0.286 1.00 93.31 351 GLU A N 1
ATOM 2892 C CA . GLU A 1 351 ? 9.254 -4.195 -1.260 1.00 93.31 351 GLU A CA 1
ATOM 2893 C C . GLU A 1 351 ? 8.399 -4.178 -2.541 1.00 93.31 351 GLU A C 1
ATOM 2895 O O . GLU A 1 351 ? 8.473 -3.227 -3.330 1.00 93.31 351 GLU A O 1
ATOM 2900 N N . GLN A 1 352 ? 7.614 -5.240 -2.772 1.00 94.06 352 GLN A N 1
ATOM 2901 C CA . GLN A 1 352 ? 6.729 -5.414 -3.926 1.00 94.06 352 GLN A CA 1
ATOM 2902 C C . GLN A 1 352 ? 5.471 -6.227 -3.572 1.00 94.06 352 GLN A C 1
ATOM 2904 O O . GLN A 1 352 ? 5.377 -6.835 -2.503 1.00 94.06 352 GLN A O 1
ATOM 2909 N N . MET A 1 353 ? 4.508 -6.240 -4.491 1.00 95.00 353 MET A N 1
ATOM 2910 C CA . MET A 1 353 ? 3.322 -7.093 -4.461 1.00 95.00 353 MET A CA 1
ATOM 2911 C C . MET A 1 353 ? 3.243 -7.885 -5.770 1.00 95.00 353 MET A C 1
ATOM 2913 O O . MET A 1 353 ? 3.732 -7.423 -6.801 1.00 95.00 353 MET A O 1
ATOM 2917 N N . SER A 1 354 ? 2.639 -9.071 -5.737 1.00 94.56 354 SER A N 1
ATOM 2918 C CA . SER A 1 354 ? 2.347 -9.830 -6.954 1.00 94.56 354 SER A CA 1
ATOM 2919 C C . SER A 1 354 ? 1.416 -9.064 -7.890 1.00 94.56 354 SER A C 1
ATOM 2921 O O . SER A 1 354 ? 0.604 -8.246 -7.460 1.00 94.56 354 SER A O 1
ATOM 2923 N N . THR A 1 355 ? 1.498 -9.391 -9.178 1.00 90.25 355 THR A N 1
ATOM 2924 C CA . THR A 1 355 ? 0.686 -8.782 -10.251 1.00 90.25 355 THR A CA 1
ATOM 2925 C C . THR A 1 355 ? -0.826 -8.886 -10.006 1.00 90.25 355 THR A C 1
ATOM 2927 O O . THR A 1 355 ? -1.580 -7.976 -10.339 1.00 90.25 355 THR A O 1
ATOM 2930 N N . ASP A 1 356 ? -1.265 -9.964 -9.354 1.00 91.56 356 ASP A N 1
ATOM 2931 C CA . ASP A 1 356 ? -2.657 -10.223 -8.969 1.00 91.56 356 ASP A CA 1
ATOM 2932 C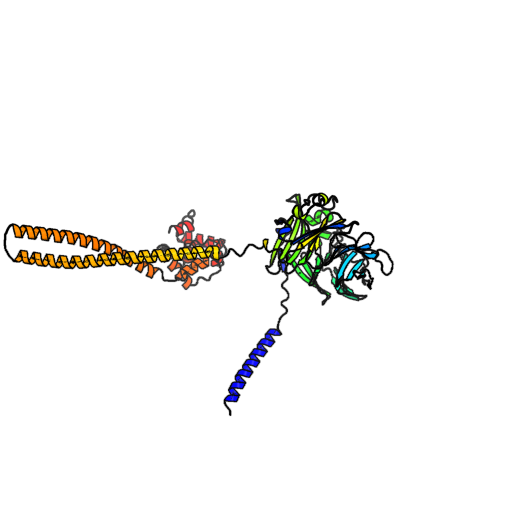 C . ASP A 1 356 ? -3.089 -9.556 -7.643 1.00 91.56 356 ASP A C 1
ATOM 2934 O O . ASP A 1 356 ? -4.242 -9.695 -7.227 1.00 91.56 356 ASP A O 1
ATOM 2938 N N . GLY A 1 357 ? -2.174 -8.873 -6.948 1.00 93.81 357 GLY A N 1
ATOM 2939 C CA . GLY A 1 357 ? -2.417 -8.215 -5.665 1.00 93.81 357 GLY A CA 1
ATOM 2940 C C . GLY A 1 357 ? -2.489 -9.139 -4.440 1.00 93.81 357 GLY A C 1
ATOM 2941 O O . GLY A 1 357 ? -2.744 -8.670 -3.334 1.00 93.81 357 GLY A O 1
ATOM 2942 N N . ARG A 1 358 ? -2.291 -10.457 -4.584 1.00 94.69 358 ARG A N 1
ATOM 2943 C CA . ARG A 1 358 ? -2.557 -11.433 -3.504 1.00 94.69 358 ARG A CA 1
ATOM 2944 C C . ARG A 1 358 ? -1.361 -11.755 -2.614 1.00 94.69 358 ARG A C 1
ATOM 2946 O O . ARG A 1 358 ? -1.559 -12.327 -1.541 1.00 94.69 358 ARG A O 1
ATOM 2953 N N . TYR A 1 359 ? -0.141 -11.436 -3.032 1.00 96.06 359 TYR A N 1
ATOM 2954 C CA . TYR A 1 359 ? 1.081 -11.769 -2.306 1.00 96.06 359 TYR A CA 1
ATOM 2955 C C . TYR A 1 359 ? 1.924 -10.526 -2.055 1.00 96.06 359 TYR A C 1
ATOM 2957 O O . TYR A 1 359 ? 2.254 -9.793 -2.981 1.00 96.06 359 TYR A O 1
ATOM 2965 N N . LEU A 1 360 ? 2.333 -10.331 -0.806 1.00 97.06 360 LEU A N 1
ATOM 2966 C CA . LEU A 1 360 ? 3.401 -9.402 -0.458 1.00 97.06 360 LEU A CA 1
ATOM 2967 C C . LEU A 1 360 ? 4.755 -10.080 -0.680 1.00 97.06 360 LEU A C 1
ATOM 2969 O O . LEU A 1 360 ? 4.914 -11.250 -0.334 1.00 97.06 360 LEU A O 1
ATOM 2973 N N . MET A 1 361 ? 5.726 -9.351 -1.226 1.00 95.56 361 MET A N 1
ATOM 2974 C CA . MET A 1 361 ? 7.043 -9.869 -1.603 1.00 95.56 361 MET A CA 1
ATOM 2975 C C . MET A 1 361 ? 8.146 -9.110 -0.868 1.00 95.56 361 MET A C 1
ATOM 2977 O O . MET A 1 361 ? 8.225 -7.883 -0.943 1.00 95.56 361 MET A O 1
ATOM 2981 N N . SER A 1 362 ? 9.009 -9.844 -0.173 1.00 93.00 362 SER A N 1
ATOM 2982 C CA . SER A 1 362 ? 10.166 -9.325 0.555 1.00 93.00 362 SER A CA 1
ATOM 2983 C C . SER A 1 362 ? 11.428 -10.058 0.112 1.00 93.00 362 SER A C 1
ATOM 2985 O O . SER A 1 362 ? 11.383 -11.248 -0.194 1.00 93.00 362 SER A O 1
ATOM 2987 N N . TYR A 1 363 ? 12.558 -9.360 0.088 1.00 88.31 363 TYR A N 1
ATOM 2988 C CA . TYR A 1 363 ? 13.831 -9.905 -0.376 1.00 88.31 363 TYR A CA 1
ATOM 2989 C C . TYR A 1 363 ? 14.792 -10.108 0.798 1.00 88.31 363 TYR A C 1
ATOM 2991 O O . TYR A 1 363 ? 14.796 -9.331 1.758 1.00 88.31 363 TYR A O 1
ATOM 2999 N N . ARG A 1 364 ? 15.605 -11.163 0.735 1.00 84.88 364 ARG A N 1
ATOM 3000 C CA . ARG A 1 364 ? 16.746 -11.384 1.635 1.00 84.88 364 ARG A CA 1
ATOM 3001 C C . ARG A 1 364 ? 17.971 -11.625 0.769 1.00 84.88 364 ARG A C 1
ATOM 3003 O O . ARG A 1 364 ? 17.966 -12.531 -0.058 1.00 84.88 364 ARG A O 1
ATOM 3010 N N . GLY A 1 365 ? 18.985 -10.770 0.896 1.00 80.25 365 GLY A N 1
ATOM 3011 C CA . GLY A 1 365 ? 20.100 -10.793 -0.048 1.00 80.25 365 GLY A CA 1
ATOM 3012 C C . GLY A 1 365 ? 19.627 -10.553 -1.488 1.00 80.25 365 GLY A C 1
ATOM 3013 O O . GLY A 1 365 ? 18.776 -9.691 -1.724 1.00 80.25 365 GLY A O 1
ATOM 3014 N N . ASN A 1 366 ? 20.190 -11.298 -2.437 1.00 84.06 366 ASN A N 1
ATOM 3015 C CA . ASN A 1 366 ? 19.864 -11.202 -3.867 1.00 84.06 366 ASN A CA 1
ATOM 3016 C C . ASN A 1 366 ? 19.416 -12.550 -4.452 1.00 84.06 366 ASN A C 1
ATOM 3018 O O . ASN A 1 366 ? 19.398 -12.714 -5.661 1.00 84.06 366 ASN A O 1
ATOM 3022 N N . ASP A 1 367 ? 19.111 -13.530 -3.614 1.00 86.06 367 ASP A N 1
ATOM 3023 C CA . ASP A 1 367 ? 18.893 -14.927 -3.994 1.00 86.06 367 ASP A CA 1
ATOM 3024 C C . ASP A 1 367 ? 17.728 -15.572 -3.231 1.00 86.06 367 ASP A C 1
ATOM 3026 O O . ASP A 1 367 ? 17.283 -16.661 -3.591 1.00 86.06 367 ASP A O 1
ATOM 3030 N N . ILE A 1 368 ? 17.173 -14.885 -2.227 1.00 89.12 368 ILE A N 1
ATOM 3031 C CA . ILE A 1 368 ? 16.034 -15.365 -1.445 1.00 89.12 368 ILE A CA 1
ATOM 3032 C C . ILE A 1 368 ? 14.854 -14.400 -1.580 1.00 89.12 368 ILE A C 1
ATOM 3034 O O . ILE A 1 368 ? 14.946 -13.203 -1.287 1.00 89.12 368 ILE A O 1
ATOM 3038 N N . LEU A 1 369 ? 13.711 -14.953 -1.975 1.00 92.25 369 LEU A N 1
ATOM 3039 C CA . LEU A 1 369 ? 12.423 -14.275 -2.028 1.00 92.25 369 LEU A CA 1
ATOM 3040 C C . LEU A 1 369 ? 11.495 -14.870 -0.967 1.00 92.25 369 LEU A C 1
ATOM 3042 O O . LEU A 1 369 ? 11.240 -16.071 -0.952 1.00 92.25 369 LEU A O 1
ATOM 3046 N N . VAL A 1 370 ? 10.939 -14.019 -0.113 1.00 92.94 370 VAL A N 1
ATOM 3047 C CA . VAL A 1 370 ? 9.899 -14.389 0.848 1.00 92.94 370 VAL A CA 1
ATOM 3048 C C . VAL A 1 370 ? 8.575 -13.828 0.353 1.00 92.94 370 VAL A C 1
ATOM 3050 O O . VAL A 1 370 ? 8.434 -12.615 0.192 1.00 92.94 370 VAL A O 1
ATOM 3053 N N . ILE A 1 371 ? 7.592 -14.696 0.127 1.00 95.25 371 ILE A N 1
ATOM 3054 C CA . ILE A 1 371 ? 6.261 -14.297 -0.333 1.00 95.25 371 ILE A CA 1
ATOM 3055 C C . ILE A 1 371 ? 5.202 -14.663 0.697 1.00 95.25 371 ILE A C 1
ATOM 3057 O O . ILE A 1 371 ? 5.171 -15.777 1.214 1.00 95.25 371 ILE A O 1
ATOM 3061 N N . ALA A 1 372 ? 4.319 -13.716 0.996 1.00 96.50 372 ALA A N 1
ATOM 3062 C CA . ALA A 1 372 ? 3.279 -13.870 2.001 1.00 96.50 372 ALA A CA 1
ATOM 3063 C C . ALA A 1 372 ? 1.904 -13.657 1.366 1.00 96.50 372 ALA A C 1
ATOM 3065 O O . ALA A 1 372 ? 1.601 -12.572 0.868 1.00 96.50 372 ALA A O 1
ATOM 3066 N N . ARG A 1 373 ? 1.066 -14.697 1.370 1.00 96.50 373 ARG A N 1
ATOM 3067 C CA . ARG A 1 373 ? -0.280 -14.658 0.788 1.00 96.50 373 ARG A CA 1
ATOM 3068 C C . ARG A 1 373 ? -1.220 -13.890 1.703 1.00 96.50 373 ARG A C 1
ATOM 3070 O O . ARG A 1 373 ? -1.478 -14.335 2.818 1.00 96.50 373 ARG A O 1
ATOM 3077 N N . LEU A 1 374 ? -1.770 -12.776 1.238 1.00 96.44 374 LEU A N 1
ATOM 3078 C CA . LEU A 1 374 ? -2.736 -11.988 1.998 1.00 96.44 374 LEU A CA 1
ATOM 3079 C C . LEU A 1 374 ? -4.049 -12.750 2.193 1.00 96.44 374 LEU A C 1
ATOM 3081 O O . LEU A 1 374 ? -4.578 -13.365 1.263 1.00 96.44 374 LEU A O 1
ATOM 3085 N N . LYS A 1 375 ? -4.622 -12.631 3.395 1.00 95.38 375 LYS A N 1
ATOM 3086 C CA . LYS A 1 375 ? -5.995 -13.069 3.675 1.00 95.38 375 LYS A CA 1
ATOM 3087 C C . LYS A 1 375 ? -6.979 -12.320 2.787 1.00 95.38 375 LYS A C 1
ATOM 3089 O O . LYS A 1 375 ? -6.746 -11.176 2.400 1.00 95.38 375 LYS A O 1
ATOM 3094 N N . LYS A 1 376 ? -8.162 -12.897 2.561 1.00 92.06 376 LYS A N 1
ATOM 3095 C CA . LYS A 1 376 ? -9.261 -12.197 1.864 1.00 92.06 376 LYS A CA 1
ATOM 3096 C C . LYS A 1 376 ? -9.603 -10.844 2.512 1.00 92.06 376 LYS A C 1
ATOM 3098 O O . LYS A 1 376 ? -9.844 -9.874 1.801 1.00 92.06 376 LYS A O 1
ATOM 3103 N N . ASN A 1 377 ? -9.605 -10.783 3.845 1.00 91.50 377 ASN A N 1
ATOM 3104 C CA . ASN A 1 377 ? -9.700 -9.540 4.611 1.00 91.50 377 ASN A CA 1
ATOM 3105 C C . ASN A 1 377 ? -8.508 -9.453 5.586 1.00 91.50 377 ASN A C 1
ATOM 3107 O O . ASN A 1 377 ? -8.608 -9.970 6.701 1.00 91.50 377 ASN A O 1
ATOM 3111 N N . PRO A 1 378 ? -7.380 -8.847 5.175 1.00 91.00 378 PRO A N 1
ATOM 3112 C CA . PRO A 1 378 ? -6.157 -8.830 5.977 1.00 91.00 378 PRO A CA 1
ATOM 3113 C C . PRO A 1 378 ? -6.300 -7.995 7.255 1.00 91.00 378 PRO A C 1
ATOM 3115 O O . PRO A 1 378 ? -5.669 -8.296 8.258 1.00 91.00 378 PRO A O 1
ATOM 3118 N N . ILE A 1 379 ? -7.185 -6.999 7.266 1.00 88.06 379 ILE A N 1
ATOM 3119 C CA . ILE A 1 379 ? -7.360 -6.063 8.386 1.00 88.06 379 ILE A CA 1
ATOM 3120 C C . ILE A 1 379 ? -8.454 -6.475 9.376 1.00 88.06 379 ILE A C 1
ATOM 3122 O O . ILE A 1 379 ? -8.706 -5.747 10.332 1.00 88.06 379 ILE A O 1
ATOM 3126 N N . ALA A 1 380 ? -9.110 -7.624 9.181 1.00 85.56 380 ALA A N 1
ATOM 3127 C CA . ALA A 1 380 ? -10.238 -8.055 10.014 1.00 85.56 380 ALA A CA 1
ATOM 3128 C C . ALA A 1 380 ? -9.904 -8.077 11.516 1.00 85.56 380 ALA A C 1
ATOM 3130 O O . ALA A 1 380 ? -10.735 -7.711 12.337 1.00 85.56 380 ALA A O 1
ATOM 3131 N N . ILE A 1 381 ? -8.680 -8.480 11.864 1.00 79.44 381 ILE A N 1
ATOM 3132 C CA . ILE A 1 381 ? -8.209 -8.564 13.253 1.00 79.44 381 ILE A CA 1
ATOM 3133 C C . ILE A 1 381 ? -7.778 -7.206 13.832 1.00 79.44 381 ILE A C 1
ATOM 3135 O O . ILE A 1 381 ? -7.697 -7.053 15.045 1.00 79.44 381 ILE A O 1
ATOM 3139 N N . LEU A 1 382 ? -7.484 -6.233 12.963 1.00 78.62 382 LEU A N 1
ATOM 3140 C CA . LEU A 1 382 ? -7.053 -4.881 13.332 1.00 78.62 382 LEU A CA 1
ATOM 3141 C C . LEU A 1 382 ? -8.238 -3.920 13.451 1.00 78.62 382 LEU A C 1
ATOM 3143 O O . LEU A 1 382 ? -8.128 -2.842 14.036 1.00 78.62 382 LEU A O 1
ATOM 3147 N N . GLN A 1 383 ? -9.383 -4.284 12.878 1.00 76.25 383 GLN A N 1
ATOM 3148 C CA . GLN A 1 383 ? -10.617 -3.553 13.088 1.00 76.25 383 GLN A CA 1
ATOM 3149 C C . GLN A 1 383 ? -11.021 -3.706 14.560 1.00 76.25 383 GLN A C 1
ATOM 3151 O O . GLN A 1 383 ? -11.147 -4.836 15.032 1.00 76.25 383 GLN A O 1
ATOM 3156 N N . PRO A 1 384 ? -11.217 -2.597 15.304 1.00 63.72 384 PRO A N 1
ATOM 3157 C CA . PRO A 1 384 ? -11.753 -2.691 16.651 1.00 63.72 384 PRO A CA 1
ATOM 3158 C C . PRO A 1 384 ? -13.076 -3.442 16.563 1.00 63.72 384 PRO A C 1
ATOM 3160 O O . PRO A 1 384 ? -13.892 -3.142 15.685 1.00 63.72 384 PRO A O 1
ATOM 3163 N N . ASP A 1 385 ? -13.247 -4.439 17.429 1.00 55.28 385 ASP A N 1
ATOM 3164 C CA . ASP A 1 385 ? -14.417 -5.305 17.438 1.00 55.28 385 ASP A CA 1
ATOM 3165 C C . ASP A 1 385 ? -15.642 -4.445 17.778 1.00 55.28 385 ASP A C 1
ATOM 3167 O O . ASP A 1 385 ? -16.002 -4.223 18.932 1.00 55.28 385 ASP A O 1
ATOM 3171 N N . THR A 1 386 ? -16.265 -3.872 16.748 1.00 53.81 386 THR A N 1
ATOM 3172 C CA . THR A 1 386 ? -17.494 -3.074 16.876 1.00 53.81 386 THR A CA 1
ATOM 3173 C C . THR A 1 386 ? -18.653 -3.930 17.385 1.00 53.81 386 THR A C 1
ATOM 3175 O O . THR A 1 386 ? -19.676 -3.402 17.817 1.00 53.81 386 THR A O 1
ATOM 3178 N N . ASN A 1 387 ? -18.461 -5.253 17.436 1.00 50.72 387 ASN A N 1
ATOM 3179 C CA . ASN A 1 387 ? -19.301 -6.195 18.148 1.00 50.72 387 ASN A CA 1
ATOM 3180 C C . ASN A 1 387 ? -18.943 -6.262 19.638 1.00 50.72 387 ASN A C 1
ATOM 3182 O O . ASN A 1 387 ? -18.765 -7.353 20.190 1.00 50.72 387 ASN A O 1
ATOM 3186 N N . LEU A 1 388 ? -18.989 -5.133 20.351 1.00 53.16 388 LEU A N 1
ATOM 3187 C CA . LEU A 1 388 ? -19.461 -5.215 21.730 1.00 53.16 388 LEU A CA 1
ATOM 3188 C C . LEU A 1 388 ? -20.913 -5.693 21.619 1.00 53.16 388 LEU A C 1
ATOM 3190 O O . LEU A 1 388 ? -21.821 -4.891 21.418 1.00 53.16 388 LEU A O 1
ATOM 3194 N N . ARG A 1 389 ? -21.104 -7.022 21.570 1.00 57.25 389 ARG A N 1
ATOM 3195 C CA . ARG A 1 389 ? -22.379 -7.682 21.279 1.00 57.25 389 ARG A CA 1
ATOM 3196 C C . ARG A 1 389 ? -23.403 -7.075 22.215 1.00 57.25 389 ARG A C 1
ATOM 3198 O O . ARG A 1 389 ? -23.428 -7.443 23.377 1.00 57.25 389 ARG A O 1
ATOM 3205 N N . TRP A 1 390 ? -24.243 -6.168 21.728 1.00 59.03 390 TRP A N 1
ATOM 3206 C CA . TRP A 1 390 ? -25.205 -5.440 22.557 1.00 59.03 390 TRP A CA 1
ATOM 3207 C C . TRP A 1 390 ? -26.014 -6.385 23.456 1.00 59.03 390 TRP A C 1
ATOM 3209 O O . TRP A 1 390 ? -26.353 -6.042 24.581 1.00 59.03 390 TRP A O 1
ATOM 3219 N N . HIS A 1 391 ? -26.220 -7.625 23.011 1.00 62.59 391 HIS A N 1
ATOM 3220 C CA . HIS A 1 391 ? -26.793 -8.718 23.788 1.00 62.59 391 HIS A CA 1
ATOM 3221 C C . HIS A 1 391 ? -26.083 -9.022 25.123 1.00 62.59 391 HIS A C 1
ATOM 3223 O O . HIS A 1 391 ? -26.781 -9.303 26.088 1.00 62.59 391 HIS A O 1
ATOM 3229 N N . THR A 1 392 ? -24.752 -8.945 25.239 1.00 66.56 392 THR A N 1
ATOM 3230 C CA . THR A 1 392 ? -24.021 -9.234 26.492 1.00 66.56 392 THR A CA 1
ATOM 3231 C C . THR A 1 392 ? -24.256 -8.181 27.572 1.00 66.56 392 THR A C 1
ATOM 3233 O O . THR A 1 392 ? -24.181 -8.509 28.753 1.00 66.56 392 THR A O 1
ATOM 3236 N N . VAL A 1 393 ? -24.599 -6.947 27.187 1.00 73.94 393 VAL A N 1
ATOM 3237 C CA . VAL A 1 393 ? -24.932 -5.855 28.117 1.00 73.94 393 VAL A CA 1
ATOM 3238 C C . VAL A 1 393 ? -26.448 -5.723 28.305 1.00 73.94 393 VAL A C 1
ATOM 3240 O O . VAL A 1 393 ? -26.919 -5.534 29.424 1.00 73.94 393 VAL A O 1
ATOM 3243 N N . LEU A 1 394 ? -27.240 -5.873 27.238 1.00 77.88 394 LEU A N 1
ATOM 3244 C CA . LEU A 1 394 ? -28.690 -5.659 27.268 1.00 77.88 394 LEU A CA 1
ATOM 3245 C C . LEU A 1 394 ? -29.473 -6.820 27.901 1.00 77.88 394 LEU A C 1
ATOM 3247 O O . LEU A 1 394 ? -30.430 -6.552 28.623 1.00 77.88 394 LEU A O 1
ATOM 3251 N N . LEU A 1 395 ? -29.092 -8.091 27.693 1.00 81.38 395 LEU A N 1
ATOM 3252 C CA . LEU A 1 395 ? -29.788 -9.224 28.333 1.00 81.38 395 LEU A CA 1
ATOM 3253 C C . LEU A 1 395 ? -29.779 -9.153 29.867 1.00 81.38 395 LEU A C 1
ATOM 3255 O O . LEU A 1 395 ? -30.858 -9.268 30.453 1.00 81.38 395 LEU A O 1
ATOM 3259 N N . PRO A 1 396 ? -28.628 -8.965 30.546 1.00 85.56 396 PRO A N 1
ATOM 3260 C CA . PRO A 1 396 ? -28.623 -8.888 32.003 1.00 85.56 396 PRO A CA 1
ATOM 3261 C C . PRO A 1 396 ? -29.412 -7.675 32.513 1.00 85.56 396 PRO A C 1
ATOM 3263 O O . PRO A 1 396 ? -30.112 -7.798 33.514 1.00 85.56 396 PRO A O 1
ATOM 3266 N N . LEU A 1 397 ? -29.395 -6.545 31.796 1.00 86.12 397 LEU A N 1
ATOM 3267 C CA . LEU A 1 397 ? -30.205 -5.361 32.113 1.00 86.12 397 LEU A CA 1
ATOM 3268 C C . LEU A 1 397 ? -31.714 -5.639 32.020 1.00 86.12 397 LEU A C 1
ATOM 3270 O O . LEU A 1 397 ? -32.467 -5.271 32.921 1.00 86.12 397 LEU A O 1
ATOM 3274 N N . ILE A 1 398 ? -32.155 -6.339 30.971 1.00 87.75 398 ILE A N 1
ATOM 3275 C CA . ILE A 1 398 ? -33.557 -6.743 30.792 1.00 87.75 398 ILE A CA 1
ATOM 3276 C C . ILE A 1 398 ? -33.979 -7.736 31.882 1.00 87.75 398 ILE A C 1
ATOM 3278 O O . ILE A 1 398 ? -35.049 -7.580 32.471 1.00 87.75 398 ILE A O 1
ATOM 3282 N N . ILE A 1 399 ? -33.137 -8.721 32.207 1.00 91.12 399 ILE A N 1
ATOM 3283 C CA . ILE A 1 399 ? -33.410 -9.685 33.284 1.00 91.12 399 ILE A CA 1
ATOM 3284 C C . ILE A 1 399 ? -33.531 -8.960 34.630 1.00 91.12 399 ILE A C 1
ATOM 3286 O O . ILE A 1 399 ? -34.467 -9.222 35.385 1.00 91.12 399 ILE A O 1
ATOM 3290 N N . LEU A 1 400 ? -32.643 -8.005 34.917 1.00 92.00 400 LEU A N 1
ATOM 3291 C CA . LEU A 1 400 ? -32.665 -7.229 36.157 1.00 92.00 400 LEU A CA 1
ATOM 3292 C C . LEU A 1 400 ? -33.922 -6.346 36.246 1.00 92.00 400 LEU A C 1
ATOM 3294 O O . LEU A 1 400 ? -34.546 -6.279 37.305 1.00 92.00 400 LEU A O 1
ATOM 3298 N N . LEU A 1 401 ? -34.367 -5.756 35.130 1.00 91.75 401 LEU A N 1
ATOM 3299 C CA . LEU A 1 401 ? -35.636 -5.021 35.046 1.00 91.75 401 LEU A CA 1
ATOM 3300 C C . LEU A 1 401 ? -36.857 -5.922 35.284 1.00 91.75 401 LEU A C 1
ATOM 3302 O O . LEU A 1 401 ? -37.773 -5.526 36.007 1.00 91.75 401 LEU A O 1
ATOM 3306 N N . ILE A 1 402 ? -36.873 -7.140 34.734 1.00 91.88 402 ILE A N 1
ATOM 3307 C CA . ILE A 1 402 ? -37.949 -8.118 34.967 1.00 91.88 402 ILE A CA 1
ATOM 3308 C C . ILE A 1 402 ? -37.970 -8.546 36.442 1.00 91.88 402 ILE A C 1
ATOM 3310 O O . ILE A 1 402 ? -39.030 -8.552 37.072 1.00 91.88 402 ILE A O 1
ATOM 3314 N N . LEU A 1 403 ? -36.811 -8.848 37.031 1.00 93.06 403 LEU A N 1
ATOM 3315 C CA . LEU A 1 403 ? -36.695 -9.205 38.449 1.00 93.06 403 LEU A CA 1
ATOM 3316 C C . LEU A 1 403 ? -37.130 -8.055 39.369 1.00 93.06 403 LEU A C 1
ATOM 3318 O O . LEU A 1 403 ? -37.884 -8.273 40.317 1.00 93.06 403 LEU A O 1
ATOM 3322 N N . ALA A 1 404 ? -36.737 -6.817 39.065 1.00 89.12 404 ALA A N 1
ATOM 3323 C CA . ALA A 1 404 ? -37.187 -5.645 39.809 1.00 89.12 404 ALA A CA 1
ATOM 3324 C C . ALA A 1 404 ? -38.708 -5.453 39.678 1.00 89.12 404 ALA A C 1
ATOM 3326 O O . ALA A 1 404 ? -39.401 -5.299 40.684 1.00 89.12 404 ALA A O 1
ATOM 3327 N N . SER A 1 405 ? -39.250 -5.524 38.459 1.00 85.69 405 SER A N 1
ATOM 3328 C CA . SER A 1 405 ? -40.686 -5.374 38.194 1.00 85.69 405 SER A CA 1
ATOM 3329 C C . SER A 1 405 ? -41.523 -6.432 38.920 1.00 85.69 405 SER A C 1
ATOM 3331 O O . SER A 1 405 ? -42.484 -6.098 39.619 1.00 85.69 405 SER A O 1
ATOM 3333 N N . THR A 1 406 ? -41.119 -7.704 38.847 1.00 90.62 406 THR A N 1
ATOM 3334 C CA . THR A 1 406 ? -41.781 -8.796 39.576 1.00 90.62 406 THR A CA 1
ATOM 3335 C C . THR A 1 406 ? -41.699 -8.591 41.090 1.00 90.62 406 THR A C 1
ATOM 3337 O O . THR A 1 406 ? -42.729 -8.671 41.765 1.00 90.62 406 THR A O 1
ATOM 3340 N N . TYR A 1 407 ? -40.532 -8.231 41.636 1.00 92.19 407 TYR A N 1
ATOM 3341 C CA . TYR A 1 407 ? -40.379 -7.899 43.056 1.00 92.19 407 TYR A CA 1
ATOM 3342 C C . TYR A 1 407 ? -41.326 -6.770 43.495 1.00 92.19 407 TYR A C 1
ATOM 3344 O O . TYR A 1 407 ? -42.063 -6.923 44.475 1.00 92.19 407 TYR A O 1
ATOM 3352 N N . PHE A 1 408 ? -41.367 -5.654 42.758 1.00 86.44 408 PHE A N 1
ATOM 3353 C CA . PHE A 1 408 ? -42.258 -4.532 43.062 1.00 86.44 408 PHE A CA 1
ATOM 3354 C C . PHE A 1 408 ? -43.736 -4.926 42.962 1.00 86.44 408 PHE A C 1
ATOM 3356 O O . PHE A 1 408 ? -44.523 -4.556 43.841 1.00 86.44 408 PHE A O 1
ATOM 3363 N N . TYR A 1 409 ? -44.115 -5.723 41.959 1.00 88.44 409 TYR A N 1
ATOM 3364 C CA . TYR A 1 409 ? -45.473 -6.242 41.799 1.00 88.44 409 TYR A CA 1
ATOM 3365 C C . TYR A 1 409 ? -45.904 -7.095 43.002 1.00 88.44 409 TYR A C 1
ATOM 3367 O O . TYR A 1 409 ? -46.946 -6.827 43.613 1.00 88.44 409 TYR A O 1
ATOM 3375 N N . PHE A 1 410 ? -45.091 -8.078 43.400 1.00 87.31 410 PHE A N 1
ATOM 3376 C CA . PHE A 1 410 ? -45.397 -8.952 44.537 1.00 87.31 410 PHE A CA 1
ATOM 3377 C C . PHE A 1 410 ? -45.420 -8.190 45.862 1.00 87.31 410 PHE A C 1
ATOM 3379 O O . PHE A 1 410 ? -46.347 -8.364 46.661 1.00 87.31 410 PHE A O 1
ATOM 3386 N N . ARG A 1 411 ? -44.455 -7.291 46.083 1.00 86.44 411 ARG A N 1
ATOM 3387 C CA . ARG A 1 411 ? -44.407 -6.433 47.274 1.00 86.44 411 ARG A CA 1
ATOM 3388 C C . ARG A 1 411 ? -45.675 -5.589 47.390 1.00 86.44 411 ARG A C 1
ATOM 3390 O O . ARG A 1 411 ? -46.291 -5.533 48.455 1.00 86.44 411 ARG A O 1
ATOM 3397 N N . HIS A 1 412 ? -46.102 -4.971 46.294 1.00 80.75 412 HIS A N 1
ATOM 3398 C CA . HIS A 1 412 ? -47.307 -4.151 46.254 1.00 80.75 412 HIS A CA 1
ATOM 3399 C C . HIS A 1 412 ? -48.589 -4.976 46.454 1.00 80.75 412 HIS A C 1
ATOM 3401 O O . HIS A 1 412 ? -49.480 -4.551 47.195 1.00 80.75 412 HIS A O 1
ATOM 3407 N N . LYS A 1 413 ? -48.668 -6.186 45.883 1.00 83.44 413 LYS A N 1
ATOM 3408 C CA . LYS A 1 413 ? -49.777 -7.124 46.119 1.00 83.44 413 LYS A CA 1
ATOM 3409 C C . L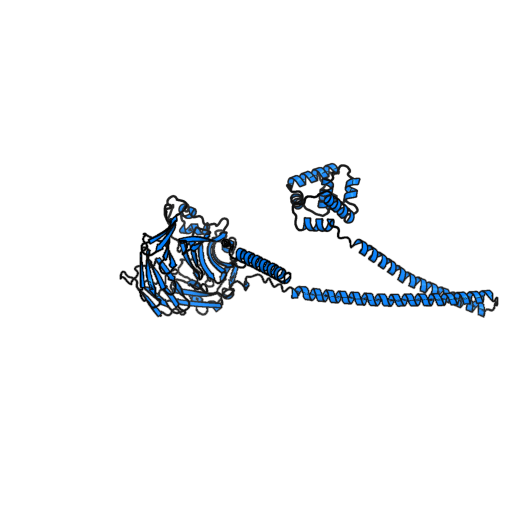YS A 1 413 ? -49.893 -7.509 47.600 1.00 83.44 413 LYS A C 1
ATOM 3411 O O . LYS A 1 413 ? -50.984 -7.398 48.159 1.00 83.44 413 LYS A O 1
ATOM 3416 N N . LYS A 1 414 ? -48.780 -7.876 48.250 1.00 85.75 414 LYS A N 1
ATOM 3417 C CA . LYS A 1 414 ? -48.738 -8.244 49.681 1.00 85.75 414 LYS A CA 1
ATOM 3418 C C . LYS A 1 414 ? -49.184 -7.087 50.582 1.00 85.75 414 LYS A C 1
ATOM 3420 O O . LYS A 1 414 ? -50.009 -7.268 51.471 1.00 85.75 414 LYS A O 1
ATOM 3425 N N . ILE A 1 415 ? -48.708 -5.875 50.294 1.00 81.50 415 ILE A N 1
ATOM 3426 C CA . ILE A 1 415 ? -49.112 -4.647 50.996 1.00 81.50 415 ILE A CA 1
ATOM 3427 C C . ILE A 1 415 ? -50.621 -4.392 50.873 1.00 81.50 415 ILE A C 1
ATOM 3429 O O . ILE A 1 415 ? -51.273 -4.065 51.863 1.00 81.50 415 ILE A O 1
ATOM 3433 N N . ARG A 1 416 ? -51.192 -4.533 49.669 1.00 80.81 416 ARG A N 1
ATOM 3434 C CA . ARG A 1 416 ? -52.633 -4.327 49.450 1.00 80.81 416 ARG A CA 1
ATOM 3435 C C . ARG A 1 416 ? -53.476 -5.335 50.226 1.00 80.81 416 ARG A C 1
ATOM 3437 O O . ARG A 1 416 ? -54.526 -4.964 50.740 1.00 80.81 416 ARG A O 1
ATOM 3444 N N . GLN A 1 417 ? -53.036 -6.588 50.304 1.00 84.75 417 GLN A N 1
ATOM 3445 C CA . GLN A 1 417 ? -53.730 -7.621 51.075 1.00 84.75 417 GLN A CA 1
ATOM 3446 C C . GLN A 1 417 ? -53.719 -7.311 52.577 1.00 84.75 417 GLN A C 1
ATOM 3448 O O . GLN A 1 417 ? -54.783 -7.331 53.191 1.00 84.75 417 GLN A O 1
ATOM 3453 N N . ALA A 1 418 ? -52.567 -6.925 53.134 1.00 83.75 418 ALA A N 1
ATOM 3454 C CA . ALA A 1 418 ? -52.461 -6.528 54.539 1.00 83.75 418 ALA A CA 1
ATOM 3455 C C . ALA A 1 418 ? -53.372 -5.332 54.877 1.00 83.75 418 ALA A C 1
ATOM 3457 O O . ALA A 1 418 ? -54.071 -5.341 55.886 1.00 83.75 418 ALA A O 1
ATOM 3458 N N . LEU A 1 419 ? -53.451 -4.332 53.991 1.00 82.75 419 LEU A N 1
ATOM 3459 C CA . LEU A 1 419 ? -54.338 -3.179 54.193 1.00 82.75 419 LEU A CA 1
ATOM 3460 C C . LEU A 1 419 ? -55.821 -3.549 54.157 1.00 82.75 419 LEU A C 1
ATOM 3462 O O . LEU A 1 419 ? -56.607 -2.992 54.918 1.00 82.75 419 LEU A O 1
ATOM 3466 N N . LYS A 1 420 ? -56.215 -4.490 53.291 1.00 85.88 420 LYS A N 1
ATOM 3467 C CA . LYS A 1 420 ? -57.595 -4.993 53.262 1.00 85.88 420 LYS A CA 1
ATOM 3468 C C . LYS A 1 420 ? -57.965 -5.701 54.566 1.00 85.88 420 LYS A C 1
ATOM 3470 O O . LYS A 1 420 ? -59.084 -5.528 55.034 1.00 85.88 420 LYS A O 1
ATOM 3475 N N . GLN A 1 421 ? -57.041 -6.465 55.149 1.00 86.75 421 GLN A N 1
ATOM 3476 C CA . GLN A 1 421 ? -57.261 -7.146 56.427 1.00 86.75 421 GLN A CA 1
ATOM 3477 C C . GLN A 1 421 ? -57.421 -6.149 57.578 1.00 86.75 421 GLN A C 1
ATOM 3479 O O . GLN A 1 421 ? -58.408 -6.237 58.299 1.00 86.75 421 GLN A O 1
ATOM 3484 N N . ILE A 1 422 ? -56.533 -5.153 57.676 1.00 85.50 422 ILE A N 1
ATOM 3485 C CA . ILE A 1 422 ? -56.613 -4.098 58.701 1.00 85.50 422 ILE A CA 1
ATOM 3486 C C . ILE A 1 422 ? -57.946 -3.341 58.612 1.00 85.50 422 ILE A C 1
ATOM 3488 O O . ILE A 1 422 ? -58.615 -3.158 59.623 1.00 85.50 422 ILE A O 1
ATOM 3492 N N . LYS A 1 423 ? -58.384 -2.959 57.403 1.00 85.81 423 LYS A N 1
ATOM 3493 C CA . LYS A 1 423 ? -59.673 -2.268 57.213 1.00 85.81 423 LYS A CA 1
ATOM 3494 C C . LYS A 1 423 ? -60.872 -3.125 57.622 1.00 85.81 423 LYS A C 1
ATOM 3496 O O . LYS A 1 423 ? -61.798 -2.608 58.233 1.00 85.81 423 LYS A O 1
ATOM 3501 N N . LYS A 1 424 ? -60.848 -4.423 57.303 1.00 88.81 424 LYS A N 1
ATOM 3502 C CA . LYS A 1 424 ? -61.911 -5.362 57.691 1.00 88.81 424 LYS A CA 1
ATOM 3503 C C . LYS A 1 424 ? -61.957 -5.580 59.208 1.00 88.81 424 LYS A C 1
ATOM 3505 O O . LYS A 1 424 ? -63.036 -5.703 59.776 1.00 88.81 424 LYS A O 1
ATOM 3510 N N . GLN A 1 425 ? -60.796 -5.637 59.856 1.00 87.19 425 GLN A N 1
ATOM 3511 C CA . GLN A 1 425 ? -60.709 -5.759 61.308 1.00 87.19 425 GLN A CA 1
ATOM 3512 C C . GLN A 1 425 ? -61.239 -4.499 61.998 1.00 87.19 425 GLN A C 1
ATOM 3514 O O . GLN A 1 425 ? -62.035 -4.609 62.922 1.00 87.19 425 GLN A O 1
ATOM 3519 N N . LEU A 1 426 ? -60.891 -3.315 61.485 1.00 87.88 426 LEU A N 1
ATOM 3520 C CA . LEU A 1 426 ? -61.390 -2.045 62.008 1.00 87.88 426 LEU A CA 1
ATOM 3521 C C . LEU A 1 426 ? -62.922 -1.943 61.906 1.00 87.88 426 LEU A C 1
ATOM 3523 O O . LEU A 1 426 ? -63.568 -1.618 62.895 1.00 87.88 426 LEU A O 1
ATOM 3527 N N . SER A 1 427 ? -63.515 -2.306 60.759 1.00 86.88 427 SER A N 1
ATOM 3528 C CA . SER A 1 427 ? -64.978 -2.279 60.602 1.00 86.88 427 SER A CA 1
ATOM 3529 C C . SER A 1 427 ? -65.687 -3.251 61.549 1.00 86.88 427 SER A C 1
ATOM 3531 O O . SER A 1 427 ? -66.710 -2.908 62.131 1.00 86.88 427 SER A O 1
ATOM 3533 N N . SER A 1 428 ? -65.124 -4.449 61.741 1.00 89.00 428 SER A N 1
ATOM 3534 C CA . SER A 1 428 ? -65.669 -5.432 62.685 1.00 89.00 428 SER A CA 1
ATOM 3535 C C . SER A 1 428 ? -65.589 -4.933 64.130 1.00 89.00 428 SER A C 1
ATOM 3537 O O . SER A 1 428 ? -66.541 -5.094 64.888 1.00 89.00 428 SER A O 1
ATOM 3539 N N . ASN A 1 429 ? -64.472 -4.312 64.516 1.00 88.25 429 ASN A N 1
ATOM 3540 C CA . ASN A 1 429 ? -64.291 -3.772 65.860 1.00 88.25 429 ASN A CA 1
ATOM 3541 C C . ASN A 1 429 ? -65.228 -2.584 66.130 1.00 88.25 429 ASN A C 1
ATOM 3543 O O . ASN A 1 429 ? -65.736 -2.453 67.238 1.00 88.25 429 ASN A O 1
ATOM 3547 N N . GLU A 1 430 ? -65.483 -1.727 65.138 1.00 87.75 430 GLU A N 1
ATOM 3548 C CA . GLU A 1 430 ? -66.438 -0.616 65.258 1.00 87.75 430 GLU A CA 1
ATOM 3549 C C . GLU A 1 430 ? -67.882 -1.102 65.469 1.00 87.75 430 GLU A C 1
ATOM 3551 O O . GLU A 1 430 ? -68.629 -0.495 66.237 1.00 87.75 430 GLU A O 1
ATOM 3556 N N . GLU A 1 431 ? -68.286 -2.204 64.831 1.00 90.06 431 GLU A N 1
ATOM 3557 C CA . GLU A 1 431 ? -69.595 -2.830 65.065 1.00 90.06 431 GLU A CA 1
ATOM 3558 C C . GLU A 1 431 ? -69.705 -3.426 66.474 1.00 90.06 431 GLU A C 1
ATOM 3560 O O . GLU A 1 431 ? -70.707 -3.206 67.159 1.00 90.06 431 GLU A O 1
ATOM 3565 N N . ILE A 1 432 ? -68.658 -4.118 66.936 1.00 89.31 432 ILE A N 1
ATOM 3566 C CA . ILE A 1 432 ? -68.589 -4.675 68.295 1.00 89.31 432 ILE A CA 1
ATOM 3567 C C . ILE A 1 432 ? -68.655 -3.555 69.340 1.00 89.31 432 ILE A C 1
ATOM 3569 O O . ILE A 1 432 ? -69.444 -3.642 70.279 1.00 89.31 432 ILE A O 1
ATOM 3573 N N . LEU A 1 433 ? -67.902 -2.465 69.149 1.00 87.62 433 LEU A N 1
ATOM 3574 C CA . LEU A 1 433 ? -67.946 -1.305 70.040 1.00 87.62 433 LEU A CA 1
ATOM 3575 C C . LEU A 1 433 ? -69.347 -0.702 70.114 1.00 87.62 433 LEU A C 1
ATOM 3577 O O . LEU A 1 433 ? -69.821 -0.438 71.216 1.00 87.62 433 LEU A O 1
ATOM 3581 N N . LYS A 1 434 ? -70.044 -0.530 68.982 1.00 88.88 434 LYS A N 1
ATOM 3582 C CA . LYS A 1 434 ? -71.436 -0.046 68.981 1.00 88.88 434 LYS A CA 1
ATOM 3583 C C . LYS A 1 434 ? -72.350 -0.958 69.795 1.00 88.88 434 LYS A C 1
ATOM 3585 O O . LYS A 1 434 ? -73.163 -0.464 70.573 1.00 88.88 434 LYS A O 1
ATOM 3590 N N . HIS A 1 435 ? -72.204 -2.273 69.641 1.00 88.88 435 HIS A N 1
ATOM 3591 C CA . HIS A 1 435 ? -72.973 -3.242 70.416 1.00 88.88 435 HIS A CA 1
ATOM 3592 C C . HIS A 1 435 ? -72.696 -3.138 71.919 1.00 88.88 435 HIS A C 1
ATOM 3594 O O . HIS A 1 435 ? -73.649 -3.034 72.692 1.00 88.88 435 HIS A O 1
ATOM 3600 N N . TYR A 1 436 ? -71.426 -3.091 72.328 1.00 86.31 436 TYR A N 1
ATOM 3601 C CA . TYR A 1 436 ? -71.049 -2.965 73.737 1.00 86.31 436 TYR A CA 1
ATOM 3602 C C . TYR A 1 436 ? -71.521 -1.651 74.358 1.00 86.31 436 TYR A C 1
ATOM 3604 O O . TYR A 1 436 ? -72.038 -1.666 75.469 1.00 86.31 436 TYR A O 1
ATOM 3612 N N . HIS A 1 437 ? -71.447 -0.533 73.633 1.00 84.06 437 HIS A N 1
ATOM 3613 C CA . HIS A 1 437 ? -71.967 0.752 74.109 1.00 84.06 437 HIS A CA 1
ATOM 3614 C C . HIS A 1 437 ? -73.483 0.706 74.353 1.00 84.06 437 HIS A C 1
ATOM 3616 O O . HIS A 1 437 ? -73.960 1.160 75.392 1.00 84.06 437 HIS A O 1
ATOM 3622 N N . ILE A 1 438 ? -74.246 0.105 73.434 1.00 86.50 438 ILE A N 1
ATOM 3623 C CA . ILE A 1 438 ? -75.701 -0.052 73.581 1.00 86.50 438 ILE A CA 1
ATOM 3624 C C . ILE A 1 438 ? -76.041 -0.966 74.767 1.00 86.50 438 ILE A C 1
ATOM 3626 O O . ILE A 1 438 ? -76.986 -0.693 75.508 1.00 86.50 438 ILE A O 1
ATOM 3630 N N . GLU A 1 439 ? -75.309 -2.067 74.946 1.00 84.94 439 GLU A N 1
ATOM 3631 C CA . GLU A 1 439 ? -75.508 -2.993 76.067 1.00 84.94 439 GLU A CA 1
ATOM 3632 C C . GLU A 1 439 ? -75.186 -2.325 77.410 1.00 84.94 439 GLU A C 1
ATOM 3634 O O . GLU A 1 439 ? -75.959 -2.440 78.365 1.00 84.94 439 GLU A O 1
ATOM 3639 N N . LEU A 1 440 ? -74.112 -1.538 77.454 1.00 82.69 440 LEU A N 1
ATOM 3640 C CA . LEU A 1 440 ? -73.709 -0.772 78.624 1.00 82.69 440 LEU A CA 1
ATOM 3641 C C . LEU A 1 440 ? -74.738 0.304 79.004 1.00 82.69 440 LEU A C 1
ATOM 3643 O O . LEU A 1 440 ? -75.096 0.441 80.174 1.00 82.69 440 LEU A O 1
ATOM 3647 N N . GLU A 1 441 ? -75.279 1.034 78.026 1.00 81.00 441 GLU A N 1
ATOM 3648 C CA . GLU A 1 441 ? -76.350 2.011 78.259 1.00 81.00 441 GLU A CA 1
ATOM 3649 C C . GLU A 1 441 ? -77.640 1.365 78.771 1.00 81.00 441 GLU A C 1
ATOM 3651 O O . GLU A 1 441 ? -78.312 1.926 79.640 1.00 81.00 441 GLU A O 1
ATOM 3656 N N . LYS A 1 442 ? -77.996 0.182 78.255 1.00 82.56 442 LYS A N 1
ATOM 3657 C CA . LYS A 1 442 ? -79.152 -0.581 78.744 1.00 82.56 442 LYS A CA 1
ATOM 3658 C C . LYS A 1 442 ? -78.961 -1.003 80.199 1.00 82.56 442 LYS A C 1
ATOM 3660 O O . LYS A 1 442 ? -79.885 -0.821 80.987 1.00 82.56 442 LYS A O 1
ATOM 3665 N N . MET A 1 443 ? -77.769 -1.489 80.559 1.00 74.69 443 MET A N 1
ATOM 3666 C CA . MET A 1 443 ? -77.433 -1.850 81.942 1.00 74.69 443 MET A CA 1
ATOM 3667 C C . MET A 1 443 ? -77.443 -0.637 82.883 1.00 74.69 443 MET A C 1
ATOM 3669 O O . MET A 1 443 ? -77.929 -0.741 84.006 1.00 74.69 443 MET A O 1
ATOM 3673 N N . ARG A 1 444 ? -76.983 0.536 82.422 1.00 73.50 444 ARG A N 1
ATOM 3674 C CA . ARG A 1 444 ? -77.040 1.787 83.201 1.00 73.50 444 ARG A CA 1
ATOM 3675 C C . ARG A 1 444 ? -78.474 2.278 83.440 1.00 73.50 444 ARG A C 1
ATOM 3677 O O . ARG A 1 444 ? -78.752 2.831 84.498 1.00 73.50 444 ARG A O 1
ATOM 3684 N N . LYS A 1 445 ? -79.391 2.077 82.485 1.00 73.12 445 LYS A N 1
ATOM 3685 C CA . LYS A 1 445 ? -80.803 2.504 82.591 1.00 73.12 445 LYS A CA 1
ATOM 3686 C C . LYS A 1 445 ? -81.691 1.553 83.405 1.00 73.12 445 LYS A C 1
ATOM 3688 O O . LYS A 1 445 ? -82.772 1.967 83.807 1.00 73.12 445 LYS A O 1
ATOM 3693 N N . SER A 1 446 ? -81.280 0.304 83.640 1.00 67.62 446 SER A N 1
ATOM 3694 C CA . SER A 1 446 ? -82.114 -0.712 84.303 1.00 67.62 446 SER A CA 1
ATOM 3695 C C . SER A 1 446 ? -82.042 -0.739 85.842 1.00 67.62 446 SER A C 1
ATOM 3697 O O . SER A 1 446 ? -82.669 -1.608 86.435 1.00 67.62 446 SER A O 1
ATOM 3699 N N . SER A 1 447 ? -81.318 0.179 86.500 1.00 55.75 447 SER A N 1
ATOM 3700 C CA . SER A 1 447 ? -81.319 0.425 87.964 1.00 55.75 447 SER A CA 1
ATOM 3701 C C . SER A 1 447 ? -81.403 -0.809 88.891 1.00 55.75 447 SER A C 1
ATOM 3703 O O . SER A 1 447 ? -82.173 -0.820 89.848 1.00 55.75 447 SER A O 1
ATOM 3705 N N . THR A 1 448 ? -80.585 -1.841 88.664 1.00 56.00 448 THR A N 1
ATOM 3706 C CA . THR A 1 448 ? -80.365 -2.924 89.645 1.00 56.00 448 THR A CA 1
ATOM 3707 C C . THR A 1 448 ? -78.960 -2.816 90.237 1.00 56.00 448 THR A C 1
ATOM 3709 O O . THR A 1 448 ? -77.985 -3.206 89.590 1.00 56.00 448 THR A O 1
ATOM 3712 N N . GLU A 1 449 ? -78.853 -2.299 91.466 1.00 59.84 449 GLU A N 1
ATOM 3713 C CA . GLU A 1 449 ? -77.620 -2.215 92.271 1.00 59.84 449 GLU A CA 1
ATOM 3714 C C . GLU A 1 449 ? -77.278 -3.583 92.890 1.00 59.84 449 GLU A C 1
ATOM 3716 O O . GLU A 1 449 ? -77.369 -3.801 94.095 1.00 59.84 449 GLU A O 1
ATOM 3721 N N . THR A 1 450 ? -76.933 -4.564 92.056 1.00 64.94 450 THR A N 1
ATOM 3722 C CA . THR A 1 450 ? -76.399 -5.853 92.520 1.00 64.94 450 THR A CA 1
ATOM 3723 C C . THR A 1 450 ? -74.884 -5.859 92.313 1.00 64.94 450 THR A C 1
ATOM 3725 O O . THR A 1 450 ? -74.390 -5.401 91.288 1.00 64.94 450 THR A O 1
ATOM 3728 N N . THR A 1 451 ? -74.106 -6.404 93.248 1.00 66.38 451 THR A N 1
ATOM 3729 C CA . THR A 1 451 ? -72.633 -6.481 93.121 1.00 66.38 451 THR A CA 1
ATOM 3730 C C . THR A 1 451 ? -72.184 -7.161 91.820 1.00 66.38 451 THR A C 1
ATOM 3732 O O . THR A 1 451 ? -71.219 -6.729 91.195 1.00 66.38 451 THR A O 1
ATOM 3735 N N . ALA A 1 452 ? -72.943 -8.156 91.350 1.00 72.00 452 ALA A N 1
ATOM 3736 C CA . ALA A 1 452 ? -72.702 -8.842 90.082 1.00 72.00 452 ALA A CA 1
ATOM 3737 C C . ALA A 1 452 ? -72.957 -7.973 88.830 1.00 72.00 452 ALA A C 1
ATOM 3739 O O . ALA A 1 452 ? -72.253 -8.134 87.834 1.00 72.00 452 ALA A O 1
ATOM 3740 N N . SER A 1 453 ? -73.931 -7.050 88.849 1.00 68.19 453 SER A N 1
ATOM 3741 C CA . SER A 1 453 ? -74.198 -6.158 87.707 1.00 68.19 453 SER A CA 1
ATOM 3742 C C . SER A 1 453 ? -73.148 -5.055 87.603 1.00 68.19 453 SER A C 1
ATOM 3744 O O . SER A 1 453 ? -72.700 -4.762 86.499 1.00 68.19 453 SER A O 1
ATOM 3746 N N . ILE A 1 454 ? -72.693 -4.524 88.743 1.00 71.88 454 ILE A N 1
ATOM 3747 C CA . ILE A 1 454 ? -71.594 -3.548 88.825 1.00 71.88 454 ILE A CA 1
ATOM 3748 C C . ILE A 1 454 ? -70.290 -4.162 88.300 1.00 71.88 454 ILE A C 1
ATOM 3750 O O . ILE A 1 454 ? -69.593 -3.548 87.490 1.00 71.88 454 ILE A O 1
ATOM 3754 N N . GLN A 1 455 ? -69.983 -5.398 88.706 1.00 78.56 455 GLN A N 1
ATOM 3755 C CA . GLN A 1 455 ? -68.801 -6.108 88.223 1.00 78.56 455 GLN A CA 1
ATOM 3756 C C . GLN A 1 455 ? -68.874 -6.371 86.712 1.00 78.56 455 GLN A C 1
ATOM 3758 O O . GLN A 1 455 ? -67.924 -6.077 85.991 1.00 78.56 455 GLN A O 1
ATOM 3763 N N . LYS A 1 456 ? -70.024 -6.831 86.207 1.00 80.81 456 LYS A N 1
ATOM 3764 C CA . LYS A 1 456 ? -70.217 -7.072 84.772 1.00 80.81 456 LYS A CA 1
ATOM 3765 C C . LYS A 1 456 ? -70.153 -5.786 83.940 1.00 80.81 456 LYS A C 1
ATOM 3767 O O . LYS A 1 456 ? -69.613 -5.807 82.836 1.00 80.81 456 LYS A O 1
ATOM 3772 N N . SER A 1 457 ? -70.664 -4.661 84.450 1.00 77.50 457 SER A N 1
ATOM 3773 C CA . SER A 1 457 ? -70.504 -3.367 83.777 1.00 77.50 457 SER A CA 1
ATOM 3774 C C . SER A 1 457 ? -69.048 -2.907 83.757 1.00 77.50 457 SER A C 1
ATOM 3776 O O . SER A 1 457 ? -68.599 -2.442 82.719 1.00 77.50 457 SER A O 1
ATOM 3778 N N . ALA A 1 458 ? -68.290 -3.101 84.842 1.00 81.12 458 ALA A N 1
ATOM 3779 C CA . ALA A 1 458 ? -66.872 -2.743 84.895 1.00 81.12 458 ALA A CA 1
ATOM 3780 C C . ALA A 1 458 ? -66.016 -3.599 83.939 1.00 81.12 458 ALA A C 1
ATOM 3782 O O . ALA A 1 458 ? -65.139 -3.076 83.255 1.00 81.12 458 ALA A O 1
ATOM 3783 N N . GLU A 1 459 ? -66.306 -4.900 83.831 1.00 85.31 459 GLU A N 1
ATOM 3784 C CA . GLU A 1 459 ? -65.664 -5.797 82.859 1.00 85.31 459 GLU A CA 1
ATOM 3785 C C . GLU A 1 459 ? -65.966 -5.375 81.410 1.00 85.31 459 GLU A C 1
ATOM 3787 O O . GLU A 1 459 ? -65.070 -5.376 80.562 1.00 85.31 459 GLU A O 1
ATOM 3792 N N . LEU A 1 460 ? -67.206 -4.963 81.120 1.00 84.25 460 LEU A N 1
ATOM 3793 C CA . LEU A 1 460 ? -67.592 -4.475 79.795 1.00 84.25 460 LEU A CA 1
ATOM 3794 C C . LEU A 1 460 ? -66.937 -3.119 79.467 1.00 84.25 460 LEU A C 1
ATOM 3796 O O . LEU A 1 460 ? -66.465 -2.933 78.347 1.00 84.25 460 LEU A O 1
ATOM 3800 N N . GLU A 1 461 ? -66.834 -2.201 80.436 1.00 83.94 461 GLU A N 1
ATOM 3801 C CA . GLU A 1 461 ? -66.088 -0.936 80.288 1.00 83.94 461 GLU A CA 1
ATOM 3802 C C . GLU A 1 461 ? -64.605 -1.189 80.003 1.00 83.94 461 GLU A C 1
ATOM 3804 O O . GLU A 1 461 ? -64.025 -0.556 79.119 1.00 83.94 461 GLU A O 1
ATOM 3809 N N . GLN A 1 462 ? -63.999 -2.163 80.686 1.00 88.44 462 GLN A N 1
ATOM 3810 C CA . GLN A 1 462 ? -62.615 -2.553 80.435 1.00 88.44 462 GLN A CA 1
ATOM 3811 C C . GLN A 1 462 ? -62.429 -3.126 79.021 1.00 88.44 462 GLN A C 1
ATOM 3813 O O . GLN A 1 462 ? -61.445 -2.808 78.352 1.00 88.44 462 GLN A O 1
ATOM 3818 N N . GLN A 1 463 ? -63.368 -3.946 78.538 1.00 88.94 463 GLN A N 1
ATOM 3819 C CA . GLN A 1 463 ? -63.324 -4.481 77.173 1.00 88.94 463 GLN A CA 1
ATOM 3820 C C . GLN A 1 463 ? -63.479 -3.388 76.111 1.00 88.94 463 GLN A C 1
ATOM 3822 O O . GLN A 1 463 ? -62.755 -3.418 75.116 1.00 88.94 463 GLN A O 1
ATOM 3827 N N . ILE A 1 464 ? -64.371 -2.415 76.328 1.00 87.94 464 ILE A N 1
ATOM 3828 C CA . ILE A 1 464 ? -64.524 -1.242 75.455 1.00 87.94 464 ILE A CA 1
ATOM 3829 C C . ILE A 1 464 ? -63.204 -0.470 75.383 1.00 87.94 464 ILE A C 1
ATOM 3831 O O . ILE A 1 464 ? -62.680 -0.266 74.290 1.00 87.94 464 ILE A O 1
ATOM 3835 N N . TYR A 1 465 ? -62.621 -0.134 76.537 1.00 87.19 465 TYR A N 1
ATOM 3836 C CA . TYR A 1 465 ? -61.376 0.630 76.616 1.00 87.19 465 TYR A CA 1
ATOM 3837 C C . TYR A 1 465 ? -60.212 -0.049 75.874 1.00 87.19 465 TYR A C 1
ATOM 3839 O O . TYR A 1 465 ? -59.489 0.590 75.107 1.00 87.19 465 TYR A O 1
ATOM 3847 N N . LEU A 1 466 ? -60.045 -1.365 76.046 1.00 89.94 466 LEU A N 1
ATOM 3848 C CA . LEU A 1 466 ? -58.993 -2.121 75.360 1.00 89.94 466 LEU A CA 1
ATOM 3849 C C . LEU A 1 466 ? -59.199 -2.165 73.838 1.00 89.94 466 LEU A C 1
ATOM 3851 O O . LEU A 1 466 ? -58.237 -2.010 73.083 1.00 89.94 466 LEU A O 1
ATOM 3855 N N . LEU A 1 467 ? -60.439 -2.356 73.375 1.00 87.69 467 LEU A N 1
ATOM 3856 C CA . LEU A 1 467 ? -60.742 -2.398 71.942 1.00 87.69 467 LEU A CA 1
ATOM 3857 C C . LEU A 1 467 ? -60.595 -1.016 71.282 1.00 87.69 467 LEU A C 1
ATOM 3859 O O . LEU A 1 467 ? -60.212 -0.924 70.114 1.00 87.69 467 LEU A O 1
ATOM 3863 N N . GLU A 1 468 ? -60.877 0.059 72.021 1.00 88.19 468 GLU A N 1
ATOM 3864 C CA . GLU A 1 468 ? -60.672 1.441 71.578 1.00 88.19 468 GLU A CA 1
ATOM 3865 C C . GLU A 1 468 ? -59.192 1.759 71.376 1.00 88.19 468 GLU A C 1
ATOM 3867 O O . GLU A 1 468 ? -58.828 2.268 70.314 1.00 88.19 468 GLU A O 1
ATOM 3872 N N . ILE A 1 469 ? -58.328 1.377 72.325 1.00 88.94 469 ILE A N 1
ATOM 3873 C CA . ILE A 1 469 ? -56.869 1.501 72.172 1.00 88.94 469 ILE A CA 1
ATOM 3874 C C . ILE A 1 469 ? -56.398 0.749 70.924 1.00 88.94 469 ILE A C 1
ATOM 3876 O O . ILE A 1 469 ? -55.687 1.311 70.090 1.00 88.94 469 ILE A O 1
ATOM 3880 N N . GLN A 1 470 ? -56.839 -0.500 70.750 1.00 89.38 470 GLN A N 1
ATOM 3881 C CA . GLN A 1 470 ? -56.466 -1.309 69.590 1.00 89.38 470 GLN A CA 1
ATOM 3882 C C . GLN A 1 470 ? -56.916 -0.667 68.264 1.00 89.38 470 GLN A C 1
ATOM 3884 O O . GLN A 1 470 ? -56.191 -0.700 67.267 1.00 89.38 470 GLN A O 1
ATOM 3889 N N . ASN A 1 471 ? -58.106 -0.065 68.226 1.00 87.56 471 ASN A N 1
ATOM 3890 C CA . ASN A 1 471 ? -58.596 0.637 67.043 1.00 87.56 471 ASN A CA 1
ATOM 3891 C C . ASN A 1 471 ? -57.809 1.917 66.752 1.00 87.56 471 ASN A C 1
ATOM 3893 O O . ASN A 1 471 ? -57.536 2.194 65.582 1.00 87.56 471 ASN A O 1
ATOM 3897 N N . GLU A 1 472 ? -57.422 2.680 67.773 1.00 87.44 472 GLU A N 1
ATOM 3898 C CA . GLU A 1 472 ? -56.573 3.860 67.596 1.00 87.44 472 GLU A CA 1
ATOM 3899 C C . GLU A 1 472 ? -55.193 3.488 67.035 1.00 87.44 472 GLU A C 1
ATOM 3901 O O . GLU A 1 472 ? -54.733 4.115 66.077 1.00 87.44 472 GLU A O 1
ATOM 3906 N N . GLU A 1 473 ? -54.577 2.398 67.503 1.00 87.69 473 GLU A N 1
ATOM 3907 C CA . GLU A 1 473 ? -53.328 1.881 66.921 1.00 87.69 473 GLU A CA 1
ATOM 3908 C C . GLU A 1 473 ? -53.492 1.499 65.437 1.00 87.69 473 GLU A C 1
ATOM 3910 O O . GLU A 1 473 ? -52.690 1.888 64.577 1.00 87.69 473 GLU A O 1
ATOM 3915 N N . LEU A 1 474 ? -54.564 0.775 65.089 1.00 87.12 474 LEU A N 1
ATOM 3916 C CA . LEU A 1 474 ? -54.841 0.382 63.702 1.00 87.12 474 LEU A CA 1
ATOM 3917 C C . LEU A 1 474 ? -55.105 1.594 62.792 1.00 87.12 474 LEU A C 1
ATOM 3919 O O . LEU A 1 474 ? -54.640 1.618 61.644 1.00 87.12 474 LEU A O 1
ATOM 3923 N N . LYS A 1 475 ? -55.807 2.619 63.289 1.00 86.50 475 LYS A N 1
ATOM 3924 C CA . LYS A 1 475 ? -56.038 3.880 62.567 1.00 86.50 475 LYS A CA 1
ATOM 3925 C C . LYS A 1 475 ? -54.737 4.644 62.338 1.00 86.50 475 LYS A C 1
ATOM 3927 O O . LYS A 1 475 ? -54.511 5.114 61.221 1.00 86.50 475 LYS A O 1
ATOM 3932 N N . GLN A 1 476 ? -53.844 4.710 63.328 1.00 85.31 476 GLN A N 1
ATOM 3933 C CA . GLN A 1 476 ? -52.523 5.327 63.162 1.00 85.31 476 GLN A CA 1
ATOM 3934 C C . GLN A 1 476 ? -51.708 4.632 62.060 1.00 85.31 476 GLN A C 1
ATOM 3936 O O . GLN A 1 476 ? -51.141 5.297 61.185 1.00 85.31 476 GLN A O 1
ATOM 3941 N N . HIS A 1 477 ? -51.713 3.294 62.018 1.00 82.81 477 HIS A N 1
ATOM 3942 C CA . HIS A 1 477 ? -51.055 2.528 60.953 1.00 82.81 477 HIS A CA 1
ATOM 3943 C C . HIS A 1 477 ? -51.607 2.826 59.545 1.00 82.81 477 HIS A C 1
ATOM 3945 O O . HIS A 1 477 ? -50.846 2.805 58.567 1.00 82.81 477 HIS A O 1
ATOM 3951 N N . LEU A 1 478 ? -52.907 3.116 59.419 1.00 81.75 478 LEU A N 1
ATOM 3952 C CA . LEU A 1 478 ? -53.534 3.529 58.159 1.00 81.75 478 LEU A CA 1
ATOM 3953 C C . LEU A 1 478 ? -53.176 4.975 57.785 1.00 81.75 478 LEU A C 1
ATOM 3955 O O . LEU A 1 478 ? -52.749 5.212 56.651 1.00 81.75 478 LEU A O 1
ATOM 3959 N N . ALA A 1 479 ? -53.264 5.912 58.732 1.00 80.25 479 ALA A N 1
ATOM 3960 C CA . ALA A 1 479 ? -53.009 7.338 58.516 1.00 80.25 479 ALA A CA 1
ATOM 3961 C C . ALA A 1 479 ? -51.584 7.609 58.004 1.00 80.25 479 ALA A C 1
ATOM 3963 O O . ALA A 1 479 ? -51.395 8.308 57.006 1.00 80.25 479 ALA A O 1
ATOM 3964 N N . VAL A 1 480 ? -50.574 6.959 58.598 1.00 81.12 480 VAL A N 1
ATOM 3965 C CA . VAL A 1 480 ? -49.168 7.047 58.149 1.00 81.12 480 VAL A CA 1
ATOM 3966 C C . VAL A 1 480 ? -49.014 6.619 56.684 1.00 81.12 480 VAL A C 1
ATOM 3968 O O . VAL A 1 480 ? -48.142 7.105 55.955 1.00 81.12 480 VAL A O 1
ATOM 3971 N N . ARG A 1 481 ? -49.846 5.685 56.219 1.00 75.06 481 ARG A N 1
ATOM 3972 C CA . ARG A 1 481 ? -49.761 5.141 54.864 1.00 75.06 481 ARG A CA 1
ATOM 3973 C C . ARG A 1 481 ? -50.537 5.962 53.843 1.00 75.06 481 ARG A C 1
ATOM 3975 O O . ARG A 1 481 ? -50.094 6.051 52.699 1.00 75.06 481 ARG A O 1
ATOM 3982 N N . GLU A 1 482 ? -51.639 6.577 54.252 1.00 73.44 482 GLU A N 1
ATOM 3983 C CA . GLU A 1 482 ? -52.398 7.527 53.434 1.00 73.44 482 GLU A CA 1
ATOM 3984 C C . GLU A 1 482 ? -51.613 8.826 53.215 1.00 73.44 482 GLU A C 1
ATOM 3986 O O . GLU A 1 482 ? -51.498 9.268 52.072 1.00 73.44 482 GLU A O 1
ATOM 3991 N N . GLN A 1 483 ? -50.926 9.337 54.244 1.00 71.50 483 GLN A N 1
ATOM 3992 C CA . GLN A 1 483 ? -49.999 10.469 54.107 1.00 71.50 483 GLN A CA 1
ATOM 3993 C C . GLN A 1 483 ? -48.850 10.172 53.132 1.00 71.50 483 GLN A C 1
ATOM 3995 O O . GLN A 1 483 ? -48.519 10.996 52.278 1.00 71.50 483 GLN A O 1
ATOM 4000 N N . LYS A 1 484 ? -48.260 8.967 53.195 1.00 70.25 484 LYS A N 1
ATOM 4001 C CA . LYS A 1 484 ? -47.237 8.544 52.220 1.00 70.25 484 LYS A CA 1
ATOM 4002 C C . LYS A 1 484 ? -47.793 8.482 50.799 1.00 70.25 484 LYS A C 1
ATOM 4004 O O . LYS A 1 484 ? -47.089 8.857 49.870 1.00 70.25 484 LYS A O 1
ATOM 4009 N N . LYS A 1 485 ? -49.041 8.038 50.624 1.00 66.50 485 LYS A N 1
ATOM 4010 C CA . LYS A 1 485 ? -49.691 7.945 49.313 1.00 66.50 485 LYS A CA 1
ATOM 4011 C C . LYS A 1 485 ? -49.957 9.331 48.713 1.00 66.50 485 LYS A C 1
ATOM 4013 O O . LYS A 1 485 ? -49.598 9.537 47.560 1.00 66.50 485 LYS A O 1
ATOM 4018 N N . GLN A 1 486 ? -50.464 10.274 49.512 1.00 59.31 486 GLN A N 1
ATOM 4019 C CA . GLN A 1 486 ? -50.629 11.676 49.111 1.00 59.31 486 GLN A CA 1
ATOM 4020 C C . GLN A 1 486 ? -49.293 12.324 48.742 1.00 59.31 486 GLN A C 1
ATOM 4022 O O . GLN A 1 486 ? -49.198 12.938 47.688 1.00 59.31 486 GLN A O 1
ATOM 4027 N N . LYS A 1 487 ? -48.234 12.119 49.536 1.00 59.34 487 LYS A N 1
ATOM 4028 C CA . LYS A 1 487 ? -46.897 12.647 49.222 1.00 59.34 487 LYS A CA 1
ATOM 4029 C C . LYS A 1 487 ? -46.365 12.130 47.876 1.00 59.34 487 LYS A C 1
ATOM 4031 O O . LYS A 1 487 ? -45.864 12.915 47.079 1.00 59.34 487 LYS A O 1
ATOM 4036 N N . THR A 1 488 ? -46.535 10.836 47.587 1.00 54.31 488 THR A N 1
ATOM 4037 C CA . THR A 1 488 ? -46.117 10.233 46.307 1.00 54.31 488 THR A CA 1
ATOM 4038 C C . THR A 1 488 ? -46.997 10.657 45.122 1.00 54.31 488 THR A C 1
ATOM 4040 O O . THR A 1 488 ? -46.511 10.707 43.995 1.00 54.31 488 THR A O 1
ATOM 4043 N N . GLU A 1 489 ? -48.282 10.953 45.337 1.00 51.59 489 GLU A N 1
ATOM 4044 C CA . GLU A 1 489 ? -49.173 11.495 44.299 1.00 51.59 489 GLU A CA 1
ATOM 4045 C C . GLU A 1 489 ? -48.818 12.947 43.966 1.00 51.59 489 GLU A C 1
ATOM 4047 O O . GLU A 1 489 ? -48.648 13.248 42.790 1.00 51.59 489 GLU A O 1
ATOM 4052 N N . THR A 1 490 ? -48.573 13.796 44.969 1.00 46.22 490 THR A N 1
ATOM 4053 C CA . THR A 1 490 ? -48.113 15.182 44.779 1.00 46.22 490 THR A CA 1
ATOM 4054 C C . THR A 1 490 ? -46.749 15.244 44.079 1.00 46.22 490 THR A C 1
ATOM 4056 O O . THR A 1 490 ? -46.557 16.040 43.164 1.00 46.22 490 THR A O 1
ATOM 4059 N N . GLU A 1 491 ? -45.808 14.361 44.430 1.00 49.56 491 GLU A N 1
ATOM 4060 C CA . GLU A 1 491 ? -44.507 14.255 43.748 1.00 49.56 491 GLU A CA 1
ATOM 4061 C C . GLU A 1 491 ? -44.642 13.797 42.280 1.00 49.56 491 GLU A C 1
ATOM 4063 O O . GLU A 1 491 ? -43.868 14.236 41.433 1.00 49.56 491 GLU A O 1
ATOM 4068 N N . ARG A 1 492 ? -45.644 12.971 41.935 1.00 44.09 492 ARG A N 1
ATOM 4069 C CA . ARG A 1 492 ? -45.892 12.521 40.549 1.00 44.09 492 ARG A CA 1
ATOM 4070 C C . ARG A 1 492 ? -46.525 13.593 39.666 1.00 44.09 492 ARG A C 1
ATOM 4072 O O . ARG A 1 492 ? -46.176 13.657 38.492 1.00 44.09 492 ARG A O 1
ATOM 4079 N N . THR A 1 493 ? -47.398 14.443 40.205 1.00 43.84 493 THR A N 1
ATOM 4080 C CA . THR A 1 493 ? -47.936 15.605 39.472 1.00 43.84 493 THR A CA 1
ATOM 4081 C C . THR A 1 493 ? -46.879 16.689 39.255 1.00 43.84 493 THR A C 1
ATOM 4083 O O . THR A 1 493 ? -46.925 17.389 38.249 1.00 43.84 493 THR A O 1
ATOM 4086 N N . HIS A 1 494 ? -45.887 16.801 40.145 1.00 45.78 494 HIS A N 1
ATOM 4087 C CA . HIS A 1 494 ? -44.749 17.710 39.963 1.00 45.78 494 HIS A CA 1
ATOM 4088 C C . HIS A 1 494 ? -43.685 17.199 38.970 1.00 45.78 494 HIS A C 1
ATOM 4090 O O . HIS A 1 494 ? -42.911 18.009 38.463 1.00 45.78 494 HIS A O 1
ATOM 4096 N N . LEU A 1 495 ? -43.650 15.897 38.652 1.00 39.25 495 LEU A N 1
ATOM 4097 C CA . LEU A 1 495 ? -42.631 15.284 37.782 1.00 39.25 495 LEU A CA 1
ATOM 4098 C C . LEU A 1 495 ? -43.048 15.142 36.301 1.00 39.25 495 LEU A C 1
ATOM 4100 O O . LEU A 1 495 ? -42.259 14.653 35.498 1.00 39.25 495 LEU A O 1
ATOM 4104 N N . SER A 1 496 ? -44.268 15.542 35.916 1.00 38.84 496 SER A N 1
ATOM 4105 C CA . SER A 1 496 ? -44.796 15.361 34.550 1.00 38.84 496 SER A CA 1
ATOM 4106 C C . SER A 1 496 ? -44.755 16.613 33.663 1.00 38.84 496 SER A C 1
ATOM 4108 O O . SER A 1 496 ? -45.442 16.653 32.644 1.00 38.84 496 SER A O 1
ATOM 4110 N N . VAL A 1 497 ? -43.969 17.636 34.008 1.00 43.50 497 VAL A N 1
ATOM 4111 C CA . VAL A 1 497 ? -43.757 18.798 33.131 1.00 43.50 497 VAL A CA 1
ATOM 4112 C C . VAL A 1 497 ? -42.388 18.669 32.471 1.00 43.50 497 VAL A C 1
ATOM 4114 O O . VAL A 1 497 ? -41.357 18.892 33.098 1.00 43.50 497 VAL A O 1
ATOM 4117 N N . SER A 1 498 ? -42.395 18.297 31.191 1.00 50.19 498 SER A N 1
ATOM 4118 C CA . SER A 1 498 ? -41.289 18.521 30.259 1.00 50.19 498 SER A CA 1
ATOM 4119 C C . SER A 1 498 ? -40.996 20.023 30.206 1.00 50.19 498 SER A C 1
ATOM 4121 O O . SER A 1 498 ? -41.581 20.744 29.401 1.00 50.19 498 SER A O 1
ATOM 4123 N N . ASP A 1 499 ? -40.131 20.518 31.087 1.00 59.56 499 ASP A N 1
ATOM 4124 C CA . ASP A 1 499 ? -39.683 21.900 31.015 1.00 59.56 499 ASP A CA 1
ATOM 4125 C C . ASP A 1 499 ? -38.642 22.027 29.902 1.00 59.56 499 ASP A C 1
ATOM 4127 O O . ASP A 1 499 ? -37.503 21.581 30.035 1.00 59.56 499 ASP A O 1
ATOM 4131 N N . GLU A 1 500 ? -39.026 22.685 28.810 1.00 59.41 500 GLU A N 1
ATOM 4132 C CA . GLU A 1 500 ? -38.149 23.048 27.689 1.00 59.41 500 GLU A CA 1
ATOM 4133 C C . GLU A 1 500 ? -36.837 23.711 28.156 1.00 59.41 500 GLU A C 1
ATOM 4135 O O . GLU A 1 500 ? -35.792 23.510 27.542 1.00 59.41 500 GLU A O 1
ATOM 4140 N N . GLY A 1 501 ? -36.852 24.411 29.299 1.00 61.50 501 GLY A N 1
ATOM 4141 C CA . GLY A 1 501 ? -35.656 24.980 29.928 1.00 61.50 501 GLY A CA 1
ATOM 4142 C C . GLY A 1 501 ? -34.661 23.948 30.482 1.00 61.50 501 GLY A C 1
ATOM 4143 O O . GLY A 1 501 ? -33.457 24.170 30.399 1.00 61.50 501 GLY A O 1
ATOM 4144 N N . TYR A 1 502 ? -35.113 22.798 30.999 1.00 69.19 502 TYR A N 1
ATOM 4145 C CA . TYR A 1 502 ? -34.206 21.732 31.454 1.00 69.19 502 TYR A CA 1
ATOM 4146 C C . TYR A 1 502 ? -33.509 21.066 30.263 1.00 69.19 502 TYR A C 1
ATOM 4148 O O . TYR A 1 502 ? -32.295 20.860 30.279 1.00 69.19 502 TYR A O 1
ATOM 4156 N N . ASN A 1 503 ? -34.262 20.818 29.187 1.00 68.94 503 ASN A N 1
ATOM 4157 C CA . ASN A 1 503 ? -33.705 20.324 27.927 1.00 68.94 503 ASN A CA 1
ATOM 4158 C C . ASN A 1 503 ? -32.720 21.330 27.312 1.00 68.94 503 ASN A C 1
ATOM 4160 O O . ASN A 1 503 ? -31.696 20.916 26.775 1.00 68.94 503 ASN A O 1
ATOM 4164 N N . LEU A 1 504 ? -32.981 22.636 27.439 1.00 70.19 504 LEU A N 1
ATOM 4165 C CA . LEU A 1 504 ? -32.058 23.686 27.008 1.00 70.19 504 LEU A CA 1
ATOM 4166 C C . LEU A 1 504 ? -30.733 23.637 27.788 1.00 70.19 504 LEU A C 1
ATOM 4168 O O . LEU A 1 504 ? -29.679 23.672 27.164 1.00 70.19 504 LEU A O 1
ATOM 4172 N N . PHE A 1 505 ? -30.758 23.475 29.117 1.00 73.06 505 PHE A N 1
ATOM 4173 C CA . PHE A 1 505 ? -29.531 23.334 29.918 1.00 73.06 505 PHE A CA 1
ATOM 4174 C C . PHE A 1 505 ? -28.715 22.092 29.545 1.00 73.06 505 PHE A C 1
ATOM 4176 O O . PHE A 1 505 ? -27.498 22.184 29.391 1.00 73.06 505 PHE A O 1
ATOM 4183 N N . ILE A 1 506 ? -29.374 20.941 29.374 1.00 72.19 506 ILE A N 1
ATOM 4184 C CA . ILE A 1 506 ? -28.701 19.705 28.955 1.00 72.19 506 ILE A CA 1
ATOM 4185 C C . ILE A 1 506 ? -28.101 19.867 27.557 1.00 72.19 506 ILE A C 1
ATOM 4187 O O . ILE A 1 506 ? -26.945 19.505 27.353 1.00 72.19 506 ILE A O 1
ATOM 4191 N N . LYS A 1 507 ? -28.845 20.462 26.619 1.00 74.31 507 LYS A N 1
ATOM 4192 C CA . LYS A 1 507 ? -28.370 20.710 25.255 1.00 74.31 507 LYS A CA 1
ATOM 4193 C C . LYS A 1 507 ? -27.160 21.646 25.234 1.00 74.31 507 LYS A C 1
ATOM 4195 O O . LYS A 1 507 ? -26.152 21.303 24.632 1.00 74.31 507 LYS A O 1
ATOM 4200 N N . LEU A 1 508 ? -27.236 22.786 25.925 1.00 73.69 508 LEU A N 1
ATOM 4201 C CA . LEU A 1 508 ? -26.151 23.774 25.978 1.00 73.69 508 LEU A CA 1
ATOM 4202 C C . LEU A 1 508 ? -24.876 23.220 26.628 1.00 73.69 508 LEU A C 1
ATOM 4204 O O . LEU A 1 508 ? -23.782 23.643 26.268 1.00 73.69 508 LEU A O 1
ATOM 4208 N N . LYS A 1 509 ? -25.013 22.284 27.575 1.00 74.56 509 LYS A N 1
ATOM 4209 C CA . LYS A 1 509 ? -23.880 21.644 28.254 1.00 74.56 509 LYS A CA 1
ATOM 4210 C C . LYS A 1 509 ? -23.283 20.476 27.467 1.00 74.56 509 LYS A C 1
ATOM 4212 O O . LYS A 1 509 ? -22.082 20.256 27.533 1.00 74.56 509 LYS A O 1
ATOM 4217 N N . ALA A 1 510 ? -24.107 19.710 26.754 1.00 73.94 510 ALA A N 1
ATOM 4218 C CA . ALA A 1 510 ? -23.641 18.586 25.944 1.00 73.94 510 ALA A CA 1
ATOM 4219 C C . ALA A 1 510 ? -22.998 19.049 24.627 1.00 73.94 510 ALA A C 1
ATOM 4221 O O . ALA A 1 510 ? -21.981 18.498 24.217 1.00 73.94 510 ALA A O 1
ATOM 4222 N N . GLU A 1 511 ? -23.574 20.070 23.986 1.00 76.50 511 GLU A N 1
ATOM 4223 C CA . GLU A 1 511 ? -23.130 20.600 22.695 1.00 76.50 511 GLU A CA 1
ATOM 4224 C C . GLU A 1 511 ? -23.156 22.140 22.715 1.00 76.50 511 GLU A C 1
ATOM 4226 O O . GLU A 1 511 ? -24.113 22.761 22.229 1.00 76.50 511 GLU A O 1
ATOM 4231 N N . PRO A 1 512 ? -22.115 22.787 23.281 1.00 71.50 512 PRO A N 1
ATOM 4232 C CA . PRO A 1 512 ? -22.004 24.239 23.282 1.00 71.50 512 PRO A CA 1
ATOM 4233 C C . PRO A 1 512 ? -21.980 24.745 21.839 1.00 71.50 512 PRO A C 1
ATOM 4235 O O . PRO A 1 512 ? -21.030 24.530 21.091 1.00 71.50 512 PRO A O 1
ATOM 4238 N N . SER A 1 513 ? -23.051 25.412 21.436 1.00 72.69 513 SER A N 1
ATOM 4239 C CA . SER A 1 513 ? -23.198 26.065 20.139 1.00 72.69 513 SER A CA 1
ATOM 4240 C C . SER A 1 513 ? -23.770 27.455 20.373 1.00 72.69 513 SER A C 1
ATOM 4242 O O . SER A 1 513 ? -24.375 27.716 21.416 1.00 72.69 513 SER A O 1
ATOM 4244 N N . TYR A 1 514 ? -23.549 28.372 19.432 1.00 68.38 514 TYR A N 1
ATOM 4245 C CA . TYR A 1 514 ? -24.172 29.686 19.516 1.00 68.38 514 TYR A CA 1
ATOM 4246 C C . TYR A 1 514 ? -25.697 29.527 19.533 1.00 68.38 514 TYR A C 1
ATOM 4248 O O . TYR A 1 514 ? -26.281 28.981 18.595 1.00 68.38 514 TYR A O 1
ATOM 4256 N N . VAL A 1 515 ? -26.333 30.017 20.598 1.00 64.44 515 VAL A N 1
ATOM 4257 C CA . VAL A 1 515 ? -27.789 30.032 20.738 1.00 64.44 515 VAL A CA 1
ATOM 4258 C C . VAL A 1 515 ? -28.218 31.469 20.964 1.00 64.44 515 VAL A C 1
ATOM 4260 O O . VAL A 1 515 ? -27.796 32.116 21.921 1.00 64.44 515 VAL A O 1
ATOM 4263 N N . PHE A 1 516 ? -29.084 31.970 20.087 1.00 68.88 516 PHE A N 1
ATOM 4264 C CA . PHE A 1 516 ? -29.776 33.223 20.346 1.00 68.88 516 PHE A CA 1
ATOM 4265 C C . PHE A 1 516 ? -30.728 33.014 21.530 1.00 68.88 516 PHE A C 1
ATOM 4267 O O . PHE A 1 516 ? -31.731 32.312 21.407 1.00 68.88 516 PHE A O 1
ATOM 4274 N N . ILE A 1 517 ? -30.393 33.589 22.685 1.00 67.56 517 ILE A N 1
ATOM 4275 C CA . ILE A 1 517 ? -31.266 33.594 23.861 1.00 67.56 517 ILE A CA 1
ATOM 4276 C C . ILE A 1 517 ? -32.253 34.749 23.678 1.00 67.56 517 ILE A C 1
ATOM 4278 O O . ILE A 1 517 ? -31.933 35.906 23.945 1.00 67.56 517 ILE A O 1
ATOM 4282 N N . GLY A 1 518 ? -33.437 34.439 23.151 1.00 73.00 518 GLY A N 1
ATOM 4283 C CA . GLY A 1 518 ? -34.546 35.381 23.059 1.00 73.00 518 GLY A CA 1
ATOM 4284 C C . GLY A 1 518 ? -35.260 35.561 24.401 1.00 73.00 518 GLY A C 1
ATOM 4285 O O . GLY A 1 518 ? -34.878 35.006 25.433 1.00 73.00 518 GLY A O 1
ATOM 4286 N N . GLU A 1 519 ? -36.337 36.352 24.409 1.00 75.12 519 GLU A N 1
ATOM 4287 C CA . GLU A 1 519 ? -37.083 36.624 25.646 1.00 75.12 519 GLU A CA 1
ATOM 4288 C C . GLU A 1 519 ? -37.713 35.374 26.265 1.00 75.12 519 GLU A C 1
ATOM 4290 O O . GLU A 1 519 ? -37.759 35.260 27.489 1.00 75.12 519 GLU A O 1
ATOM 4295 N N . LYS A 1 520 ? -38.153 34.429 25.429 1.00 75.38 520 LYS A N 1
ATOM 4296 C CA . LYS A 1 520 ? -38.761 33.171 25.874 1.00 75.38 520 LYS A CA 1
ATOM 4297 C C . LYS A 1 520 ? -37.724 32.245 26.501 1.00 75.38 520 LYS A C 1
ATOM 4299 O O . LYS A 1 520 ? -37.964 31.655 27.550 1.00 75.38 520 LYS A O 1
ATOM 4304 N N . GLU A 1 521 ? -36.549 32.144 25.887 1.00 77.31 521 GLU A N 1
ATOM 4305 C CA . GLU A 1 521 ? -35.431 31.350 26.390 1.00 77.31 521 GLU A CA 1
ATOM 4306 C C . GLU A 1 521 ? -34.905 31.924 2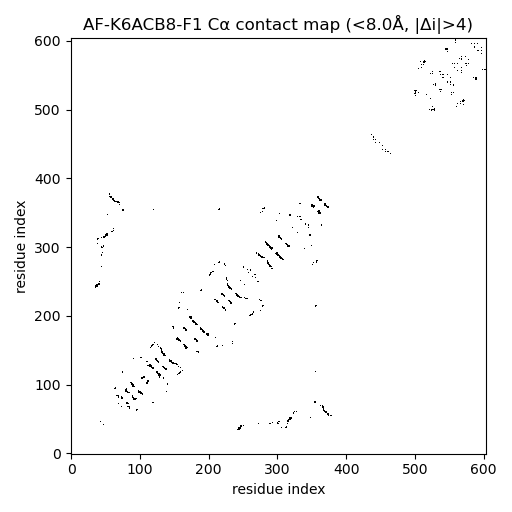7.710 1.00 77.31 521 GLU A C 1
ATOM 4308 O O . GLU A 1 521 ? -34.648 31.165 28.643 1.00 77.31 521 GLU A O 1
ATOM 4313 N N . HIS A 1 522 ? -34.825 33.255 27.824 1.00 83.19 522 HIS A N 1
ATOM 4314 C CA . HIS A 1 522 ? -34.507 33.942 29.076 1.00 83.19 522 HIS A CA 1
ATOM 4315 C C . HIS A 1 522 ? -35.480 33.561 30.202 1.00 83.19 522 HIS A C 1
ATOM 4317 O O . HIS A 1 522 ? -35.058 33.170 31.291 1.00 83.19 522 HIS A O 1
ATOM 4323 N N . GLU A 1 523 ? -36.788 33.649 29.946 1.00 81.88 523 GLU A N 1
ATOM 4324 C CA . GLU A 1 523 ? -37.818 33.312 30.932 1.00 81.88 523 GLU A CA 1
ATOM 4325 C C . GLU A 1 523 ? -37.736 31.835 31.346 1.00 81.88 523 GLU A C 1
ATOM 4327 O O . GLU A 1 523 ? -37.827 31.501 32.529 1.00 81.88 523 GLU A O 1
ATOM 4332 N N . HIS A 1 524 ? -37.482 30.940 30.388 1.00 82.50 524 HIS A N 1
ATOM 4333 C CA . HIS A 1 524 ? -37.287 29.517 30.654 1.00 82.50 524 HIS A CA 1
ATOM 4334 C C . HIS A 1 524 ? -36.047 29.233 31.506 1.00 82.50 524 HIS A C 1
ATOM 4336 O O . HIS A 1 524 ? -36.135 28.406 32.420 1.00 82.50 524 HIS A O 1
ATOM 4342 N N . LEU A 1 525 ? -34.925 29.914 31.246 1.00 82.69 525 LEU A N 1
ATOM 4343 C CA . LEU A 1 525 ? -33.708 29.806 32.054 1.00 82.69 525 LEU A CA 1
ATOM 4344 C C . LEU A 1 525 ? -33.986 30.241 33.494 1.00 82.69 525 LEU A C 1
ATOM 4346 O O . LEU A 1 525 ? -33.794 29.431 34.399 1.00 82.69 525 LEU A O 1
ATOM 4350 N N . CYS A 1 526 ? -34.523 31.451 33.690 1.00 85.88 526 CYS A N 1
ATOM 4351 C CA . CYS A 1 526 ? -34.847 32.002 35.008 1.00 85.88 526 CYS A CA 1
ATOM 4352 C C . CYS A 1 526 ? -35.799 31.088 35.788 1.00 85.88 526 CYS A C 1
ATOM 4354 O O . CYS A 1 526 ? -35.514 30.721 36.930 1.00 85.88 526 CYS A O 1
ATOM 4356 N N . ARG A 1 527 ? -36.886 30.637 35.149 1.00 83.50 527 ARG A N 1
ATOM 4357 C CA . ARG A 1 527 ? -37.884 29.750 35.761 1.00 83.50 527 ARG A CA 1
ATOM 4358 C C . ARG A 1 527 ? -37.280 28.419 36.197 1.00 83.50 527 ARG A C 1
ATOM 4360 O O . ARG A 1 527 ? -37.607 27.927 37.277 1.00 83.50 527 ARG A O 1
ATOM 4367 N N . ILE A 1 528 ? -36.408 27.822 35.383 1.00 83.75 528 ILE A N 1
ATOM 4368 C CA . ILE A 1 528 ? -35.756 26.563 35.750 1.00 83.75 528 ILE A CA 1
ATOM 4369 C C . ILE A 1 528 ? -34.722 26.758 36.844 1.00 83.75 528 ILE A C 1
ATOM 4371 O O . ILE A 1 528 ? -34.708 25.976 37.793 1.00 83.75 528 ILE A O 1
ATOM 4375 N N . THR A 1 529 ? -33.904 27.806 36.780 1.00 84.94 529 THR A N 1
ATOM 4376 C CA . THR A 1 529 ? -32.976 28.100 37.874 1.00 84.94 529 THR A CA 1
ATOM 4377 C C . THR A 1 529 ? -33.703 28.409 39.174 1.00 84.94 529 THR A C 1
ATOM 4379 O O . THR A 1 529 ? -33.253 27.974 40.226 1.00 84.94 529 THR A O 1
ATOM 4382 N N . ASP A 1 530 ? -34.864 29.060 39.129 1.00 88.56 530 ASP A N 1
ATOM 4383 C CA . ASP A 1 530 ? -35.677 29.306 40.318 1.00 88.56 530 ASP A CA 1
ATOM 4384 C C . ASP A 1 530 ? -36.237 28.018 40.916 1.00 88.56 530 ASP A C 1
ATOM 4386 O O . ASP A 1 530 ? -36.223 27.840 42.138 1.00 88.56 530 ASP A O 1
ATOM 4390 N N . LYS A 1 531 ? -36.674 27.088 40.062 1.00 82.88 531 LYS A N 1
ATOM 4391 C CA . LYS A 1 531 ? -37.118 25.760 40.494 1.00 82.88 531 LYS A CA 1
ATOM 4392 C C . LYS A 1 531 ? -35.983 24.935 41.098 1.00 82.88 531 LYS A C 1
ATOM 4394 O O . LYS A 1 531 ? -36.195 24.273 42.110 1.00 82.88 531 LYS A O 1
ATOM 4399 N N . LEU A 1 532 ? -34.800 24.952 40.482 1.00 81.69 532 LEU A N 1
ATOM 4400 C CA . LEU A 1 532 ? -33.666 24.119 40.893 1.00 81.69 532 LEU A CA 1
ATOM 4401 C C . LEU A 1 532 ? -32.894 24.704 42.083 1.00 81.69 532 LEU A C 1
ATOM 4403 O O . LEU A 1 532 ? -32.376 23.954 42.907 1.00 81.69 532 LEU A O 1
ATOM 4407 N N . TYR A 1 533 ? -32.834 26.030 42.201 1.00 86.56 533 TYR A N 1
ATOM 4408 C CA . TYR A 1 533 ? -31.920 26.726 43.106 1.00 86.56 533 TYR A CA 1
ATOM 4409 C C . TYR A 1 533 ? -32.644 27.736 44.008 1.00 86.56 533 TYR A C 1
ATOM 4411 O O . TYR A 1 533 ? -32.264 28.897 44.080 1.00 86.56 533 TYR A O 1
ATOM 4419 N N . ARG A 1 534 ? -33.687 27.308 44.733 1.00 88.25 534 ARG A N 1
ATOM 4420 C CA . ARG A 1 534 ? -34.395 28.130 45.745 1.00 88.25 534 ARG A CA 1
ATOM 4421 C C . ARG A 1 534 ? -34.714 29.555 45.257 1.00 88.25 534 ARG A C 1
ATOM 4423 O O . ARG A 1 534 ? -34.331 30.522 45.909 1.00 88.25 534 ARG A O 1
ATOM 4430 N N . GLN A 1 535 ? -35.395 29.682 44.119 1.00 88.62 535 GLN A N 1
ATOM 4431 C CA . GLN A 1 535 ? -35.764 30.976 43.525 1.00 88.62 535 GLN A CA 1
ATOM 4432 C C . GLN A 1 535 ? -34.555 31.886 43.227 1.00 88.62 535 GLN A C 1
ATOM 4434 O O . GLN A 1 535 ? -34.608 33.092 43.446 1.00 88.62 535 GLN A O 1
ATOM 4439 N N . PHE A 1 536 ? -33.440 31.306 42.778 1.00 92.88 536 PHE A N 1
ATOM 4440 C CA . PHE A 1 536 ? -32.166 31.988 42.531 1.00 92.88 536 PHE A CA 1
ATOM 4441 C C . PHE A 1 536 ? -32.244 33.254 41.666 1.00 92.88 536 PHE A C 1
ATOM 4443 O O . PHE A 1 536 ? -31.742 34.296 42.082 1.00 92.88 536 PHE A O 1
ATOM 4450 N N . ALA A 1 537 ? -32.847 33.185 40.480 1.00 90.62 537 ALA A N 1
ATOM 4451 C CA . ALA A 1 537 ? -32.968 34.311 39.560 1.00 90.62 537 ALA A CA 1
ATOM 4452 C C . ALA A 1 537 ? -33.873 35.402 40.148 1.00 90.62 537 ALA A C 1
ATOM 4454 O O . ALA A 1 537 ? -33.483 36.570 40.170 1.00 90.62 537 ALA A O 1
ATOM 4455 N N . THR A 1 538 ? -35.021 35.019 40.720 1.00 91.06 538 THR A N 1
ATOM 4456 C CA . THR A 1 538 ? -35.920 35.955 41.417 1.00 91.06 538 THR A CA 1
ATOM 4457 C C . THR A 1 538 ? -35.213 36.630 42.598 1.00 91.06 538 THR A C 1
ATOM 4459 O O . THR A 1 538 ? -35.329 37.840 42.804 1.00 91.06 538 THR A O 1
ATOM 4462 N N . ARG A 1 539 ? -34.419 35.882 43.368 1.00 94.06 539 ARG A N 1
ATOM 4463 C CA . ARG A 1 539 ? -33.625 36.413 44.483 1.00 94.06 539 ARG A CA 1
ATOM 4464 C C . ARG A 1 539 ? -32.511 37.340 44.019 1.00 94.06 539 ARG A C 1
ATOM 4466 O O . ARG A 1 539 ? -32.307 38.375 44.642 1.00 94.06 539 ARG A O 1
ATOM 4473 N N . LEU A 1 540 ? -31.811 37.006 42.935 1.00 92.62 540 LEU A N 1
ATOM 4474 C CA . LEU A 1 540 ? -30.789 37.876 42.353 1.00 92.62 540 LEU A CA 1
ATOM 4475 C C . LEU A 1 540 ? -31.393 39.202 41.890 1.00 92.62 540 LEU A C 1
ATOM 4477 O O . LEU A 1 540 ? -30.850 40.251 42.218 1.00 92.62 540 LEU A O 1
ATOM 4481 N N . GLN A 1 541 ? -32.529 39.162 41.190 1.00 90.38 541 GLN A N 1
ATOM 4482 C CA . GLN A 1 541 ? -33.221 40.359 40.704 1.00 90.38 541 GLN A CA 1
ATOM 4483 C C . GLN A 1 541 ? -33.740 41.241 41.846 1.00 90.38 541 GLN A C 1
ATOM 4485 O O . GLN A 1 541 ? -33.656 42.464 41.775 1.00 90.38 541 GLN A O 1
ATOM 4490 N N . THR A 1 542 ? -34.266 40.631 42.911 1.00 89.94 542 THR A N 1
ATOM 4491 C CA . THR A 1 542 ? -34.811 41.371 44.061 1.00 89.94 542 THR A CA 1
ATOM 4492 C C . THR A 1 542 ? -33.721 41.921 44.978 1.00 89.94 542 THR A C 1
ATOM 4494 O O . THR A 1 542 ? -33.860 43.033 45.480 1.00 89.94 542 THR A O 1
ATOM 4497 N N . THR A 1 543 ? -32.631 41.174 45.174 1.00 91.19 543 THR A N 1
ATOM 4498 C CA . THR A 1 543 ? -31.507 41.574 46.037 1.00 91.19 543 THR A CA 1
ATOM 4499 C C . THR A 1 543 ? -30.588 42.578 45.344 1.00 91.19 543 THR A C 1
ATOM 4501 O O . THR A 1 543 ? -30.108 43.509 45.984 1.00 91.19 543 THR A O 1
ATOM 4504 N N . TYR A 1 544 ? -30.369 42.428 44.035 1.00 91.88 544 TYR A N 1
ATOM 4505 C CA . TYR A 1 544 ? -29.464 43.268 43.252 1.00 91.88 544 TYR A CA 1
ATOM 4506 C C . TYR A 1 544 ? -30.194 43.891 42.061 1.00 91.88 544 TYR A C 1
ATOM 4508 O O . TYR A 1 544 ? -30.064 43.453 40.917 1.00 91.88 544 TYR A O 1
ATOM 4516 N N . GLN A 1 545 ? -30.940 44.961 42.337 1.00 87.62 545 GLN A N 1
ATOM 4517 C CA . GLN A 1 545 ? -31.761 45.661 41.340 1.00 87.62 545 GLN A CA 1
ATOM 4518 C C . GLN A 1 545 ? -30.942 46.327 40.214 1.00 87.62 545 GLN A C 1
ATOM 4520 O O . GLN A 1 545 ? -31.498 46.675 39.177 1.00 87.62 545 GLN A O 1
ATOM 4525 N N . GLU A 1 546 ? -29.622 46.477 40.381 1.00 88.12 546 GLU A N 1
ATOM 4526 C CA . GLU A 1 546 ? -28.714 47.006 39.350 1.00 88.12 546 GLU A CA 1
ATOM 4527 C C . GLU A 1 546 ? -28.324 45.978 38.267 1.00 88.12 546 GLU A C 1
ATOM 4529 O O . GLU A 1 546 ? -27.665 46.331 37.280 1.00 88.12 546 GLU A O 1
ATOM 4534 N N . LEU A 1 547 ? -28.688 44.700 38.432 1.00 92.00 547 LEU A N 1
ATOM 4535 C CA . LEU A 1 547 ? -28.394 43.659 37.448 1.00 92.00 547 LEU A CA 1
ATOM 4536 C C . LEU A 1 547 ? -29.303 43.775 36.223 1.00 92.00 547 LEU A C 1
ATOM 4538 O O . LEU A 1 547 ? -30.525 43.846 36.316 1.00 92.00 547 LEU A O 1
ATOM 4542 N N . THR A 1 548 ? -28.694 43.740 35.039 1.00 90.44 548 THR A N 1
ATOM 4543 C CA . THR A 1 548 ? -29.435 43.736 33.772 1.00 90.44 548 THR A CA 1
ATOM 4544 C C . THR A 1 548 ? -29.953 42.338 33.438 1.00 90.44 548 THR A C 1
ATOM 4546 O O . THR A 1 548 ? -29.431 41.338 33.931 1.00 90.44 548 THR A O 1
ATOM 4549 N N . LYS A 1 549 ? -30.923 42.248 32.517 1.00 87.75 549 LYS A N 1
ATOM 4550 C CA . LYS A 1 549 ? -31.448 40.974 31.988 1.00 87.75 549 LYS A CA 1
ATOM 4551 C C . LYS A 1 549 ? -30.326 40.010 31.566 1.00 87.75 549 LYS A C 1
ATOM 4553 O O . LYS A 1 549 ? -30.322 38.851 31.969 1.00 87.75 549 LYS A O 1
ATOM 4558 N N . HIS A 1 550 ? -29.321 40.525 30.859 1.00 88.12 550 HIS A N 1
ATOM 4559 C CA . HIS A 1 550 ? -28.166 39.747 30.407 1.00 88.12 550 HIS A CA 1
ATOM 4560 C C . HIS A 1 550 ? -27.218 39.318 31.544 1.00 88.12 550 HIS A C 1
ATOM 4562 O O . HIS A 1 550 ? -26.598 38.253 31.488 1.00 88.12 550 HIS A O 1
ATOM 4568 N N . ASP A 1 551 ? -27.107 40.118 32.608 1.00 92.50 551 ASP A N 1
ATOM 4569 C CA . ASP A 1 551 ? -26.325 39.712 33.778 1.00 92.50 551 ASP A CA 1
ATOM 4570 C C . ASP A 1 551 ? -27.009 38.551 34.512 1.00 92.50 551 ASP A C 1
ATOM 4572 O O . ASP A 1 551 ? -26.336 37.603 34.909 1.00 92.50 551 ASP A O 1
ATOM 4576 N N . ILE A 1 552 ? -28.343 38.584 34.625 1.00 92.31 552 ILE A N 1
ATOM 4577 C CA . ILE A 1 552 ? -29.125 37.491 35.216 1.00 92.31 552 ILE A CA 1
ATOM 4578 C C . ILE A 1 552 ? -28.989 36.208 34.389 1.00 92.31 552 ILE A C 1
ATOM 4580 O O . ILE A 1 552 ? -28.765 35.148 34.969 1.00 92.31 552 ILE A O 1
ATOM 4584 N N . GLU A 1 553 ? -29.032 36.286 33.054 1.00 90.56 553 GLU A N 1
ATOM 4585 C CA . GLU A 1 553 ? -28.760 35.137 32.167 1.00 90.56 553 GLU A CA 1
ATOM 4586 C C . GLU A 1 553 ? -27.387 34.530 32.440 1.00 90.56 553 GLU A C 1
ATOM 4588 O O . GLU A 1 553 ? -27.256 33.322 32.643 1.00 90.56 553 GLU A O 1
ATOM 4593 N N . THR A 1 554 ? -26.364 35.386 32.487 1.00 91.56 554 THR A N 1
ATOM 4594 C CA . THR A 1 554 ? -24.984 34.971 32.746 1.00 91.56 554 THR A CA 1
ATOM 4595 C C . THR A 1 554 ? -24.877 34.286 34.110 1.00 91.56 554 THR A C 1
ATOM 4597 O O . THR A 1 554 ? -24.279 33.217 34.216 1.00 91.56 554 THR A O 1
ATOM 4600 N N . CYS A 1 555 ? -25.503 34.844 35.150 1.00 93.31 555 CYS A N 1
ATOM 4601 C CA . CYS A 1 555 ? -25.548 34.243 36.482 1.00 93.31 555 CYS A CA 1
ATOM 4602 C C . CYS A 1 555 ? -26.286 32.898 36.503 1.00 93.31 555 CYS A C 1
ATOM 4604 O O . CYS A 1 555 ? -25.823 31.971 37.164 1.00 93.31 555 CYS A O 1
ATOM 4606 N N . CYS A 1 556 ? -27.398 32.765 35.777 1.00 91.38 556 CYS A N 1
ATOM 4607 C CA . CYS A 1 556 ? -28.164 31.521 35.681 1.00 91.38 556 CYS A CA 1
ATOM 4608 C C . CYS A 1 556 ? -27.347 30.397 35.028 1.00 91.38 556 CYS A C 1
ATOM 4610 O O . CYS A 1 556 ? -27.313 29.277 35.540 1.00 91.38 556 CYS A O 1
ATOM 4612 N N . LEU A 1 557 ? -26.638 30.700 33.936 1.00 89.44 557 LEU A N 1
ATOM 4613 C CA . LEU A 1 557 ? -25.773 29.735 33.252 1.00 89.44 557 LEU A CA 1
ATOM 4614 C C . LEU A 1 557 ? -24.546 29.361 34.105 1.00 89.44 557 LEU A C 1
ATOM 4616 O O . LEU A 1 557 ? -24.202 28.183 34.205 1.00 89.44 557 LEU A O 1
ATOM 4620 N N . LEU A 1 558 ? -23.926 30.330 34.790 1.00 91.50 558 LEU A N 1
ATOM 4621 C CA . LEU A 1 558 ? -22.834 30.064 35.738 1.00 91.50 558 LEU A CA 1
ATOM 4622 C C . LEU A 1 558 ? -23.300 29.199 36.921 1.00 91.50 558 LEU A C 1
ATOM 4624 O O . LEU A 1 558 ? -22.604 28.262 37.310 1.00 91.50 558 LEU A O 1
ATOM 4628 N N . LYS A 1 559 ? -24.496 29.461 37.470 1.00 90.75 559 LYS A N 1
ATOM 4629 C CA . LYS A 1 559 ? -25.098 28.657 38.547 1.00 90.75 559 LYS A CA 1
ATOM 4630 C C . LYS A 1 559 ? -25.345 27.216 38.105 1.00 90.75 559 LYS A C 1
ATOM 4632 O O . LYS A 1 559 ? -25.077 26.293 38.870 1.00 90.75 559 LYS A O 1
ATOM 4637 N N . ALA A 1 560 ? -25.765 27.022 36.855 1.00 85.06 560 ALA A N 1
ATOM 4638 C CA . ALA A 1 560 ? -25.921 25.707 36.234 1.00 85.06 560 ALA A CA 1
ATOM 4639 C C . ALA A 1 560 ? -24.582 24.995 35.919 1.00 85.06 560 ALA A C 1
ATOM 4641 O O . ALA A 1 560 ? -24.571 23.832 35.499 1.00 85.06 560 ALA A O 1
ATOM 4642 N N . GLY A 1 561 ? -23.447 25.662 36.149 1.00 86.75 561 GLY A N 1
ATOM 4643 C CA . GLY A 1 561 ? -22.110 25.088 36.037 1.00 86.75 561 GLY A CA 1
ATOM 4644 C C . GLY A 1 561 ? -21.510 25.150 34.635 1.00 86.75 561 GLY A C 1
ATOM 4645 O O . GLY A 1 561 ? -20.679 24.300 34.322 1.00 86.75 561 GLY A O 1
ATOM 4646 N N . LEU A 1 562 ? -21.937 26.105 33.800 1.00 88.50 562 LEU A N 1
ATOM 4647 C CA . LEU A 1 562 ? -21.264 26.397 32.534 1.00 88.50 562 LEU A CA 1
ATOM 4648 C C . LEU A 1 562 ? -19.981 27.201 32.781 1.00 88.50 562 LEU A C 1
ATOM 4650 O O . LEU A 1 562 ? -19.952 28.154 33.559 1.00 88.50 562 LEU A O 1
ATOM 4654 N N . THR A 1 563 ? -18.916 26.815 32.092 1.00 89.06 563 THR A N 1
ATOM 4655 C CA . THR A 1 563 ? -17.582 27.409 32.152 1.00 89.06 563 THR A CA 1
ATOM 4656 C C . THR A 1 563 ? -17.481 28.676 31.303 1.00 89.06 563 THR A C 1
ATOM 4658 O O . THR A 1 563 ? -18.264 28.918 30.385 1.00 89.06 563 THR A O 1
ATOM 4661 N N . ASN A 1 564 ? -16.444 29.483 31.545 1.00 88.88 564 ASN A N 1
ATOM 4662 C CA . ASN A 1 564 ? -16.179 30.676 30.734 1.00 88.88 564 ASN A CA 1
ATOM 4663 C C . ASN A 1 564 ? -15.972 30.356 29.240 1.00 88.88 564 ASN A C 1
ATOM 4665 O O . ASN A 1 564 ? -16.304 31.188 28.397 1.00 88.88 564 ASN A O 1
ATOM 4669 N N . GLN A 1 565 ? -15.411 29.184 28.912 1.00 87.00 565 GLN A N 1
ATOM 4670 C CA . GLN A 1 565 ? -15.238 28.744 27.524 1.00 87.00 565 GLN A CA 1
ATOM 4671 C C . GLN A 1 565 ? -16.595 28.438 26.882 1.00 87.00 565 GLN A C 1
ATOM 4673 O O . GLN A 1 565 ? -16.879 28.938 25.797 1.00 87.00 565 GLN A O 1
ATOM 4678 N N . GLU A 1 566 ? -17.474 27.719 27.578 1.00 87.88 566 GLU A N 1
ATOM 4679 C CA . GLU A 1 566 ? -18.820 27.403 27.084 1.00 87.88 566 GLU A CA 1
ATOM 4680 C C . GLU A 1 566 ? -19.669 28.669 26.914 1.00 87.88 566 GLU A C 1
ATOM 4682 O O . GLU A 1 566 ? -20.286 28.860 25.870 1.00 87.88 566 GLU A O 1
ATOM 4687 N N . LEU A 1 567 ? -19.619 29.601 27.872 1.00 88.06 567 LEU A N 1
ATOM 4688 C CA . LEU A 1 567 ? -20.282 30.904 27.744 1.00 88.06 567 LEU A CA 1
ATOM 4689 C C . LEU A 1 567 ? -19.763 31.715 26.550 1.00 88.06 567 LEU A C 1
ATOM 4691 O O . LEU A 1 567 ? -20.539 32.423 25.912 1.00 88.06 567 LEU A O 1
ATOM 4695 N N . SER A 1 568 ? -18.466 31.618 26.232 1.00 88.00 568 SER A N 1
ATOM 4696 C CA . SER A 1 568 ? -17.885 32.314 25.077 1.00 88.00 568 SER A CA 1
ATOM 4697 C C . SER A 1 568 ? -18.461 31.796 23.754 1.00 88.00 568 SER A C 1
ATOM 4699 O O . SER A 1 568 ? -18.773 32.586 22.867 1.00 88.00 568 SER A O 1
ATOM 4701 N N . ILE A 1 569 ? -18.723 30.489 23.668 1.00 85.69 569 ILE A N 1
ATOM 4702 C CA . ILE A 1 569 ? -19.360 29.862 22.507 1.00 85.69 569 ILE A CA 1
ATOM 4703 C C . ILE A 1 569 ? -20.850 30.229 22.443 1.00 85.69 569 ILE A C 1
ATOM 4705 O O . ILE A 1 569 ? -21.332 30.673 21.402 1.00 85.69 569 ILE A O 1
ATOM 4709 N N . ILE A 1 570 ? -21.571 30.111 23.565 1.00 84.19 570 ILE A N 1
ATOM 4710 C CA . ILE A 1 570 ? -23.022 30.357 23.641 1.00 84.19 570 ILE A CA 1
ATOM 4711 C C . ILE A 1 570 ? -23.365 31.802 23.289 1.00 84.19 570 ILE A C 1
ATOM 4713 O O . ILE A 1 570 ? -24.296 32.043 22.525 1.00 84.19 570 ILE A O 1
ATOM 4717 N N . PHE A 1 571 ? -22.592 32.763 23.798 1.00 85.25 571 PHE A N 1
ATOM 4718 C CA . PHE A 1 571 ? -22.799 34.182 23.520 1.00 85.25 571 PHE A CA 1
ATOM 4719 C C . PHE A 1 571 ? -22.082 34.679 22.257 1.00 85.25 571 PHE A C 1
ATOM 4721 O O . PHE A 1 571 ? -22.127 35.882 22.003 1.00 85.25 571 PHE A O 1
ATOM 4728 N N . ASN A 1 572 ? -21.409 33.804 21.494 1.00 84.75 572 ASN A N 1
ATOM 4729 C CA . ASN A 1 572 ? -20.564 34.161 20.345 1.00 84.75 572 ASN A CA 1
ATOM 4730 C C . ASN A 1 572 ? -19.631 35.351 20.648 1.00 84.75 572 ASN A C 1
ATOM 4732 O O . ASN A 1 572 ? -19.657 36.397 20.002 1.00 84.75 572 ASN A O 1
ATOM 4736 N N . ASN A 1 573 ? -18.850 35.203 21.714 1.00 84.56 573 ASN A N 1
ATOM 4737 C CA . ASN A 1 573 ? -17.951 36.213 22.254 1.00 84.56 573 ASN A CA 1
ATOM 4738 C C . ASN A 1 573 ? -16.591 35.590 22.600 1.00 84.56 573 ASN A C 1
ATOM 4740 O O . ASN A 1 573 ? -16.428 34.376 22.618 1.00 84.56 573 ASN A O 1
ATOM 4744 N N . THR A 1 574 ? -15.585 36.410 22.913 1.00 85.81 574 THR A N 1
ATOM 4745 C CA . THR A 1 574 ? -14.281 35.892 23.366 1.00 85.81 574 THR A CA 1
ATOM 4746 C C . THR A 1 574 ? -14.289 35.589 24.872 1.00 85.81 574 THR A C 1
ATOM 4748 O O . THR A 1 574 ? -14.968 36.288 25.633 1.00 85.81 574 THR A O 1
ATOM 4751 N N . PRO A 1 575 ? -13.484 34.629 25.372 1.00 85.69 575 PRO A N 1
ATOM 4752 C CA . PRO A 1 575 ? -13.356 34.376 26.813 1.00 85.69 575 PRO A CA 1
ATOM 4753 C C . PRO A 1 575 ? -12.970 35.627 27.623 1.00 85.69 575 PRO A C 1
ATOM 4755 O O . PRO A 1 575 ? -13.432 35.820 28.747 1.00 85.69 575 PRO A O 1
ATOM 4758 N N . ALA A 1 576 ? -12.175 36.529 27.035 1.00 84.12 576 ALA A N 1
ATOM 4759 C CA . ALA A 1 576 ? -11.821 37.811 27.643 1.00 84.12 576 ALA A CA 1
ATOM 4760 C C . ALA A 1 576 ? -13.039 38.742 27.822 1.00 84.12 576 ALA A C 1
ATOM 4762 O O . ALA A 1 576 ? -13.131 39.447 28.831 1.00 84.12 576 ALA A O 1
ATOM 4763 N N . ALA A 1 577 ? -13.992 38.732 26.882 1.00 87.56 577 ALA A N 1
ATOM 47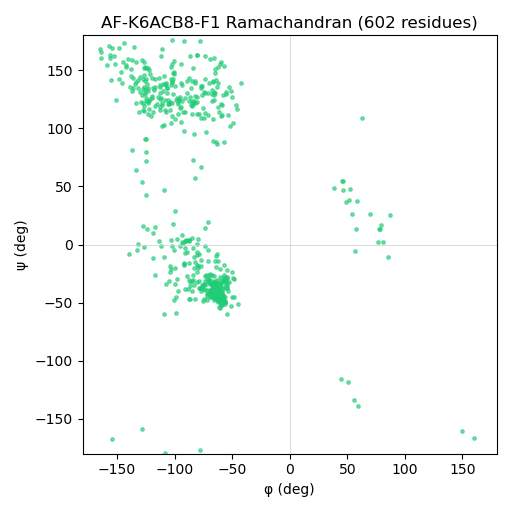64 C CA . ALA A 1 577 ? -15.247 39.475 26.999 1.00 87.56 577 ALA A CA 1
ATOM 4765 C C . ALA A 1 577 ? -16.142 38.909 28.114 1.00 87.56 577 ALA A C 1
ATOM 4767 O O . ALA A 1 577 ? -16.702 39.683 28.894 1.00 87.56 577 ALA A O 1
ATOM 4768 N N . ILE A 1 578 ? -16.196 37.580 28.269 1.00 89.69 578 ILE A N 1
ATOM 4769 C CA . ILE A 1 578 ? -16.911 36.926 29.379 1.00 89.69 578 ILE A CA 1
ATOM 4770 C C . ILE A 1 578 ? -16.297 37.316 30.728 1.00 89.69 578 ILE A C 1
ATOM 4772 O O . ILE A 1 578 ? -17.020 37.715 31.640 1.00 89.69 578 ILE A O 1
ATOM 4776 N N . THR A 1 579 ? -14.967 37.316 30.851 1.00 90.19 579 THR A N 1
ATOM 4777 C CA . THR A 1 579 ? -14.274 37.767 32.072 1.00 90.19 579 THR A CA 1
ATOM 4778 C C . THR A 1 579 ? -14.592 39.226 32.412 1.00 90.19 579 THR A C 1
ATOM 4780 O O . THR A 1 579 ? -14.867 39.549 33.570 1.00 90.19 579 THR A O 1
ATOM 4783 N N . LYS A 1 580 ? -14.626 40.120 31.413 1.00 89.44 580 LYS A N 1
ATOM 4784 C CA . LYS A 1 580 ? -15.066 41.512 31.611 1.00 89.44 580 LYS A CA 1
ATOM 4785 C C . LYS A 1 580 ? -16.528 41.591 32.064 1.00 89.44 580 LYS A C 1
ATOM 4787 O O . LYS A 1 580 ? -16.827 42.371 32.967 1.00 89.44 580 LYS A O 1
ATOM 4792 N N . SER A 1 581 ? -17.413 40.771 31.489 1.00 90.81 581 SER A N 1
ATOM 4793 C CA . SER A 1 581 ? -18.823 40.670 31.894 1.00 90.81 581 SER A CA 1
ATOM 4794 C C . SER A 1 581 ? -18.949 40.253 33.364 1.00 90.81 581 SER A C 1
ATOM 4796 O O . SER A 1 581 ? -19.586 40.951 34.147 1.00 90.81 581 SER A O 1
ATOM 4798 N N . LYS A 1 582 ? -18.225 39.211 33.793 1.00 92.38 582 LYS A N 1
ATOM 4799 C CA . LYS A 1 582 ? -18.185 38.764 35.197 1.00 92.38 582 LYS A CA 1
ATOM 4800 C C . LYS A 1 582 ? -17.675 39.852 36.138 1.00 92.38 582 LYS A C 1
ATOM 4802 O O . LYS A 1 582 ? -18.259 40.070 37.193 1.00 92.38 582 LYS A O 1
ATOM 4807 N N . ASN A 1 583 ? -16.632 40.587 35.753 1.00 90.56 583 ASN A N 1
ATOM 4808 C CA . ASN A 1 583 ? -16.128 41.705 36.555 1.00 90.56 583 ASN A CA 1
ATOM 4809 C C . ASN A 1 583 ? -17.140 42.857 36.664 1.00 90.56 583 ASN A C 1
ATOM 4811 O O . ASN A 1 583 ? -17.209 43.510 37.703 1.00 90.56 583 ASN A O 1
ATOM 4815 N N . ARG A 1 584 ? -17.951 43.098 35.625 1.00 91.31 584 ARG A N 1
ATOM 4816 C CA . ARG A 1 584 ? -19.060 44.061 35.679 1.00 91.31 584 ARG A CA 1
ATOM 4817 C C . ARG A 1 584 ? -20.159 43.590 36.634 1.00 91.31 584 ARG A C 1
ATOM 4819 O O . ARG A 1 584 ? -20.620 44.392 37.438 1.00 91.31 584 ARG A O 1
ATOM 4826 N N . ILE A 1 585 ? -20.519 42.306 36.587 1.00 94.06 585 ILE A N 1
ATOM 4827 C CA . ILE A 1 585 ? -21.488 41.699 37.511 1.00 94.06 585 ILE A CA 1
ATOM 4828 C C . ILE A 1 585 ? -20.988 41.829 38.950 1.00 94.06 585 ILE A C 1
ATOM 4830 O O . ILE A 1 585 ? -21.703 42.391 39.768 1.00 94.06 585 ILE A O 1
ATOM 4834 N N . LYS A 1 586 ? -19.737 41.429 39.240 1.00 92.69 586 LYS A N 1
ATOM 4835 C CA . LYS A 1 586 ? -19.111 41.572 40.570 1.00 92.69 586 LYS A CA 1
ATOM 4836 C C . LYS A 1 586 ? -19.242 42.986 41.137 1.00 92.69 586 LYS A C 1
ATOM 4838 O O . LYS A 1 586 ? -19.590 43.136 42.301 1.00 92.69 586 LYS A O 1
ATOM 4843 N N . LYS A 1 587 ? -18.984 44.009 40.311 1.00 89.56 587 LYS A N 1
ATOM 4844 C CA . LYS A 1 587 ? -19.117 45.417 40.712 1.00 89.56 587 LYS A CA 1
ATOM 4845 C C . LYS A 1 587 ? -20.564 45.790 41.047 1.00 89.56 587 LYS A C 1
ATOM 4847 O O . LYS A 1 587 ? -20.778 46.432 42.064 1.00 89.56 587 LYS A O 1
ATOM 4852 N N . ARG A 1 588 ? -21.535 45.355 40.234 1.00 90.00 588 ARG A N 1
ATOM 4853 C CA . ARG A 1 588 ? -22.978 45.613 40.438 1.00 90.00 588 ARG A CA 1
ATOM 4854 C C . ARG A 1 588 ? -23.553 44.936 41.685 1.00 90.00 588 ARG A C 1
ATOM 4856 O O . ARG A 1 588 ? -24.513 45.431 42.254 1.00 90.00 588 ARG A O 1
ATOM 4863 N N . ILE A 1 589 ? -22.966 43.820 42.119 1.00 90.19 589 ILE A N 1
ATOM 4864 C CA . ILE A 1 589 ? -23.376 43.120 43.350 1.00 90.19 589 ILE A CA 1
ATOM 4865 C C . ILE A 1 589 ? -22.495 43.450 44.566 1.00 90.19 589 ILE A C 1
ATOM 4867 O O . ILE A 1 589 ? -22.672 42.856 45.626 1.00 90.19 589 ILE A O 1
ATOM 4871 N N . GLY A 1 590 ? -21.539 44.378 44.424 1.00 84.69 590 GLY A N 1
ATOM 4872 C CA . GLY A 1 590 ? -20.695 44.854 45.523 1.00 84.69 590 GLY A CA 1
ATOM 4873 C C . GLY A 1 590 ? -19.682 43.838 46.065 1.00 84.69 590 GLY A C 1
ATOM 4874 O O . GLY A 1 590 ? -19.311 43.925 47.232 1.00 84.69 590 GLY A O 1
ATOM 4875 N N . LEU A 1 591 ? -19.231 42.867 45.259 1.00 86.00 591 LEU A N 1
ATOM 4876 C CA . LEU A 1 591 ? -18.219 41.895 45.696 1.00 86.00 591 LEU A CA 1
ATOM 4877 C C . LEU A 1 591 ? -16.807 42.500 45.718 1.00 86.00 591 LEU A C 1
ATOM 4879 O O . LEU A 1 591 ? -16.373 43.136 44.753 1.00 86.00 591 LEU A O 1
ATOM 4883 N N . ASN A 1 592 ? -16.063 42.213 46.790 1.00 76.25 592 ASN A N 1
ATOM 4884 C CA . ASN A 1 592 ? -14.651 42.574 46.930 1.00 76.25 592 ASN A CA 1
ATOM 4885 C C . ASN A 1 592 ? -13.784 41.884 45.858 1.00 76.25 592 ASN A C 1
ATOM 4887 O O . ASN A 1 592 ? -14.114 40.800 45.371 1.00 76.25 592 ASN A O 1
ATOM 4891 N N . GLY A 1 593 ? -12.651 42.504 45.505 1.00 67.50 593 GLY A N 1
ATOM 4892 C CA . GLY A 1 593 ? -11.764 42.042 44.426 1.00 67.50 593 GLY A CA 1
ATOM 4893 C C . GLY A 1 593 ? -11.278 40.594 44.571 1.00 67.50 593 GLY A C 1
ATOM 4894 O O . GLY A 1 593 ? -11.134 39.901 43.562 1.00 67.50 593 GLY A O 1
ATOM 4895 N N . ASP A 1 594 ? -11.127 40.122 45.809 1.00 72.56 594 ASP A N 1
ATOM 4896 C CA . ASP A 1 594 ? -10.603 38.789 46.125 1.00 72.56 594 ASP A CA 1
ATOM 4897 C C . ASP A 1 594 ? -11.657 37.671 46.043 1.00 72.56 594 ASP A C 1
ATOM 4899 O O . ASP A 1 594 ? -11.313 36.491 45.975 1.00 72.56 594 ASP A O 1
ATOM 4903 N N . THR A 1 595 ? -12.956 37.997 46.007 1.00 78.62 595 THR A N 1
ATOM 4904 C CA . THR A 1 595 ? -14.022 36.984 45.983 1.00 78.62 595 THR A CA 1
ATOM 4905 C C . THR A 1 595 ? -14.325 36.539 44.552 1.00 78.62 595 THR A C 1
ATOM 4907 O O . THR A 1 595 ? -14.603 37.348 43.658 1.00 78.62 595 THR A O 1
ATOM 4910 N N . ASN A 1 596 ? -14.287 35.228 44.297 1.00 86.12 596 ASN A N 1
ATOM 4911 C CA . ASN A 1 596 ? -14.657 34.663 43.000 1.00 86.12 596 ASN A CA 1
ATOM 4912 C C . ASN A 1 596 ? -16.186 34.716 42.805 1.00 86.12 596 ASN A C 1
ATOM 4914 O O . ASN A 1 596 ? -16.939 34.290 43.677 1.00 86.12 596 ASN A O 1
ATOM 4918 N N . LEU A 1 597 ? -16.635 35.233 41.652 1.00 88.94 597 LEU A N 1
ATOM 4919 C CA . LEU A 1 597 ? -18.061 35.352 41.329 1.00 88.94 597 LEU A CA 1
ATOM 4920 C C . LEU A 1 597 ? -18.723 33.976 41.271 1.00 88.94 597 LEU A C 1
ATOM 4922 O O . LEU A 1 597 ? -19.848 33.832 41.719 1.00 88.94 597 LEU A O 1
ATOM 4926 N N . ASP A 1 598 ? -18.028 32.971 40.747 1.00 88.94 598 ASP A N 1
ATOM 4927 C CA . ASP A 1 598 ? -18.601 31.641 40.553 1.00 88.94 598 ASP A CA 1
ATOM 4928 C C . ASP A 1 598 ? -18.840 30.983 41.905 1.00 88.94 598 ASP A C 1
ATOM 4930 O O . ASP A 1 598 ? -19.930 30.484 42.150 1.00 88.94 598 ASP A O 1
ATOM 4934 N N . SER A 1 599 ? -17.864 31.065 42.813 1.00 87.25 599 SER A N 1
ATOM 4935 C CA . SER A 1 599 ? -18.002 30.579 44.189 1.00 87.25 599 SER A CA 1
ATOM 4936 C C . SER A 1 599 ? -19.152 31.276 44.914 1.00 87.25 599 SER A C 1
ATOM 4938 O O . SER A 1 599 ? -20.004 30.603 45.485 1.00 87.25 599 SER A O 1
ATOM 4940 N N . PHE A 1 600 ? -19.238 32.608 44.808 1.00 91.19 600 PHE A N 1
ATOM 4941 C CA . PHE A 1 600 ? -20.349 33.366 45.381 1.00 91.19 600 PHE A CA 1
ATOM 4942 C C . PHE A 1 600 ? -21.699 32.914 44.817 1.00 91.19 600 PHE A C 1
ATOM 4944 O O . PHE A 1 600 ? -22.616 32.622 45.576 1.00 91.19 600 PHE A O 1
ATOM 4951 N N . LEU A 1 601 ? -21.825 32.819 43.490 1.00 91.75 601 LEU A N 1
ATOM 4952 C CA . LEU A 1 601 ? -23.074 32.406 42.859 1.00 91.75 601 LEU A CA 1
ATOM 4953 C C . LEU A 1 601 ? -23.431 30.969 43.224 1.00 91.75 601 LEU A C 1
ATOM 4955 O O . LEU A 1 601 ? -24.612 30.685 43.342 1.00 91.75 601 LEU A O 1
ATOM 4959 N N . GLN A 1 602 ? -22.465 30.068 43.422 1.00 87.88 602 GLN A N 1
ATOM 4960 C CA . GLN A 1 602 ? -22.736 28.694 43.855 1.00 87.88 602 GLN A CA 1
ATOM 4961 C C . GLN A 1 602 ? -23.295 28.624 45.284 1.00 87.88 602 GLN A C 1
ATOM 4963 O O . GLN A 1 602 ? -24.174 27.796 45.533 1.00 87.88 602 GLN A O 1
ATOM 4968 N N . GLU A 1 603 ? -22.877 29.520 46.178 1.00 85.94 603 GLU A N 1
ATOM 4969 C CA . GLU A 1 603 ? -23.360 29.595 47.565 1.00 85.94 603 GLU A CA 1
ATOM 4970 C C . GLU A 1 603 ? -24.652 30.411 47.732 1.00 85.94 603 GLU A C 1
ATOM 4972 O O . GLU A 1 603 ? -25.472 30.080 48.591 1.00 85.94 603 GLU A O 1
ATOM 4977 N N . PHE A 1 604 ? -24.853 31.438 46.898 1.00 85.81 604 PHE A N 1
ATOM 4978 C CA . PHE A 1 604 ? -26.075 32.246 46.831 1.00 85.81 604 PHE A CA 1
ATOM 4979 C C . PHE A 1 604 ? -27.274 31.388 46.420 1.00 85.81 604 PHE A C 1
ATOM 4981 O O . PHE A 1 604 ? -28.315 31.444 47.109 1.00 85.81 604 PHE A O 1
#

Solvent-accessible surface area (backbone atoms only — not comparable to full-atom values): 33192 Å² total; per-residue (Å²): 137,73,67,68,63,54,58,54,50,56,54,51,53,51,51,50,51,53,49,50,53,51,47,56,60,63,73,58,64,68,76,72,71,78,75,62,41,73,43,74,40,55,63,28,47,77,59,38,47,79,42,56,38,71,69,33,28,76,47,61,48,81,26,53,42,94,62,59,40,47,93,83,31,61,46,44,52,99,72,37,31,40,38,38,39,94,64,32,33,31,36,22,39,84,70,35,47,81,73,46,74,31,40,47,56,36,84,52,97,76,31,42,77,54,73,64,27,68,49,77,57,97,72,29,40,37,39,20,25,57,59,36,43,32,38,33,22,38,81,85,30,49,70,75,53,77,38,51,44,86,54,79,63,51,69,34,61,37,76,66,52,101,65,33,35,37,33,35,35,75,59,77,53,22,71,50,57,56,34,34,38,25,32,32,72,80,40,75,78,32,73,43,59,52,95,67,75,47,64,66,34,74,40,91,77,84,61,88,65,42,47,41,65,36,61,34,85,86,48,38,34,36,39,42,50,41,44,46,48,34,26,35,51,38,74,90,73,55,45,73,43,74,47,33,40,52,43,35,77,88,35,51,40,48,63,64,55,62,37,71,32,72,55,50,87,82,46,43,38,61,54,22,51,48,62,45,74,29,39,38,41,94,64,29,41,35,33,26,34,40,25,42,37,74,93,74,74,42,76,32,68,18,42,36,41,33,31,70,83,79,69,44,68,46,34,26,28,34,29,50,48,71,77,63,40,52,92,47,58,80,70,47,58,64,82,76,72,84,57,73,94,72,71,54,63,43,56,57,62,58,73,38,42,22,53,80,29,48,29,42,30,25,74,38,74,47,35,34,43,38,39,34,33,51,36,99,65,40,55,64,82,74,47,75,74,82,70,67,52,60,62,78,62,48,49,60,51,52,51,50,50,51,53,49,50,51,51,53,51,53,53,51,52,53,52,53,52,53,51,53,51,54,54,52,51,48,56,54,49,54,53,50,49,53,50,52,52,54,53,50,53,50,60,68,71,62,77,65,96,42,76,68,51,55,50,52,50,51,54,50,52,50,52,48,54,54,52,50,53,54,46,50,54,56,49,51,63,47,51,62,50,51,55,51,50,52,53,55,50,56,53,52,70,69,68,70,68,89,51,68,36,58,56,48,54,53,45,50,70,75,54,60,48,70,53,89,74,47,76,66,53,47,51,32,47,42,55,44,39,20,70,76,47,84,36,39,45,64,46,45,51,70,76,31,72,74,60,48,75,68,51,50,51,52,50,50,46,46,57,74,66,52,49,61,66,46,50,13,39,29,68,71,48,50,52,68,54,47,53,52,50,51,54,51,50,34,59,59,67,69,55,58,91,88,62,56,64,66,63,50,52,68,73,103

Organism: NCBI:txid999418

Secondary structure (DSSP, 8-state):
--SHHHHHHHHHHHHHHHHHHHHHHHHT-----PPPEEEE-TTTTTSPEEEEGGGTEEEEEEEE-SS-EEEEEEEE-SSEEEEEESSEEEEEETTS-EEEEEEEBSSSTT-BS--SEEEEETTEEEEE-TT-EEEEEETT--EEEEEE-SSS--SEEEE-SSS-EEEE---SSS---EEEEEEETTEEEEEEEPS---PPPSS----TTSEEEEE-SS-EEEEETT-SEEEEEETTTTEEEEEEEEE-GGG---TTHHHH-SSHHHHHHHHS-EEEEEEEETTEEEEEEEEEETTTTEEEEEEEEEETTTTEEEEEEEE--HHHHGGGGGT----SSSS-TTS-TTEE---EE-TTS-EEEEEETTTEEEEEEEPSSTTTTTS------HHHHHHHHHHHHHHHHHHHHHHHHHHHHHHHHHHHHHHHHHHHHHHHHHHHHHHHHT----HHHHHHHHHHHHHHHHHHHHHHHHHHHHHHHHHHHHHHHHHHHHS----HHHHHHHHHHHS-------HHHHHHHHHHHHHHTTTHHHHHHHH-TT--HHHHHHHHHHHTT--HHHHHHHTT--HHHHHHHHHHHHHHTT--TTS-HHHHHHH-

Foldseek 3Di:
DPPVVVVVVVVVVVVVVVVVVVVVVVVPPPVPPPDAFEDECAVLQVPAAADALVLFFDAKAKEFAPAFFDPQAWFDDDFWIWTDGPFATFIAGSNNHTDGGQEGADDDPRHHPDALDWDDDPQWIWGADQQRWIWITHPVNDTDDIAGDLDGGFNYKDDQHPFKIKGADDDQAQPFFFGMWIDGRNDTPDTDGDPGGDHGALDGDDDDPCKDWDAEPVFIWIDHFQAQFIWTQDPVNRDTDGRYGYDHPQQHRDPVCSRHDNCCVVCVLQRHWGKAFAYDADQKGKIWTWHCDPVVNDIGIWIWIAGNVVSDIRIYFYFYDCVNCPPCLVVLQQPPPPHPRPPRSGTFHFNYAHNHRQWGWDDRHRGMIMIGGGDNRSCPVVPDPPPPPVCVVVVVVVVVVVVVVVVVVVVVVVVVVVLVVLVVVLVVLVVVLVVLVVVLVVLVVPPDPDPVSVVVSVVSVVVSVVSVVVSVVSVVVVVVVVVVVVVVVVVVVVPPDPQPLVVVLVCLVVDLAADDCDPVNLVSLQVVLCVVPVSLLVCCCVLQVQDDSVLSVLLSSLLSPDDLVSVCRHNVHDSVVSVVSLVVSCVSNVHDPPDDSSVVSNVD

Sequence (604 aa):
MSEWCKYINGKLVLLILTGTILLVLTTCSKREKEEMHTIDIRSGCIYPQAIPLSSITDSVEIIHFSDPFYRDKVLLLDSVIVVESKKSCQLFDRKGKFIKEIARKGNAPDEYPNCLALNEWNGNIYITDHNGVTKVYTLDGQFLETFLCPIDFLSTIGVLNEKEFVGYRINYKGNEKDRMIFYGKDTIFNRLSYQKEYTEPKNYFFFRKDGHFVRTPHSLLMKELLNDTIYQVSSATHNIEPAYLLELDSLRGDESLRYSLENPEFELFRYTPYIMLLGEHNSTCWFTTVYSSYEQQKQIYATHCYDRKTKKVYSMELKMSLKDMGKDSQLLYDSTQYTPPSVNWDNFFPEQMSTDGRYLMSYRGNDILVIARLKKNPIAILQPDTNLRWHTVLLPLIILLILASTYFYFRHKKIRQALKQIKKQLSSNEEILKHYHIELEKMRKSSTETTASIQKSAELEQQIYLLEIQNEELKQHLAVREQKKQKTETERTHLSVSDEGYNLFIKLKAEPSYVFIGEKEHEHLCRITDKLYRQFATRLQTTYQELTKHDIETCCLLKAGLTNQELSIIFNNTPAAITKSKNRIKKRIGLNGDTNLDSFLQEF

pLDDT: mean 83.39, std 14.97, range [33.94, 98.0]

Mean predicted aligned error: 18.34 Å

InterPro domains:
  IPR011042 Six-bladed beta-propeller, TolB-like [G3DSA:2.120.10.30] (76-180)
  IPR016032 Signal transduction response regulator, C-terminal effector [SSF46894] (538-600)

Nearest PDB structures (foldseek):
  6v4u-assembly1_B  TM=1.999E-01  e=8.858E-01  Homo sapiens